Protein AF-0000000072265577 (afdb_homodimer)

Solvent-accessible surface area (backbone atoms only — not comparable to full-atom values): 19650 Å² total; per-residue (Å²): 116,52,58,69,35,30,29,36,39,40,28,31,61,20,32,12,35,14,78,92,27,63,54,49,19,69,61,38,62,72,20,37,68,55,47,53,67,48,52,80,38,39,73,33,32,38,32,37,32,54,31,17,47,89,73,21,62,46,21,10,73,68,67,74,48,61,61,69,39,76,45,82,47,100,63,38,81,38,64,18,32,58,72,52,20,30,58,78,40,74,40,30,32,64,32,87,83,50,75,60,62,77,43,40,29,40,41,46,37,30,58,49,46,85,44,52,40,50,24,64,45,26,29,55,66,70,69,51,52,66,14,45,61,26,22,39,52,51,51,53,40,50,30,41,38,38,32,26,36,28,38,47,43,28,37,40,44,26,48,48,52,41,30,75,73,65,35,49,35,36,38,32,53,62,25,32,27,43,69,47,68,91,59,34,39,66,57,42,52,53,52,32,48,75,61,62,38,41,80,39,105,118,51,57,69,35,31,30,37,37,41,28,32,60,21,31,11,35,13,79,93,27,64,56,48,18,70,61,38,60,72,21,37,66,54,48,54,68,47,52,82,40,38,72,33,33,36,31,39,32,54,31,18,48,88,73,22,61,47,22,11,74,69,67,76,48,59,60,71,37,76,45,82,48,100,64,39,82,37,65,17,33,59,72,52,20,31,58,78,39,74,40,29,32,64,32,86,85,51,74,60,62,77,42,38,29,42,44,48,37,30,59,49,47,86,44,52,41,48,25,65,45,26,31,55,67,69,70,50,50,64,15,46,60,25,22,38,53,52,52,54,40,50,31,40,36,38,32,27,37,28,38,50,42,29,38,40,45,24,47,48,51,42,30,74,73,64,36,48,35,34,37,32,54,62,25,32,27,42,67,48,66,90,59,34,38,67,56,43,51,54,50,33,47,74,61,62,36,42,78,39,106

Sequence (402 aa):
MRPQTEALIVIDVQNDFCPGGALAVAGGDAIIPRINALLPEFGARIFTQDWHPADHSSFASTHEAVPFSLIEMPYGPQVLWPTHCVQGTRGAEFHPALETAPADLVLRKGFRRDIDSYSAFFENDRTTPTGLEGYLRSRGIEAVTLAGLATDFCVAYSALDAARLGFRVTVLEGASAAIDLNGSLAAIKAQMAEAGVALEPMRPQTEALIVIDVQNDFCPGGALAVAGGDAIIPRINALLPEFGARIFTQDWHPADHSSFASTHEAVPFSLIEMPYGPQVLWPTHCVQGTRGAEFHPALETAPADLVLRKGFRRDIDSYSAFFENDRTTPTGLEGYLRSRGIEAVTLAGLATDFCVAYSALDAARLGFRVTVLEGASAAIDLNGSLAAIKAQMAEAGVALEP

Nearest PDB structures (foldseek):
  2wt9-assembly1_A  TM=9.947E-01  e=6.830E-28  Acinetobacter baumannii AYE
  3v8e-assembly5_E  TM=9.281E-01  e=8.063E-18  Saccharomyces cerevisiae S288C
  2h0r-assembly1_A  TM=9.323E-01  e=4.800E-17  Saccharomyces cerevisiae
  6kua-assembly1_A  TM=7.417E-01  e=1.420E-08  Staphylococcus aureus
  6kua-assembly2_F  TM=7.666E-01  e=1.138E-07  Staphylococcus aureus

Structure (mmCIF, N/CA/C/O backbone):
data_AF-0000000072265577-model_v1
#
loop_
_entity.id
_entity.type
_entity.pdbx_description
1 polymer Nicotinamidase
#
loop_
_atom_site.group_PDB
_atom_site.id
_atom_site.type_symbol
_atom_site.label_atom_id
_atom_site.label_alt_id
_atom_site.label_comp_id
_atom_site.label_asym_id
_atom_site.label_entity_id
_atom_site.label_seq_id
_atom_site.pdbx_PDB_ins_code
_atom_site.Cartn_x
_atom_site.Cartn_y
_atom_site.Cartn_z
_atom_site.occupancy
_atom_site.B_iso_or_equiv
_atom_site.auth_seq_id
_atom_site.auth_comp_id
_atom_site.auth_asym_id
_atom_site.auth_atom_id
_atom_site.pdbx_PDB_model_num
ATOM 1 N N . MET A 1 1 ? -23.594 0.323 0.144 1 80.88 1 MET A N 1
ATOM 2 C CA . MET A 1 1 ? -22.219 0.375 -0.363 1 80.88 1 MET A CA 1
ATOM 3 C C . MET A 1 1 ? -22.062 1.503 -1.376 1 80.88 1 MET A C 1
ATOM 5 O O . MET A 1 1 ? -22.938 1.712 -2.225 1 80.88 1 MET A O 1
ATOM 9 N N . ARG A 1 2 ? -21.016 2.287 -1.105 1 90.19 2 ARG A N 1
ATOM 10 C CA . ARG A 1 2 ? -20.719 3.398 -2.002 1 90.19 2 ARG A CA 1
ATOM 11 C C . ARG A 1 2 ? -20.234 2.893 -3.357 1 90.19 2 ARG A C 1
ATOM 13 O O . ARG A 1 2 ? -19.844 1.728 -3.49 1 90.19 2 ARG A O 1
ATOM 20 N N . PRO A 1 3 ? -20.359 3.766 -4.289 1 93.25 3 PRO A N 1
ATOM 21 C CA . PRO A 1 3 ? -19.859 3.35 -5.602 1 93.25 3 PRO A CA 1
ATOM 22 C C . PRO A 1 3 ? -18.391 2.916 -5.566 1 93.25 3 PRO A C 1
ATOM 24 O O . PRO A 1 3 ? -17.609 3.441 -4.773 1 93.25 3 PRO A O 1
ATOM 27 N N . GLN A 1 4 ? -18.031 1.997 -6.477 1 92.81 4 GLN A N 1
ATOM 28 C CA . GLN A 1 4 ? -16.672 1.465 -6.543 1 92.81 4 GLN A CA 1
ATOM 29 C C . GLN A 1 4 ? -15.688 2.537 -6.988 1 92.81 4 GLN A C 1
ATOM 31 O O . GLN A 1 4 ? -14.469 2.354 -6.883 1 92.81 4 GLN A O 1
ATOM 36 N N . THR A 1 5 ? -16.234 3.668 -7.469 1 97.44 5 THR A N 1
ATOM 37 C CA . THR A 1 5 ? -15.406 4.77 -7.934 1 97.44 5 THR A CA 1
ATOM 38 C C . THR A 1 5 ? -15.062 5.715 -6.781 1 97.44 5 THR A C 1
ATOM 40 O O . THR A 1 5 ? -14.438 6.754 -6.992 1 97.44 5 THR A O 1
ATOM 43 N N . GLU A 1 6 ? -15.461 5.363 -5.574 1 98.38 6 GLU A N 1
ATOM 44 C CA . GLU A 1 6 ? -15.148 6.145 -4.383 1 98.38 6 GLU A CA 1
ATOM 45 C C . GLU A 1 6 ? -14.219 5.375 -3.449 1 98.38 6 GLU A C 1
ATOM 47 O O . GLU A 1 6 ? -14.375 4.168 -3.258 1 98.38 6 GLU A O 1
ATOM 52 N N . ALA A 1 7 ? -13.281 6.078 -2.912 1 98.81 7 ALA A N 1
ATOM 53 C CA . ALA A 1 7 ? -12.336 5.469 -1.98 1 98.81 7 ALA A CA 1
ATOM 54 C C . ALA A 1 7 ? -12.344 6.191 -0.637 1 98.81 7 ALA A C 1
ATOM 56 O O . ALA A 1 7 ? -12.633 7.387 -0.57 1 98.81 7 ALA A O 1
ATOM 57 N N . LEU A 1 8 ? -12.125 5.453 0.393 1 98.94 8 LEU A N 1
ATOM 58 C CA . LEU A 1 8 ? -11.82 6.004 1.709 1 98.94 8 LEU A CA 1
ATOM 59 C C . LEU A 1 8 ? -10.312 6.039 1.943 1 98.94 8 LEU A C 1
ATOM 61 O O . LEU A 1 8 ? -9.617 5.047 1.713 1 98.94 8 LEU A O 1
ATOM 65 N N . ILE A 1 9 ? -9.797 7.203 2.271 1 98.94 9 ILE A N 1
ATOM 66 C CA . ILE A 1 9 ? -8.398 7.336 2.67 1 98.94 9 ILE A CA 1
ATOM 67 C C . ILE A 1 9 ? -8.312 7.637 4.164 1 98.94 9 ILE A C 1
ATOM 69 O O . ILE A 1 9 ? -8.781 8.688 4.617 1 98.94 9 ILE A O 1
ATOM 73 N N . VAL A 1 10 ? -7.777 6.711 4.938 1 98.94 10 VAL A N 1
ATOM 74 C CA . VAL A 1 10 ? -7.559 6.859 6.375 1 98.94 10 VAL A CA 1
ATOM 75 C C . VAL A 1 10 ? -6.129 7.336 6.633 1 98.94 10 VAL A C 1
ATOM 77 O O . VAL A 1 10 ? -5.172 6.582 6.438 1 98.94 10 VAL A O 1
ATOM 80 N N . ILE A 1 11 ? -6.027 8.531 7.148 1 98.94 11 ILE A N 1
ATOM 81 C CA . ILE A 1 11 ? -4.742 9.219 7.188 1 98.94 11 ILE A CA 1
ATOM 82 C C . ILE A 1 11 ? -4.105 9.047 8.57 1 98.94 11 ILE A C 1
ATOM 84 O O . ILE A 1 11 ? -4.598 9.594 9.555 1 98.94 11 ILE A O 1
ATOM 88 N N . ASP A 1 12 ? -3.047 8.336 8.703 1 98.81 12 ASP A N 1
ATOM 89 C CA . ASP A 1 12 ? -2.025 8.352 9.75 1 98.81 12 ASP A CA 1
ATOM 90 C C . ASP A 1 12 ? -2.643 8.117 11.125 1 98.81 12 ASP A C 1
ATOM 92 O O . ASP A 1 12 ? -2.332 8.828 12.078 1 98.81 12 ASP A O 1
ATOM 96 N N . VAL A 1 13 ? -3.564 7.137 11.211 1 98.88 13 VAL A N 1
ATOM 97 C CA . VAL A 1 13 ? -4.086 6.773 12.523 1 98.88 13 VAL A CA 1
ATOM 98 C C . VAL A 1 13 ? -3.105 5.84 13.227 1 98.88 13 VAL A C 1
ATOM 100 O O . VAL A 1 13 ? -3.287 4.621 13.227 1 98.88 13 VAL A O 1
ATOM 103 N N . GLN A 1 14 ? -2.09 6.453 13.773 1 98.88 14 GLN A N 1
ATOM 104 C CA . GLN A 1 14 ? -0.938 5.758 14.344 1 98.88 14 GLN A CA 1
ATOM 105 C C . GLN A 1 14 ? -0.781 6.07 15.828 1 98.88 14 GLN A C 1
ATOM 107 O O . GLN A 1 14 ? -1.328 7.062 16.312 1 98.88 14 GLN A O 1
ATOM 112 N N . ASN A 1 15 ? -0.011 5.242 16.531 1 98.88 15 ASN A N 1
ATOM 113 C CA . ASN A 1 15 ? 0.166 5.367 17.969 1 98.88 15 ASN A CA 1
ATOM 114 C C . ASN A 1 15 ? 0.736 6.73 18.359 1 98.88 15 ASN A C 1
ATOM 116 O O . ASN A 1 15 ? 0.257 7.367 19.297 1 98.88 15 ASN A O 1
ATOM 120 N N . ASP A 1 16 ? 1.699 7.238 17.625 1 98.81 16 ASP A N 1
ATOM 121 C CA . ASP A 1 16 ? 2.391 8.469 18 1 98.81 16 ASP A CA 1
ATOM 122 C C . ASP A 1 16 ? 1.471 9.68 17.844 1 98.81 16 ASP A C 1
ATOM 124 O O . ASP A 1 16 ? 1.729 10.734 18.438 1 98.81 16 ASP A O 1
ATOM 128 N N . PHE A 1 17 ? 0.384 9.555 17.047 1 98.62 17 PHE A N 1
ATOM 129 C CA . PHE A 1 17 ? -0.529 10.672 16.828 1 98.62 17 PHE A CA 1
ATOM 130 C C . PHE A 1 17 ? -1.726 10.578 17.766 1 98.62 17 PHE A C 1
ATOM 132 O O . PHE A 1 17 ? -2.627 11.414 17.719 1 98.62 17 PHE A O 1
ATOM 139 N N . CYS A 1 18 ? -1.796 9.57 18.609 1 98.5 18 CYS A N 1
ATOM 140 C CA . CYS A 1 18 ? -2.883 9.367 19.562 1 98.5 18 CYS A CA 1
ATOM 141 C C . CYS A 1 18 ? -2.404 9.594 20.984 1 98.5 18 CYS A C 1
ATOM 143 O O . CYS A 1 18 ? -1.201 9.711 21.234 1 98.5 18 CYS A O 1
ATOM 145 N N . PRO A 1 19 ? -3.346 9.781 21.969 1 97.25 19 PRO A N 1
ATOM 146 C CA . PRO A 1 19 ? -2.953 10.023 23.359 1 97.25 19 PRO A CA 1
ATOM 147 C C . PRO A 1 19 ? -1.904 9.039 23.859 1 97.25 19 PRO A C 1
ATOM 149 O O . PRO A 1 19 ? -2.049 7.828 23.672 1 97.25 19 PRO A O 1
ATOM 152 N N . GLY A 1 20 ? -0.823 9.594 24.438 1 96.94 20 GLY A N 1
ATOM 153 C CA . GLY A 1 20 ? 0.285 8.781 24.922 1 96.94 20 GLY A CA 1
ATOM 154 C C . GLY A 1 20 ? 1.434 8.703 23.922 1 96.94 20 GLY A C 1
ATOM 155 O O . GLY A 1 20 ? 2.523 8.242 24.266 1 96.94 20 GLY A O 1
ATOM 156 N N . GLY A 1 21 ? 1.189 9.211 22.688 1 97.88 21 GLY A N 1
ATOM 157 C CA . GLY A 1 21 ? 2.209 9.172 21.656 1 97.88 21 GLY A CA 1
ATOM 158 C C . GLY A 1 21 ? 3.105 10.398 21.656 1 97.88 21 GLY A C 1
ATOM 159 O O . GLY A 1 21 ? 2.848 11.359 22.391 1 97.88 21 GLY A O 1
ATOM 160 N N . ALA A 1 22 ? 4.098 10.398 20.844 1 97.44 22 ALA A N 1
ATOM 161 C CA . ALA A 1 22 ? 5.156 11.406 20.828 1 97.44 22 ALA A CA 1
ATOM 162 C C . ALA A 1 22 ? 4.648 12.727 20.25 1 97.44 22 ALA A C 1
ATOM 164 O O . ALA A 1 22 ? 5.188 13.789 20.562 1 97.44 22 ALA A O 1
ATOM 165 N N . LEU A 1 23 ? 3.682 12.68 19.375 1 97.25 23 LEU A N 1
ATOM 166 C CA . LEU A 1 23 ? 3.035 13.844 18.781 1 97.25 23 LEU A CA 1
ATOM 167 C C . LEU A 1 23 ? 1.518 13.719 18.844 1 97.25 23 LEU A C 1
ATOM 169 O O . LEU A 1 23 ? 0.845 13.766 17.812 1 97.25 23 LEU A O 1
ATOM 173 N N . ALA A 1 24 ? 0.998 13.688 20.031 1 96.81 24 ALA A N 1
ATOM 174 C CA . ALA A 1 24 ? -0.397 13.328 20.281 1 96.81 24 ALA A CA 1
ATOM 175 C C . ALA A 1 24 ? -1.335 14.445 19.828 1 96.81 24 ALA A C 1
ATOM 177 O O . ALA A 1 24 ? -1.097 15.617 20.125 1 96.81 24 ALA A O 1
ATOM 178 N N . VAL A 1 25 ? -2.299 14.047 19.062 1 95.19 25 VAL A N 1
ATOM 179 C CA . VAL A 1 25 ? -3.453 14.883 18.75 1 95.19 25 VAL A CA 1
ATOM 180 C C . VAL A 1 25 ? -4.555 14.656 19.781 1 95.19 25 VAL A C 1
ATOM 182 O O . VAL A 1 25 ? -4.957 13.516 20.031 1 95.19 25 VAL A O 1
ATOM 185 N N . ALA A 1 26 ? -5.008 15.742 20.391 1 92.25 26 ALA A N 1
ATOM 186 C CA . ALA A 1 26 ? -6.102 15.602 21.344 1 92.25 26 ALA A CA 1
ATOM 187 C C . ALA A 1 26 ? -7.316 14.938 20.703 1 92.25 26 ALA A C 1
ATOM 189 O O . ALA A 1 26 ? -7.77 15.367 19.641 1 92.25 26 ALA A O 1
ATOM 190 N N . GLY A 1 27 ? -7.762 13.82 21.297 1 93 27 GLY A N 1
ATOM 191 C CA . GLY A 1 27 ? -8.914 13.109 20.766 1 93 27 GLY A CA 1
ATOM 192 C C . GLY A 1 27 ? -8.586 12.258 19.562 1 93 27 GLY A C 1
ATOM 193 O O . GLY A 1 27 ? -9.484 11.82 18.844 1 93 27 GLY A O 1
ATOM 194 N N . GLY A 1 28 ? -7.328 12.078 19.312 1 95.38 28 GLY A N 1
ATOM 195 C CA . GLY A 1 28 ? -6.918 11.336 18.141 1 95.38 28 GLY A CA 1
ATOM 196 C C . GLY A 1 28 ? -7.469 9.922 18.094 1 95.38 28 GLY A C 1
ATOM 197 O O . GLY A 1 28 ? -7.789 9.398 17.031 1 95.38 28 GLY A O 1
ATOM 198 N N . ASP A 1 29 ? -7.605 9.281 19.25 1 97.19 29 ASP A N 1
ATOM 199 C CA . ASP A 1 29 ? -8.102 7.914 19.297 1 97.19 29 ASP A CA 1
ATOM 200 C C . ASP A 1 29 ? -9.633 7.887 19.328 1 97.19 29 ASP A C 1
ATOM 202 O O . ASP A 1 29 ? -10.242 6.855 19.031 1 97.19 29 ASP A O 1
ATOM 206 N N . ALA A 1 30 ? -10.289 9 19.656 1 98 30 ALA A N 1
ATOM 207 C CA . ALA A 1 30 ? -11.742 9.07 19.781 1 98 30 ALA A CA 1
ATOM 208 C C . ALA A 1 30 ? -12.414 8.977 18.406 1 98 30 ALA A C 1
ATOM 210 O O . ALA A 1 30 ? -13.609 8.703 18.312 1 98 30 ALA A O 1
ATOM 211 N N . ILE A 1 31 ? -11.688 9.156 17.328 1 98.44 31 ILE A N 1
ATOM 212 C CA . ILE A 1 31 ? -12.242 9.172 15.977 1 98.44 31 ILE A CA 1
ATOM 213 C C . ILE A 1 31 ? -12.336 7.742 15.438 1 98.44 31 ILE A C 1
ATOM 215 O O . ILE A 1 31 ? -13 7.492 14.438 1 98.44 31 ILE A O 1
ATOM 219 N N . ILE A 1 32 ? -11.656 6.801 16.062 1 98.81 32 ILE A N 1
ATOM 220 C CA . ILE A 1 32 ? -11.375 5.484 15.5 1 98.81 32 ILE A CA 1
ATOM 221 C C . ILE A 1 32 ? -12.672 4.699 15.344 1 98.81 32 ILE A C 1
ATOM 223 O O . ILE A 1 32 ? -12.914 4.082 14.305 1 98.81 32 ILE A O 1
ATOM 227 N N . PRO A 1 33 ? -13.609 4.742 16.359 1 98.75 33 PRO A N 1
ATOM 228 C CA . PRO A 1 33 ? -14.859 4.008 16.172 1 98.75 33 PRO A CA 1
ATOM 229 C C . PRO A 1 33 ? -15.633 4.465 14.93 1 98.75 33 PRO A C 1
ATOM 231 O O . PRO A 1 33 ? -16.203 3.639 14.211 1 98.75 33 PRO A O 1
ATOM 234 N N . ARG A 1 34 ? -15.648 5.727 14.688 1 98.56 34 ARG A N 1
ATOM 235 C CA . ARG A 1 34 ? -16.344 6.238 13.508 1 98.56 34 ARG A CA 1
ATOM 236 C C . ARG A 1 34 ? -15.656 5.777 12.227 1 98.56 34 ARG A C 1
ATOM 238 O O . ARG A 1 34 ? -16.328 5.391 11.266 1 98.56 34 ARG A O 1
ATOM 245 N N . ILE A 1 35 ? -14.344 5.812 12.156 1 98.81 35 ILE A N 1
ATOM 246 C CA . ILE A 1 35 ? -13.602 5.336 11 1 98.81 35 ILE A CA 1
ATOM 247 C C . ILE A 1 35 ? -13.914 3.863 10.75 1 98.81 35 ILE A C 1
ATOM 249 O O . ILE A 1 35 ? -14.258 3.473 9.633 1 98.81 35 ILE A O 1
ATOM 253 N N . ASN A 1 36 ? -13.852 3.051 11.828 1 98.81 36 ASN A N 1
ATOM 254 C CA . ASN A 1 36 ? -14.133 1.624 11.695 1 98.81 36 ASN A CA 1
ATOM 255 C C . ASN A 1 36 ? -15.523 1.373 11.125 1 98.81 36 ASN A C 1
ATOM 257 O O . ASN A 1 36 ? -15.703 0.486 10.289 1 98.81 36 ASN A O 1
ATOM 261 N N . ALA A 1 37 ? -16.453 2.203 11.516 1 98.5 37 ALA A N 1
ATOM 262 C CA . ALA A 1 37 ? -17.844 2.053 11.062 1 98.5 37 ALA A CA 1
ATOM 263 C C . ALA A 1 37 ? -17.969 2.391 9.578 1 98.5 37 ALA A C 1
ATOM 265 O O . ALA A 1 37 ? -18.891 1.919 8.914 1 98.5 37 ALA A O 1
ATOM 266 N N . LEU A 1 38 ? -17.031 3.191 9.016 1 98.19 38 LEU A N 1
ATOM 267 C CA . LEU A 1 38 ? -17.078 3.645 7.633 1 98.19 38 LEU A CA 1
ATOM 268 C C . LEU A 1 38 ? -16.516 2.586 6.691 1 98.19 38 LEU A C 1
ATOM 270 O O . LEU A 1 38 ? -16.859 2.551 5.508 1 98.19 38 LEU A O 1
ATOM 274 N N . LEU A 1 39 ? -15.68 1.755 7.184 1 98.31 39 LEU A N 1
ATOM 275 C CA . LEU A 1 39 ? -14.844 0.886 6.359 1 98.31 39 LEU A CA 1
ATOM 276 C C . LEU A 1 39 ? -15.703 -0 5.461 1 98.31 39 LEU A C 1
ATOM 278 O O . LEU A 1 39 ? -15.453 -0.089 4.258 1 98.31 39 LEU A O 1
ATOM 282 N N . PRO A 1 40 ? -16.812 -0.596 5.949 1 97.19 40 PRO A N 1
ATOM 283 C CA . PRO A 1 40 ? -17.594 -1.507 5.102 1 97.19 40 PRO A CA 1
ATOM 284 C C . PRO A 1 40 ? -18.328 -0.782 3.982 1 97.19 40 PRO A C 1
ATOM 286 O O . PRO A 1 40 ? -18.844 -1.423 3.061 1 97.19 40 PRO A O 1
ATOM 289 N N . GLU A 1 41 ? -18.344 0.555 4.059 1 97.69 41 GLU A N 1
ATOM 290 C CA . GLU A 1 41 ? -19.109 1.322 3.082 1 97.69 41 GLU A CA 1
ATOM 291 C C . GLU A 1 41 ? -18.312 1.524 1.794 1 97.69 41 GLU A C 1
ATOM 293 O O . GLU A 1 41 ? -18.875 1.913 0.768 1 97.69 41 GLU A O 1
ATOM 298 N N . PHE A 1 42 ? -17.078 1.286 1.821 1 97.88 42 PHE A N 1
ATOM 299 C CA . PHE A 1 42 ? -16.219 1.642 0.69 1 97.88 42 PHE A CA 1
ATOM 300 C C . PHE A 1 42 ? -15.609 0.397 0.061 1 97.88 42 PHE A C 1
ATOM 302 O O . PHE A 1 42 ? -15.219 -0.535 0.769 1 97.88 42 PHE A O 1
ATOM 309 N N . GLY A 1 43 ? -15.5 0.418 -1.234 1 94.5 43 GLY A N 1
ATOM 310 C CA . GLY A 1 43 ? -14.875 -0.676 -1.963 1 94.5 43 GLY A CA 1
ATOM 311 C C . GLY A 1 43 ? -13.375 -0.516 -2.115 1 94.5 43 GLY A C 1
ATOM 312 O O . GLY A 1 43 ? -12.68 -1.458 -2.502 1 94.5 43 GLY A O 1
ATOM 313 N N . ALA A 1 44 ? -12.875 0.623 -1.906 1 97.88 44 ALA A N 1
ATOM 314 C CA . ALA A 1 44 ? -11.453 0.943 -1.92 1 97.88 44 ALA A CA 1
ATOM 315 C C . ALA A 1 44 ? -11.047 1.684 -0.649 1 97.88 44 ALA A C 1
ATOM 317 O O . ALA A 1 44 ? -11.57 2.76 -0.355 1 97.88 44 ALA A O 1
ATOM 318 N N . ARG A 1 45 ? -10.227 1.071 0.15 1 98.75 45 ARG A N 1
ATOM 319 C CA . ARG A 1 45 ? -9.781 1.627 1.426 1 98.75 45 ARG A CA 1
ATOM 320 C C . ARG A 1 45 ? -8.266 1.743 1.479 1 98.75 45 ARG A C 1
ATOM 322 O O . ARG A 1 45 ? -7.559 0.732 1.455 1 98.75 45 ARG A O 1
ATOM 329 N N . ILE A 1 46 ? -7.758 2.986 1.53 1 98.94 46 ILE A N 1
ATOM 330 C CA . ILE A 1 46 ? -6.328 3.287 1.585 1 98.94 46 ILE A CA 1
ATOM 331 C C . ILE A 1 46 ? -5.965 3.799 2.977 1 98.94 46 ILE A C 1
ATOM 333 O O . ILE A 1 46 ? -6.617 4.699 3.506 1 98.94 46 ILE A O 1
ATOM 337 N N . PHE A 1 47 ? -4.992 3.158 3.57 1 98.94 47 PHE A N 1
ATOM 338 C CA . PHE A 1 47 ? -4.434 3.631 4.832 1 98.94 47 PHE A CA 1
ATOM 339 C C . PHE A 1 47 ? -3.029 4.184 4.633 1 98.94 47 PHE A C 1
ATOM 341 O O . PHE A 1 47 ? -2.229 3.604 3.893 1 98.94 47 PHE A O 1
ATOM 348 N N . THR A 1 48 ? -2.783 5.316 5.215 1 98.94 48 THR A N 1
ATOM 349 C CA . THR A 1 48 ? -1.419 5.828 5.152 1 98.94 48 THR A CA 1
ATOM 350 C C . THR A 1 48 ? -0.739 5.727 6.516 1 98.94 48 THR A C 1
ATOM 352 O O . THR A 1 48 ? -1.41 5.688 7.547 1 98.94 48 THR A O 1
ATOM 355 N N . GLN A 1 49 ? 0.545 5.617 6.52 1 98.94 49 GLN A N 1
ATOM 356 C CA . GLN A 1 49 ? 1.411 5.734 7.691 1 98.94 49 GLN A CA 1
ATOM 357 C C . GLN A 1 49 ? 2.49 6.793 7.469 1 98.94 49 GLN A C 1
ATOM 359 O O . GLN A 1 49 ? 3.158 6.797 6.434 1 98.94 49 GLN A O 1
ATOM 364 N N . ASP A 1 50 ? 2.553 7.715 8.344 1 98.81 50 ASP A N 1
ATOM 365 C CA . ASP A 1 50 ? 3.76 8.531 8.453 1 98.81 50 ASP A CA 1
ATOM 366 C C . ASP A 1 50 ? 4.957 7.684 8.883 1 98.81 50 ASP A C 1
ATOM 368 O O . ASP A 1 50 ? 4.875 6.93 9.852 1 98.81 50 ASP A O 1
ATOM 372 N N . TRP A 1 51 ? 6.07 7.754 8.188 1 98.81 51 TRP A N 1
ATOM 373 C CA . TRP A 1 51 ? 7.059 6.684 8.242 1 98.81 51 TRP A CA 1
ATOM 374 C C . TRP A 1 51 ? 8.469 7.242 8.102 1 98.81 51 TRP A C 1
ATOM 376 O O . TRP A 1 51 ? 9.102 7.09 7.051 1 98.81 51 TRP A O 1
ATOM 386 N N . HIS A 1 52 ? 9.023 7.73 9.172 1 98.81 52 HIS A N 1
ATOM 387 C CA . HIS A 1 52 ? 10.227 8.539 9.109 1 98.81 52 HIS A CA 1
ATOM 388 C C . HIS A 1 52 ? 11.461 7.727 9.484 1 98.81 52 HIS A C 1
ATOM 390 O O . HIS A 1 52 ? 11.414 6.914 10.406 1 98.81 52 HIS A O 1
ATOM 396 N N . PRO A 1 53 ? 12.602 7.93 8.742 1 98.19 53 PRO A N 1
ATOM 397 C CA . PRO A 1 53 ? 13.859 7.473 9.336 1 98.19 53 PRO A CA 1
ATOM 398 C C . PRO A 1 53 ? 14.18 8.172 10.656 1 98.19 53 PRO A C 1
ATOM 400 O O . PRO A 1 53 ? 13.648 9.25 10.938 1 98.19 53 PRO A O 1
ATOM 403 N N . ALA A 1 54 ? 15 7.609 11.453 1 97.75 54 ALA A N 1
ATOM 404 C CA . ALA A 1 54 ? 15.266 8.07 12.82 1 97.75 54 ALA A CA 1
ATOM 405 C C . ALA A 1 54 ? 15.891 9.461 12.812 1 97.75 54 ALA A C 1
ATOM 407 O O . ALA A 1 54 ? 15.734 10.219 13.773 1 97.75 54 ALA A O 1
ATOM 408 N N . ASP A 1 55 ? 16.562 9.812 11.75 1 97.81 55 ASP A N 1
ATOM 409 C CA . ASP A 1 55 ? 17.234 11.109 11.648 1 97.81 55 ASP A CA 1
ATOM 410 C C . ASP A 1 55 ? 16.531 12.016 10.641 1 97.81 55 ASP A C 1
ATOM 412 O O . ASP A 1 55 ? 17.188 12.789 9.938 1 97.81 55 ASP A O 1
ATOM 416 N N . HIS A 1 56 ? 15.305 11.938 10.547 1 98.5 56 HIS A N 1
ATOM 417 C CA . HIS A 1 56 ? 14.531 12.695 9.578 1 98.5 56 HIS A CA 1
ATOM 418 C C . HIS A 1 56 ? 14.695 14.195 9.789 1 98.5 56 HIS A C 1
ATOM 420 O O . HIS A 1 56 ? 14.742 14.664 10.922 1 98.5 56 HIS A O 1
ATOM 426 N N . SER A 1 57 ? 14.641 14.961 8.719 1 98.31 57 SER A N 1
ATOM 427 C CA . SER A 1 57 ? 14.969 16.391 8.734 1 98.31 57 SER A CA 1
ATOM 428 C C . SER A 1 57 ? 13.844 17.203 9.359 1 98.31 57 SER A C 1
ATOM 430 O O . SER A 1 57 ? 14.055 18.359 9.75 1 98.31 57 SER A O 1
ATOM 432 N N . SER A 1 58 ? 12.688 16.656 9.445 1 98.25 58 SER A N 1
ATOM 433 C CA . SER A 1 58 ? 11.57 17.406 10.016 1 98.25 58 SER A CA 1
ATOM 434 C C . SER A 1 58 ? 11.578 17.328 11.539 1 98.25 58 SER A C 1
ATOM 436 O O . SER A 1 58 ? 10.734 17.938 12.203 1 98.25 58 SER A O 1
ATOM 438 N N . PHE A 1 59 ? 12.516 16.562 12.164 1 98.69 59 PHE A N 1
ATOM 439 C CA . PHE A 1 59 ? 12.578 16.438 13.609 1 98.69 59 PHE A CA 1
ATOM 440 C C . PHE A 1 59 ? 13.375 17.578 14.227 1 98.69 59 PHE A C 1
ATOM 442 O O . PHE A 1 59 ? 14.453 17.922 13.742 1 98.69 59 PHE A O 1
ATOM 449 N N . ALA A 1 60 ? 12.789 18.141 15.312 1 98.5 60 ALA A N 1
ATOM 450 C CA . ALA A 1 60 ? 13.492 19.188 16.062 1 98.5 60 ALA A CA 1
ATOM 451 C C . ALA A 1 60 ? 14.852 18.688 16.547 1 98.5 60 ALA A C 1
ATOM 453 O O . ALA A 1 60 ? 15.844 19.422 16.5 1 98.5 60 ALA A O 1
ATOM 454 N N . SER A 1 61 ? 14.961 17.469 16.953 1 97.94 61 SER A N 1
ATOM 455 C CA . SER A 1 61 ? 16.172 16.875 17.5 1 97.94 61 SER A CA 1
ATOM 456 C C . SER A 1 61 ? 17.297 16.844 16.469 1 97.94 61 SER A C 1
ATOM 458 O O . SER A 1 61 ? 18.469 16.922 16.828 1 97.94 61 SER A O 1
ATOM 460 N N . THR A 1 62 ? 16.906 16.703 15.211 1 97.75 62 THR A N 1
ATOM 461 C CA . THR A 1 62 ? 17.891 16.641 14.133 1 97.75 62 THR A CA 1
ATOM 462 C C . THR A 1 62 ? 18.578 18 13.969 1 97.75 62 THR A C 1
ATOM 464 O O . THR A 1 62 ? 19.688 18.078 13.43 1 97.75 62 THR A O 1
ATOM 467 N N . HIS A 1 63 ? 17.938 19.078 14.453 1 97.19 63 HIS A N 1
ATOM 468 C CA . HIS A 1 63 ? 18.438 20.438 14.297 1 97.19 63 HIS A CA 1
ATOM 469 C C . HIS A 1 63 ? 18.828 21.047 15.633 1 97.19 63 HIS A C 1
ATOM 471 O O . HIS A 1 63 ? 19.172 22.234 15.711 1 97.19 63 HIS A O 1
ATOM 477 N N . GLU A 1 64 ? 18.703 20.266 16.703 1 96.5 64 GLU A N 1
ATOM 478 C CA . GLU A 1 64 ? 18.891 20.781 18.047 1 96.5 64 GLU A CA 1
ATOM 479 C C . GLU A 1 64 ? 18.016 22 18.297 1 96.5 64 GLU A C 1
ATOM 481 O O . GLU A 1 64 ? 18.5 23.031 18.812 1 96.5 64 GLU A O 1
ATOM 486 N N . ALA A 1 65 ? 16.859 21.969 17.812 1 97.5 65 ALA A N 1
ATOM 487 C CA . ALA A 1 65 ? 15.875 23.047 17.938 1 97.5 65 ALA A CA 1
ATOM 488 C C . ALA A 1 65 ? 14.719 22.641 18.844 1 97.5 65 ALA A C 1
ATOM 490 O O . ALA A 1 65 ? 14.672 21.516 19.328 1 97.5 65 ALA A O 1
ATOM 491 N N . VAL A 1 66 ? 13.906 23.594 19.156 1 96.94 66 VAL A N 1
ATOM 492 C CA . VAL A 1 66 ? 12.734 23.359 19.984 1 96.94 66 VAL A CA 1
ATOM 493 C C . VAL A 1 66 ? 11.578 22.859 19.109 1 96.94 66 VAL A C 1
ATOM 495 O O . VAL A 1 66 ? 11.336 23.406 18.031 1 96.94 66 VAL A O 1
ATOM 498 N N . PRO A 1 67 ? 10.906 21.828 19.562 1 96.94 67 PRO A N 1
ATOM 499 C CA . PRO A 1 67 ? 9.75 21.375 18.781 1 96.94 67 PRO A CA 1
ATOM 500 C C . PRO A 1 67 ? 8.758 22.484 18.484 1 96.94 67 PRO A C 1
ATOM 502 O O . PRO A 1 67 ? 8.602 23.406 19.297 1 96.94 67 PRO A O 1
ATOM 505 N N . PHE A 1 68 ? 8.141 22.344 17.312 1 95.5 68 PHE A N 1
ATOM 506 C CA . PHE A 1 68 ? 7.078 23.234 16.859 1 95.5 68 PHE A CA 1
ATOM 507 C C . PHE A 1 68 ? 7.652 24.562 16.375 1 95.5 68 PHE A C 1
ATOM 509 O O . PHE A 1 68 ? 6.906 25.453 15.969 1 95.5 68 PHE A O 1
ATOM 516 N N . SER A 1 69 ? 8.953 24.719 16.422 1 96.56 69 SER A N 1
ATOM 517 C CA . SER A 1 69 ? 9.562 25.891 15.789 1 96.56 69 SER A CA 1
ATOM 518 C C . SER A 1 69 ? 9.586 25.75 14.273 1 96.56 69 SER A C 1
ATOM 520 O O . SER A 1 69 ? 9.305 24.688 13.734 1 96.56 69 SER A O 1
ATOM 522 N N . LEU A 1 70 ? 9.773 26.844 13.594 1 96.06 70 LEU A N 1
ATOM 523 C CA . LEU A 1 70 ? 9.797 26.891 12.141 1 96.06 70 LEU A CA 1
ATOM 524 C C . LEU A 1 70 ? 11.227 27.047 11.625 1 96.06 70 LEU A C 1
ATOM 526 O O . LEU A 1 70 ? 12.023 27.797 12.195 1 96.06 70 LEU A O 1
ATOM 530 N N . ILE A 1 71 ? 11.531 26.375 10.594 1 97 71 ILE A N 1
ATOM 531 C CA . ILE A 1 71 ? 12.797 26.547 9.898 1 97 71 ILE A CA 1
ATOM 532 C C . ILE A 1 71 ? 12.555 26.625 8.391 1 97 71 ILE A C 1
ATOM 534 O O . ILE A 1 71 ? 11.492 26.219 7.906 1 97 71 ILE A O 1
ATOM 538 N N . GLU A 1 72 ? 13.492 27.203 7.68 1 97.25 72 GLU A N 1
ATOM 539 C CA . GLU A 1 72 ? 13.43 27.219 6.219 1 97.25 72 GLU A CA 1
ATOM 540 C C . GLU A 1 72 ? 14.172 26.016 5.625 1 97.25 72 GLU A C 1
ATOM 542 O O . GLU A 1 72 ? 15.352 25.812 5.91 1 97.25 72 GLU A O 1
ATOM 547 N N . MET A 1 73 ? 13.438 25.25 4.863 1 96.81 73 MET A N 1
ATOM 548 C CA . MET A 1 73 ? 14.023 24.141 4.109 1 96.81 73 MET A CA 1
ATOM 549 C C . MET A 1 73 ? 14.023 24.438 2.615 1 96.81 73 MET A C 1
ATOM 551 O O . MET A 1 73 ? 13.422 25.422 2.174 1 96.81 73 MET A O 1
ATOM 555 N N . PRO A 1 74 ? 14.758 23.641 1.842 1 95.94 74 PRO A N 1
ATOM 556 C CA . PRO A 1 74 ? 14.812 23.891 0.401 1 95.94 74 PRO A CA 1
ATOM 557 C C . PRO A 1 74 ? 13.422 23.953 -0.237 1 95.94 74 PRO A C 1
ATOM 559 O O . PRO A 1 74 ? 13.234 24.656 -1.234 1 95.94 74 PRO A O 1
ATOM 562 N N . TYR A 1 75 ? 12.422 23.344 0.401 1 96.56 75 TYR A N 1
ATOM 563 C CA . TYR A 1 75 ? 11.086 23.297 -0.188 1 96.56 75 TYR A CA 1
ATOM 564 C C . TYR A 1 75 ? 10.156 24.281 0.5 1 96.56 75 TYR A C 1
ATOM 566 O O . TYR A 1 75 ? 8.945 24.297 0.25 1 96.56 75 TYR A O 1
ATOM 574 N N . GLY A 1 76 ? 10.656 25.109 1.336 1 96.19 76 GLY A N 1
ATOM 575 C CA . GLY A 1 76 ? 9.852 26.125 2.008 1 96.19 76 GLY A CA 1
ATOM 576 C C . GLY A 1 76 ? 9.82 25.953 3.514 1 96.19 76 GLY A C 1
ATOM 577 O O . GLY A 1 76 ? 10.578 25.156 4.07 1 96.19 76 GLY A O 1
ATOM 578 N N . PRO A 1 77 ? 8.984 26.766 4.156 1 95.88 77 PRO A N 1
ATOM 579 C CA . PRO A 1 77 ? 8.914 26.703 5.617 1 95.88 77 PRO A CA 1
ATOM 580 C C . PRO A 1 77 ? 8.477 25.328 6.121 1 95.88 77 PRO A C 1
ATOM 582 O O . PRO A 1 77 ? 7.602 24.688 5.52 1 95.88 77 PRO A O 1
ATOM 585 N N . GLN A 1 78 ? 9.094 24.844 7.168 1 96.88 78 GLN A N 1
ATOM 586 C CA . GLN A 1 78 ? 8.836 23.547 7.781 1 96.88 78 GLN A CA 1
ATOM 587 C C . GLN A 1 78 ? 8.727 23.672 9.297 1 96.88 78 GLN A C 1
ATOM 589 O O . GLN A 1 78 ? 9.625 24.203 9.953 1 96.88 78 GLN A O 1
ATOM 594 N N . VAL A 1 79 ? 7.617 23.281 9.797 1 96.25 79 VAL A N 1
ATOM 595 C CA . VAL A 1 79 ? 7.512 23.094 11.234 1 96.25 79 VAL A CA 1
ATOM 596 C C . VAL A 1 79 ? 8.406 21.938 11.68 1 96.25 79 VAL A C 1
ATOM 598 O O . VAL A 1 79 ? 8.438 20.891 11.031 1 96.25 79 VAL A O 1
ATOM 601 N N . LEU A 1 80 ? 9.141 22.156 12.719 1 98 80 LEU A N 1
ATOM 602 C CA . LEU A 1 80 ? 9.922 21.078 13.312 1 98 80 LEU A CA 1
ATOM 603 C C . LEU A 1 80 ? 9.094 20.328 14.352 1 98 80 LEU A C 1
ATOM 605 O O . LEU A 1 80 ? 8.531 20.938 15.258 1 98 80 LEU A O 1
ATOM 609 N N . TRP A 1 81 ? 9.086 19.047 14.188 1 98.12 81 TRP A N 1
ATOM 610 C CA . TRP A 1 81 ? 8.234 18.203 15.031 1 98.12 81 TRP A CA 1
ATOM 611 C C . TRP A 1 81 ? 9.07 17.422 16.047 1 98.12 81 TRP A C 1
ATOM 613 O O . TRP A 1 81 ? 10.273 17.234 15.844 1 98.12 81 TRP A O 1
ATOM 623 N N . PRO A 1 82 ? 8.43 17.047 17.234 1 98.06 82 PRO A N 1
ATOM 624 C CA . PRO A 1 82 ? 9.094 16 18.016 1 98.06 82 PRO A CA 1
ATOM 625 C C . PRO A 1 82 ? 9.367 14.742 17.188 1 98.06 82 PRO A C 1
ATOM 627 O O . PRO A 1 82 ? 8.672 14.484 16.203 1 98.06 82 PRO A O 1
ATOM 630 N N . THR A 1 83 ? 10.398 13.984 17.594 1 98.56 83 THR A N 1
ATOM 631 C CA . THR A 1 83 ? 10.625 12.695 16.938 1 98.56 83 THR A CA 1
ATOM 632 C C . THR A 1 83 ? 9.391 11.812 17.047 1 98.56 83 THR A C 1
ATOM 634 O O . THR A 1 83 ? 8.867 11.594 18.141 1 98.56 83 THR A O 1
ATOM 637 N N . HIS A 1 84 ? 8.875 11.383 15.922 1 98.81 84 HIS A N 1
ATOM 638 C CA . HIS A 1 84 ? 7.645 10.594 15.883 1 98.81 84 HIS A CA 1
ATOM 639 C C . HIS A 1 84 ? 7.613 9.672 14.672 1 98.81 84 HIS A C 1
ATOM 641 O O . HIS A 1 84 ? 8.344 9.883 13.703 1 98.81 84 HIS A O 1
ATOM 647 N N . CYS A 1 85 ? 6.773 8.625 14.742 1 98.81 85 CYS A N 1
ATOM 648 C CA . CYS A 1 85 ? 6.488 7.695 13.656 1 98.81 85 CYS A CA 1
ATOM 649 C C . CYS A 1 85 ? 7.773 7.23 12.984 1 98.81 85 CYS A C 1
ATOM 651 O O . CYS A 1 85 ? 7.879 7.25 11.758 1 98.81 85 CYS A O 1
ATOM 653 N N . VAL A 1 86 ? 8.781 6.902 13.859 1 98.88 86 VAL A N 1
ATOM 654 C CA . VAL A 1 86 ? 10.039 6.367 13.359 1 98.88 86 VAL A CA 1
ATOM 655 C C . VAL A 1 86 ? 9.82 4.953 12.82 1 98.88 86 VAL A C 1
ATOM 657 O O . VAL A 1 86 ? 9.188 4.125 13.469 1 98.88 86 VAL A O 1
ATOM 660 N N . GLN A 1 87 ? 10.352 4.672 11.648 1 98.69 87 GLN A N 1
ATOM 661 C CA . GLN A 1 87 ? 10.164 3.406 10.953 1 98.69 87 GLN A CA 1
ATOM 662 C C . GLN A 1 87 ? 10.469 2.225 11.867 1 98.69 87 GLN A C 1
ATOM 664 O O . GLN A 1 87 ? 11.523 2.188 12.508 1 98.69 87 GLN A O 1
ATOM 669 N N . GLY A 1 88 ? 9.492 1.265 11.938 1 97.75 88 GLY A N 1
ATOM 670 C CA . GLY A 1 88 ? 9.719 -0.004 12.617 1 97.75 88 GLY A CA 1
ATOM 671 C C . GLY A 1 88 ? 9.484 0.066 14.109 1 97.75 88 GLY A C 1
ATOM 672 O O . GLY A 1 88 ? 9.617 -0.938 14.812 1 97.75 88 GLY A O 1
ATOM 673 N N . THR A 1 89 ? 9.18 1.229 14.648 1 98.56 89 THR A N 1
ATOM 674 C CA . THR A 1 89 ? 8.922 1.366 16.078 1 98.56 89 THR A CA 1
ATOM 675 C C . THR A 1 89 ? 7.434 1.243 16.375 1 98.56 89 THR A C 1
ATOM 677 O O . THR A 1 89 ? 6.602 1.345 15.469 1 98.56 89 THR A O 1
ATOM 680 N N . ARG A 1 90 ? 7.109 1.033 17.609 1 98.31 90 ARG A N 1
ATOM 681 C CA . ARG A 1 90 ? 5.727 0.975 18.062 1 98.31 90 ARG A CA 1
ATOM 682 C C . ARG A 1 90 ? 4.992 2.277 17.766 1 98.31 90 ARG A C 1
ATOM 684 O O . ARG A 1 90 ? 3.809 2.264 17.422 1 98.31 90 ARG A O 1
ATOM 691 N N . GLY A 1 91 ? 5.664 3.398 17.844 1 98.81 91 GLY A N 1
ATOM 692 C CA . GLY A 1 91 ? 5.066 4.695 17.578 1 98.81 91 GLY A CA 1
ATOM 693 C C . GLY A 1 91 ? 4.508 4.824 16.172 1 98.81 91 GLY A C 1
ATOM 694 O O . GLY A 1 91 ? 3.508 5.512 15.953 1 98.81 91 GLY A O 1
ATOM 695 N N . ALA A 1 92 ? 5.164 4.137 15.25 1 98.81 92 ALA A N 1
ATOM 696 C CA . ALA A 1 92 ? 4.805 4.258 13.836 1 98.81 92 ALA A CA 1
ATOM 697 C C . ALA A 1 92 ? 3.715 3.258 13.461 1 98.81 92 ALA A C 1
ATOM 699 O O . ALA A 1 92 ? 3.15 3.328 12.367 1 98.81 92 ALA A O 1
ATOM 700 N N . GLU A 1 93 ? 3.35 2.311 14.336 1 98.75 93 GLU A N 1
ATOM 701 C CA . GLU A 1 93 ? 2.311 1.323 14.07 1 98.75 93 GLU A CA 1
ATOM 702 C C . GLU A 1 93 ? 0.924 1.96 14.086 1 98.75 93 GLU A C 1
ATOM 704 O O . GLU A 1 93 ? 0.717 2.984 14.742 1 98.75 93 GLU A O 1
ATOM 709 N N . PHE A 1 94 ? 0.043 1.372 13.328 1 98.88 94 PHE A N 1
ATOM 710 C CA . PHE A 1 94 ? -1.354 1.767 13.461 1 98.88 94 PHE A CA 1
ATOM 711 C C . PHE A 1 94 ? -1.831 1.591 14.898 1 98.88 94 PHE A C 1
ATOM 713 O O . PHE A 1 94 ? -1.384 0.68 15.602 1 98.88 94 PHE A O 1
ATOM 720 N N . HIS A 1 95 ? -2.711 2.488 15.344 1 98.88 95 HIS A N 1
ATOM 721 C CA . HIS A 1 95 ? -3.328 2.307 16.656 1 98.88 95 HIS A CA 1
ATOM 722 C C . HIS A 1 95 ? -4.027 0.955 16.75 1 98.88 95 HIS A C 1
ATOM 724 O O . HIS A 1 95 ? -4.699 0.532 15.805 1 98.88 95 HIS A O 1
ATOM 730 N N . PRO A 1 96 ? -3.91 0.295 17.844 1 98.25 96 PRO A N 1
ATOM 731 C CA . PRO A 1 96 ? -4.41 -1.078 17.938 1 98.25 96 PRO A CA 1
ATOM 732 C C . PRO A 1 96 ? -5.93 -1.161 17.828 1 98.25 96 PRO A C 1
ATOM 734 O O . PRO A 1 96 ? -6.469 -2.213 17.469 1 98.25 96 PRO A O 1
ATOM 737 N N . ALA A 1 97 ? -6.684 -0.078 18.109 1 98.69 97 ALA A N 1
ATOM 738 C CA . ALA A 1 97 ? -8.141 -0.083 18.016 1 98.69 97 ALA A CA 1
ATOM 739 C C . ALA A 1 97 ? -8.609 0.11 16.578 1 98.69 97 ALA A C 1
ATOM 741 O O . ALA A 1 97 ? -9.789 -0.072 16.281 1 98.69 97 ALA A O 1
ATOM 742 N N . LEU A 1 98 ? -7.742 0.533 15.68 1 98.88 98 LEU A N 1
ATOM 743 C CA . LEU A 1 98 ? -8.094 0.695 14.273 1 98.88 98 LEU A CA 1
ATOM 744 C C . LEU A 1 98 ? -8.172 -0.657 13.578 1 9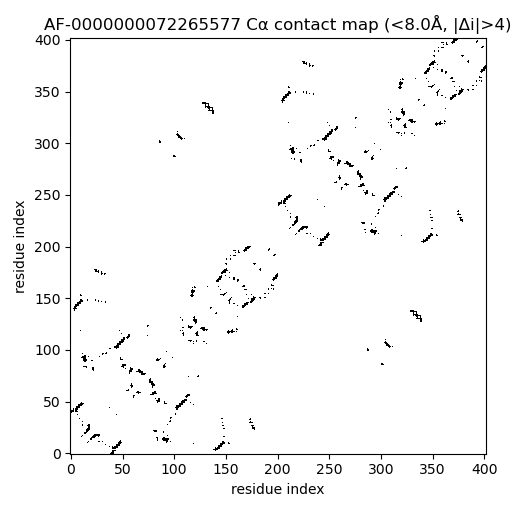8.88 98 LEU A C 1
ATOM 746 O O . LEU A 1 98 ? -7.227 -1.449 13.641 1 98.88 98 LEU A O 1
ATOM 750 N N . GLU A 1 99 ? -9.297 -0.918 12.977 1 98.69 99 GLU A N 1
ATOM 751 C CA . GLU A 1 99 ? -9.406 -2.115 12.148 1 98.69 99 GLU A CA 1
ATOM 752 C C . GLU A 1 99 ? -8.625 -1.954 10.844 1 98.69 99 GLU A C 1
ATOM 754 O O . GLU A 1 99 ? -9 -1.15 9.984 1 98.69 99 GLU A O 1
ATOM 759 N N . THR A 1 100 ? -7.547 -2.738 10.672 1 98.69 100 THR A N 1
ATOM 760 C CA . THR A 1 100 ? -6.68 -2.518 9.523 1 98.69 100 THR A CA 1
ATOM 761 C C . THR A 1 100 ? -6.871 -3.617 8.477 1 98.69 100 THR A C 1
ATOM 763 O O . THR A 1 100 ? -6.445 -3.475 7.332 1 98.69 100 THR A O 1
ATOM 766 N N . ALA A 1 101 ? -7.527 -4.719 8.82 1 98 101 ALA A N 1
ATOM 767 C CA . ALA A 1 101 ? -7.719 -5.84 7.906 1 98 101 ALA A CA 1
ATOM 768 C C . ALA A 1 101 ? -8.445 -5.402 6.637 1 98 101 ALA A C 1
ATOM 770 O O . ALA A 1 101 ? -8.117 -5.859 5.539 1 98 101 ALA A O 1
ATOM 771 N N . PRO A 1 102 ? -9.344 -4.426 6.742 1 98.06 102 PRO A N 1
ATOM 772 C CA . PRO A 1 102 ? -10.078 -4.035 5.539 1 98.06 102 PRO A CA 1
ATOM 773 C C . PRO A 1 102 ? -9.242 -3.197 4.578 1 98.06 102 PRO A C 1
ATOM 775 O O . PRO A 1 102 ? -9.664 -2.938 3.447 1 98.06 102 PRO A O 1
ATOM 778 N N . ALA A 1 103 ? -8.047 -2.742 4.957 1 98.69 103 ALA A N 1
ATOM 779 C CA . ALA A 1 103 ? -7.223 -1.902 4.09 1 98.69 103 ALA A CA 1
ATOM 780 C C . ALA A 1 103 ? -6.797 -2.662 2.836 1 98.69 103 ALA A C 1
ATOM 782 O O . ALA A 1 103 ? -6.27 -3.773 2.926 1 98.69 103 ALA A O 1
ATOM 783 N N . ASP A 1 104 ? -7.047 -2.029 1.683 1 98.25 104 ASP A N 1
ATOM 784 C CA . ASP A 1 104 ? -6.578 -2.586 0.417 1 98.25 104 ASP A CA 1
ATOM 785 C C . ASP A 1 104 ? -5.121 -2.203 0.154 1 98.25 104 ASP A C 1
ATOM 787 O O . ASP A 1 104 ? -4.402 -2.922 -0.542 1 98.25 104 ASP A O 1
ATOM 791 N N . LEU A 1 105 ? -4.766 -1.104 0.663 1 98.81 105 LEU A N 1
ATOM 792 C CA . LEU A 1 105 ? -3.449 -0.504 0.462 1 98.81 105 LEU A CA 1
ATOM 793 C C . LEU A 1 105 ? -2.957 0.167 1.74 1 98.81 105 LEU A C 1
ATOM 795 O O . LEU A 1 105 ? -3.723 0.855 2.418 1 98.81 105 LEU A O 1
ATOM 799 N N . VAL A 1 106 ? -1.769 -0.111 2.078 1 98.94 106 VAL A N 1
ATOM 800 C CA . VAL A 1 106 ? -1.064 0.673 3.088 1 98.94 106 VAL A CA 1
ATOM 801 C C . VAL A 1 106 ? 0.08 1.446 2.438 1 98.94 106 VAL A C 1
ATOM 803 O O . VAL A 1 106 ? 1.027 0.848 1.921 1 98.94 106 VAL A O 1
ATOM 806 N N . LEU A 1 107 ? -0.069 2.74 2.389 1 98.94 107 LEU A N 1
ATOM 807 C CA . LEU A 1 107 ? 0.914 3.639 1.794 1 98.94 107 LEU A CA 1
ATOM 808 C C . LEU A 1 107 ? 1.764 4.305 2.871 1 98.94 107 LEU A C 1
ATOM 810 O O . LEU A 1 107 ? 1.233 4.984 3.754 1 98.94 107 LEU A O 1
ATOM 814 N N . ARG A 1 108 ? 3.062 4.074 2.799 1 98.88 108 ARG A N 1
ATOM 815 C CA . ARG A 1 108 ? 3.973 4.719 3.742 1 98.88 108 ARG A CA 1
ATOM 816 C C . ARG A 1 108 ? 4.633 5.945 3.117 1 98.88 108 ARG A C 1
ATOM 818 O O . ARG A 1 108 ? 5.184 5.867 2.018 1 98.88 108 ARG A O 1
ATOM 825 N N . LYS A 1 109 ? 4.516 7.027 3.768 1 98.69 109 LYS A N 1
ATOM 826 C CA . LYS A 1 109 ? 5.043 8.305 3.289 1 98.69 109 LYS A CA 1
ATOM 827 C C . LYS A 1 109 ? 6.008 8.914 4.305 1 98.69 109 LYS A C 1
ATOM 829 O O . LYS A 1 109 ? 6.02 8.523 5.473 1 98.69 109 LYS A O 1
ATOM 834 N N . GLY A 1 110 ? 6.832 9.875 3.848 1 98.12 110 GLY A N 1
ATOM 835 C CA . GLY A 1 110 ? 7.754 10.562 4.738 1 98.12 110 GLY A CA 1
ATOM 836 C C . GLY A 1 110 ? 9.031 9.789 4.992 1 98.12 110 GLY A C 1
ATOM 837 O O . GLY A 1 110 ? 9.773 10.086 5.93 1 98.12 110 GLY A O 1
ATOM 838 N N . PHE A 1 111 ? 9.32 8.828 4.125 1 97.75 111 PHE A N 1
ATOM 839 C CA . PHE A 1 111 ? 10.484 7.977 4.344 1 97.75 111 PHE A CA 1
ATOM 840 C C . PHE A 1 111 ? 11.742 8.617 3.762 1 97.75 111 PHE A C 1
ATOM 842 O O . PHE A 1 111 ? 12.852 8.125 3.979 1 97.75 111 PHE A O 1
ATOM 849 N N . ARG A 1 112 ? 11.562 9.727 2.988 1 96.38 112 ARG A N 1
ATOM 850 C CA . ARG A 1 112 ? 12.727 10.453 2.484 1 96.38 112 ARG A CA 1
ATOM 851 C C . ARG A 1 112 ? 13.297 11.383 3.553 1 96.38 112 ARG A C 1
ATOM 853 O O . ARG A 1 112 ? 12.609 12.289 4.023 1 96.38 112 ARG A O 1
ATOM 860 N N . ARG A 1 113 ? 14.445 11.227 3.893 1 97.25 113 ARG A N 1
ATOM 861 C CA . ARG A 1 113 ? 15.062 11.891 5.035 1 97.25 113 ARG A CA 1
ATOM 862 C C . ARG A 1 113 ? 14.953 13.414 4.906 1 97.25 113 ARG A C 1
ATOM 864 O O . ARG A 1 113 ? 14.75 14.109 5.898 1 97.25 113 ARG A O 1
ATOM 871 N N . ASP A 1 114 ? 15.055 13.93 3.674 1 97.62 114 ASP A N 1
ATOM 872 C CA . ASP A 1 114 ? 15.32 15.359 3.527 1 97.62 114 ASP A CA 1
ATOM 873 C C . ASP A 1 114 ? 14.062 16.109 3.1 1 97.62 114 ASP A C 1
ATOM 875 O O . ASP A 1 114 ? 14.086 17.328 2.914 1 97.62 114 ASP A O 1
ATOM 879 N N . ILE A 1 115 ? 12.977 15.461 2.924 1 97.75 115 ILE A N 1
ATOM 880 C CA . ILE A 1 115 ? 11.727 16.094 2.525 1 97.75 115 ILE A CA 1
ATOM 881 C C . ILE A 1 115 ? 10.57 15.516 3.338 1 97.75 115 ILE A C 1
ATOM 883 O O . ILE A 1 115 ? 10.32 14.305 3.301 1 97.75 115 ILE A O 1
ATOM 887 N N . ASP A 1 116 ? 9.898 16.328 4.07 1 98 116 ASP A N 1
ATOM 888 C CA . ASP A 1 116 ? 8.75 15.852 4.84 1 98 116 ASP A CA 1
ATOM 889 C C . ASP A 1 116 ? 7.559 15.562 3.93 1 98 116 ASP A C 1
ATOM 891 O O . ASP A 1 116 ? 7.609 15.82 2.727 1 98 116 ASP A O 1
ATOM 895 N N . SER A 1 117 ? 6.559 14.945 4.5 1 98.19 117 SER A N 1
ATOM 896 C CA . SER A 1 117 ? 5.43 14.477 3.701 1 98.19 117 SER A CA 1
ATOM 897 C C . SER A 1 117 ? 4.125 14.562 4.484 1 98.19 117 SER A C 1
ATOM 899 O O . SER A 1 117 ? 3.746 13.609 5.172 1 98.19 117 SER A O 1
ATOM 901 N N . TYR A 1 118 ? 3.4 15.68 4.293 1 98.06 118 TYR A N 1
ATOM 902 C CA . TYR A 1 118 ? 2.07 15.781 4.883 1 98.06 118 TYR A CA 1
ATOM 903 C C . TYR A 1 118 ? 1.03 15.094 4.008 1 98.06 118 TYR A C 1
ATOM 905 O O . TYR A 1 118 ? 0.313 14.203 4.473 1 98.06 118 TYR A O 1
ATOM 913 N N . SER A 1 119 ? 1.016 15.453 2.768 1 98.75 119 SER A N 1
ATOM 914 C CA . SER A 1 119 ? 0.037 14.945 1.812 1 98.75 119 SER A CA 1
ATOM 915 C C . SER A 1 119 ? 0.3 13.477 1.48 1 98.75 119 SER A C 1
ATOM 917 O O . SER A 1 119 ? 1.453 13.07 1.331 1 98.75 119 SER A O 1
ATOM 919 N N . ALA A 1 120 ? -0.761 12.727 1.315 1 98.81 120 ALA A N 1
ATOM 920 C CA . ALA A 1 120 ? -0.656 11.352 0.834 1 98.81 120 ALA A CA 1
ATOM 921 C C . ALA A 1 120 ? -0.332 11.32 -0.657 1 98.81 120 ALA A C 1
ATOM 923 O O . ALA A 1 120 ? 0.023 10.266 -1.195 1 98.81 120 ALA A O 1
ATOM 924 N N . PHE A 1 121 ? -0.337 12.469 -1.376 1 98.88 121 PHE A N 1
ATOM 925 C CA . PHE A 1 121 ? -0.22 12.469 -2.83 1 98.88 121 PHE A CA 1
ATOM 926 C C . PHE A 1 121 ? 1.152 12.969 -3.26 1 98.88 121 PHE A C 1
ATOM 928 O O . PHE A 1 121 ? 1.692 12.523 -4.273 1 98.88 121 PHE A O 1
ATOM 935 N N . PHE A 1 122 ? 1.683 13.938 -2.482 1 98.69 122 PHE A N 1
ATOM 936 C CA . PHE A 1 122 ? 2.973 14.539 -2.795 1 98.69 122 PHE A CA 1
ATOM 937 C C . PHE A 1 122 ? 3.777 14.781 -1.522 1 98.69 122 PHE A C 1
ATOM 939 O O . PHE A 1 122 ? 3.205 15.055 -0.464 1 98.69 122 PHE A O 1
ATOM 946 N N . GLU A 1 123 ? 5.117 14.727 -1.688 1 98.19 123 GLU A N 1
ATOM 947 C CA . GLU A 1 123 ? 5.98 15.211 -0.618 1 98.19 123 GLU A CA 1
ATOM 948 C C . GLU A 1 123 ? 5.832 16.719 -0.437 1 98.19 123 GLU A C 1
ATOM 950 O O . GLU A 1 123 ? 5.164 17.391 -1.23 1 98.19 123 GLU A O 1
ATOM 955 N N . ASN A 1 124 ? 6.438 17.234 0.588 1 98.31 124 ASN A N 1
ATOM 956 C CA . ASN A 1 124 ? 6.246 18.641 0.936 1 98.31 124 ASN A CA 1
ATOM 957 C C . ASN A 1 124 ? 6.859 19.562 -0.109 1 98.31 124 ASN A C 1
ATOM 959 O O . ASN A 1 124 ? 6.59 20.766 -0.116 1 98.31 124 ASN A O 1
ATOM 963 N N . ASP A 1 125 ? 7.684 19.047 -1.012 1 97.06 125 ASP A N 1
ATOM 964 C CA . ASP A 1 125 ? 8.156 19.875 -2.117 1 97.06 125 ASP A CA 1
ATOM 965 C C . ASP A 1 125 ? 7.047 20.109 -3.139 1 97.06 125 ASP A C 1
ATOM 967 O O . ASP A 1 125 ? 7.215 20.906 -4.07 1 97.06 125 ASP A O 1
ATOM 971 N N . ARG A 1 126 ? 5.934 19.359 -3.047 1 95.06 126 ARG A N 1
ATOM 972 C CA . ARG A 1 126 ? 4.699 19.484 -3.816 1 95.06 126 ARG A CA 1
ATOM 973 C C . ARG A 1 126 ? 4.902 19.031 -5.258 1 95.06 126 ARG A C 1
ATOM 975 O O . ARG A 1 126 ? 4.082 19.344 -6.129 1 95.06 126 ARG A O 1
ATOM 982 N N . THR A 1 127 ? 5.988 18.391 -5.496 1 96.5 127 THR A N 1
ATOM 983 C CA . THR A 1 127 ? 6.27 17.922 -6.852 1 96.5 127 THR A CA 1
ATOM 984 C C . THR A 1 127 ? 6.594 16.438 -6.859 1 96.5 127 THR A C 1
ATOM 986 O O . THR A 1 127 ? 6.289 15.727 -7.824 1 96.5 127 THR A O 1
ATOM 989 N N . THR A 1 128 ? 7.184 15.938 -5.812 1 97.5 128 THR A N 1
ATOM 990 C CA . THR A 1 128 ? 7.543 14.523 -5.723 1 97.5 128 THR A CA 1
ATOM 991 C C . THR A 1 128 ? 6.324 13.68 -5.348 1 97.5 128 THR A C 1
ATOM 993 O O . THR A 1 128 ? 5.809 13.789 -4.23 1 97.5 128 THR A O 1
ATOM 996 N N . PRO A 1 129 ? 5.922 12.789 -6.266 1 98.31 129 PRO A N 1
ATOM 997 C CA . PRO A 1 129 ? 4.703 12.031 -5.98 1 98.31 129 PRO A CA 1
ATOM 998 C C . PRO A 1 129 ? 4.949 10.867 -5.023 1 98.31 129 PRO A C 1
ATOM 1000 O O . PRO A 1 129 ? 6.039 10.289 -5.012 1 98.31 129 PRO A O 1
ATOM 1003 N N . THR A 1 130 ? 3.895 10.508 -4.234 1 98.56 130 THR A N 1
ATOM 1004 C CA . THR A 1 130 ? 3.916 9.32 -3.385 1 98.56 130 THR A CA 1
ATOM 1005 C C . THR A 1 130 ? 3.477 8.086 -4.168 1 98.56 130 THR A C 1
ATOM 1007 O O . THR A 1 130 ? 3.705 6.957 -3.732 1 98.56 130 THR A O 1
ATOM 1010 N N . GLY A 1 131 ? 2.836 8.297 -5.301 1 98.69 131 GLY A N 1
ATOM 1011 C CA . GLY A 1 131 ? 2.309 7.207 -6.102 1 98.69 131 GLY A CA 1
ATOM 1012 C C . GLY A 1 131 ? 0.811 7.023 -5.953 1 98.69 131 GLY A C 1
ATOM 1013 O O . GLY A 1 131 ? 0.183 6.328 -6.754 1 98.69 131 GLY A O 1
ATOM 1014 N N . LEU A 1 132 ? 0.157 7.699 -4.98 1 98.94 132 LEU A N 1
ATOM 1015 C CA . LEU A 1 132 ? -1.239 7.449 -4.641 1 98.94 132 LEU A CA 1
ATOM 1016 C C . LEU A 1 132 ? -2.156 7.84 -5.797 1 98.94 132 LEU A C 1
ATOM 1018 O O . LEU A 1 132 ? -3.123 7.133 -6.09 1 98.94 132 LEU A O 1
ATOM 1022 N N . GLU A 1 133 ? -1.84 9.008 -6.441 1 98.88 133 GLU A N 1
ATOM 1023 C CA . GLU A 1 133 ? -2.678 9.43 -7.562 1 98.88 133 GLU A CA 1
ATOM 1024 C C . GLU A 1 133 ? -2.785 8.328 -8.617 1 98.88 133 GLU A C 1
ATOM 1026 O O . GLU A 1 133 ? -3.887 7.988 -9.055 1 98.88 133 GLU A O 1
ATOM 1031 N N . GLY A 1 134 ? -1.675 7.824 -9.086 1 98.88 134 GLY A N 1
ATOM 1032 C CA . GLY A 1 134 ? -1.666 6.773 -10.086 1 98.88 134 GLY A CA 1
ATOM 1033 C C . GLY A 1 134 ? -2.453 5.543 -9.672 1 98.88 134 GLY A C 1
ATOM 1034 O O . GLY A 1 134 ? -3.234 5.004 -10.461 1 98.88 134 GLY A O 1
ATOM 1035 N N . TYR A 1 135 ? -2.244 5.113 -8.383 1 98.88 135 TYR A N 1
ATOM 1036 C CA . TYR A 1 135 ? -2.98 3.975 -7.852 1 98.88 135 TYR A CA 1
ATOM 1037 C C . TYR A 1 135 ? -4.484 4.184 -7.988 1 98.88 135 TYR A C 1
ATOM 1039 O O . TYR A 1 135 ? -5.195 3.314 -8.5 1 98.88 135 TYR A O 1
ATOM 1047 N N . LEU A 1 136 ? -4.93 5.367 -7.535 1 98.88 136 LEU A N 1
ATOM 1048 C CA . LEU A 1 136 ? -6.355 5.668 -7.531 1 98.88 136 LEU A CA 1
ATOM 1049 C C . LEU A 1 136 ? -6.902 5.73 -8.953 1 98.88 136 LEU A C 1
ATOM 1051 O O . LEU A 1 136 ? -7.953 5.152 -9.242 1 98.88 136 LEU A O 1
ATOM 1055 N N . ARG A 1 137 ? -6.172 6.379 -9.867 1 98.62 137 ARG A N 1
ATOM 1056 C CA . ARG A 1 137 ? -6.625 6.516 -11.25 1 98.62 137 ARG A CA 1
ATOM 1057 C C . ARG A 1 137 ? -6.691 5.156 -11.938 1 98.62 137 ARG A C 1
ATOM 1059 O O . ARG A 1 137 ? -7.652 4.863 -12.648 1 98.62 137 ARG A O 1
ATOM 1066 N N . SER A 1 138 ? -5.703 4.375 -11.711 1 98.12 138 SER A N 1
ATOM 1067 C CA . SER A 1 138 ? -5.66 3.045 -12.305 1 98.12 138 SER A CA 1
ATOM 1068 C C . SER A 1 138 ? -6.84 2.195 -11.844 1 98.12 138 SER A C 1
ATOM 1070 O O . SER A 1 138 ? -7.293 1.306 -12.57 1 98.12 138 SER A O 1
ATOM 1072 N N . ARG A 1 139 ? -7.383 2.426 -10.68 1 98.06 139 ARG A N 1
ATOM 1073 C CA . ARG A 1 139 ? -8.508 1.682 -10.133 1 98.06 139 ARG A CA 1
ATOM 1074 C C . ARG A 1 139 ? -9.836 2.338 -10.508 1 98.06 139 ARG A C 1
ATOM 1076 O O . ARG A 1 139 ? -10.906 1.865 -10.117 1 98.06 139 ARG A O 1
ATOM 1083 N N . GLY A 1 140 ? -9.773 3.459 -11.195 1 98.25 140 GLY A N 1
ATOM 1084 C CA . GLY A 1 140 ? -10.977 4.133 -11.664 1 98.25 140 GLY A CA 1
ATOM 1085 C C . GLY A 1 140 ? -11.648 4.973 -10.586 1 98.25 140 GLY A C 1
ATOM 1086 O O . GLY A 1 140 ? -12.844 5.25 -10.664 1 98.25 140 GLY A O 1
ATOM 1087 N N . ILE A 1 141 ? -10.898 5.332 -9.578 1 98.69 141 ILE A N 1
ATOM 1088 C CA . ILE A 1 141 ? -11.445 6.129 -8.484 1 98.69 141 ILE A CA 1
ATOM 1089 C C . ILE A 1 141 ? -11.602 7.582 -8.93 1 98.69 141 ILE A C 1
ATOM 1091 O O . ILE A 1 141 ? -10.695 8.148 -9.547 1 98.69 141 ILE A O 1
ATOM 1095 N N . GLU A 1 142 ? -12.703 8.172 -8.586 1 98.69 142 GLU A N 1
ATOM 1096 C CA . GLU A 1 142 ? -12.992 9.547 -8.992 1 98.69 142 GLU A CA 1
ATOM 1097 C C . GLU A 1 142 ? -13.227 10.445 -7.781 1 98.69 142 GLU A C 1
ATOM 1099 O O . GLU A 1 142 ? -13.172 11.672 -7.895 1 98.69 142 GLU A O 1
ATOM 1104 N N . ALA A 1 143 ? -13.586 9.859 -6.68 1 98.81 143 ALA A N 1
ATOM 1105 C CA . ALA A 1 143 ? -13.891 10.594 -5.453 1 98.81 143 ALA A CA 1
ATOM 1106 C C . ALA A 1 143 ? -13.203 9.953 -4.25 1 98.81 143 ALA A C 1
ATOM 1108 O O . ALA A 1 143 ? -13.109 8.727 -4.16 1 98.81 143 ALA A O 1
ATOM 1109 N N . VAL A 1 144 ? -12.781 10.844 -3.359 1 98.94 144 VAL A N 1
ATOM 1110 C CA . VAL A 1 144 ? -12.125 10.328 -2.16 1 98.94 144 VAL A CA 1
ATOM 1111 C C . VAL A 1 144 ? -12.734 10.977 -0.92 1 98.94 144 VAL A C 1
ATOM 1113 O O . VAL A 1 144 ? -13.078 12.164 -0.936 1 98.94 144 VAL A O 1
ATOM 1116 N N . THR A 1 145 ? -12.969 10.188 0.063 1 98.94 145 THR A N 1
ATOM 1117 C CA . THR A 1 145 ? -13.32 10.617 1.412 1 98.94 145 THR A CA 1
ATOM 1118 C C . THR A 1 145 ? -12.148 10.414 2.369 1 98.94 145 THR A C 1
ATOM 1120 O O . THR A 1 145 ? -11.562 9.336 2.422 1 98.94 145 THR A O 1
ATOM 1123 N N . LEU A 1 146 ? -11.82 11.5 3.047 1 98.94 146 LEU A N 1
ATOM 1124 C CA . LEU A 1 146 ? -10.656 11.453 3.93 1 98.94 146 LEU A CA 1
ATOM 1125 C C . LEU A 1 146 ? -11.086 11.547 5.391 1 98.94 146 LEU A C 1
ATOM 1127 O O . LEU A 1 146 ? -12.031 12.266 5.723 1 98.94 146 LEU A O 1
ATOM 1131 N N . ALA A 1 147 ? -10.375 10.82 6.219 1 98.88 147 ALA A N 1
ATOM 1132 C CA . ALA A 1 147 ? -10.477 10.836 7.676 1 98.88 147 ALA A CA 1
ATOM 1133 C C . ALA A 1 147 ? -9.125 10.562 8.328 1 98.88 147 ALA A C 1
ATOM 1135 O O . ALA A 1 147 ? -8.25 9.945 7.715 1 98.88 147 ALA A O 1
ATOM 1136 N N . GLY A 1 148 ? -9 11.023 9.555 1 98.75 148 GLY A N 1
ATOM 1137 C CA . GLY A 1 148 ? -7.789 10.648 10.266 1 98.75 148 GLY A CA 1
ATOM 1138 C C . GLY A 1 148 ? -7.113 11.828 10.945 1 98.75 148 GLY A C 1
ATOM 1139 O O . GLY A 1 148 ? -7.777 12.672 11.547 1 98.75 148 GLY A O 1
ATOM 1140 N N . LEU A 1 149 ? -5.758 11.742 10.984 1 98.5 149 LEU A N 1
ATOM 1141 C CA . LEU A 1 149 ? -4.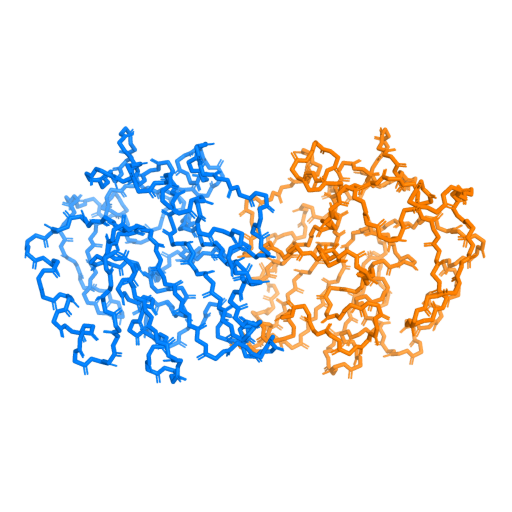961 12.656 11.789 1 98.5 149 LEU A CA 1
ATOM 1142 C C . LEU A 1 149 ? -3.834 13.266 10.961 1 98.5 149 LEU A C 1
ATOM 1144 O O . LEU A 1 149 ? -3.172 12.57 10.195 1 98.5 149 LEU A O 1
ATOM 1148 N N . ALA A 1 150 ? -3.572 14.469 11.156 1 95.56 150 ALA A N 1
ATOM 1149 C CA . ALA A 1 150 ? -4.355 15.516 11.812 1 95.56 150 ALA A CA 1
ATOM 1150 C C . ALA A 1 150 ? -5.113 16.359 10.789 1 95.56 150 ALA A C 1
ATOM 1152 O O . ALA A 1 150 ? -4.621 16.594 9.688 1 95.56 150 ALA A O 1
ATOM 1153 N N . THR A 1 151 ? -6.234 16.828 11.109 1 97.56 151 THR A N 1
ATOM 1154 C CA . THR A 1 151 ? -7.109 17.562 10.195 1 97.56 151 THR A CA 1
ATOM 1155 C C . THR A 1 151 ? -6.363 18.719 9.547 1 97.56 151 THR A C 1
ATOM 1157 O O . THR A 1 151 ? -6.418 18.891 8.32 1 97.56 151 THR A O 1
ATOM 1160 N N . ASP A 1 152 ? -5.613 19.484 10.328 1 96.69 152 ASP A N 1
ATOM 1161 C CA . ASP A 1 152 ? -5.043 20.75 9.875 1 96.69 152 ASP A CA 1
ATOM 1162 C C . ASP A 1 152 ? -3.682 20.531 9.219 1 96.69 152 ASP A C 1
ATOM 1164 O O . ASP A 1 152 ? -3.045 21.484 8.766 1 96.69 152 ASP A O 1
ATOM 1168 N N . PHE A 1 153 ? -3.16 19.266 9.055 1 96.25 153 PHE A N 1
ATOM 1169 C CA . PHE A 1 153 ? -1.914 18.953 8.359 1 96.25 153 PHE A CA 1
ATOM 1170 C C . PHE A 1 153 ? -2.123 17.828 7.348 1 96.25 153 PHE A C 1
ATOM 1172 O O . PHE A 1 153 ? -2.734 18.047 6.301 1 96.25 153 PHE A O 1
ATOM 1179 N N . CYS A 1 154 ? -1.837 16.578 7.773 1 98.31 154 CYS A N 1
ATOM 1180 C CA . CYS A 1 154 ? -1.783 15.5 6.805 1 98.31 154 CYS A CA 1
ATOM 1181 C C . CYS A 1 154 ? -3.131 15.312 6.117 1 98.31 154 CYS A C 1
ATOM 1183 O O . CYS A 1 154 ? -3.191 15.055 4.914 1 98.31 154 CYS A O 1
ATOM 1185 N N . VAL A 1 155 ? -4.266 15.422 6.852 1 98.75 155 VAL A N 1
ATOM 1186 C CA . VAL A 1 155 ? -5.582 15.266 6.246 1 98.75 155 VAL A CA 1
ATOM 1187 C C . VAL A 1 155 ? -5.84 16.406 5.27 1 98.75 155 VAL A C 1
ATOM 1189 O O . VAL A 1 155 ? -6.191 16.172 4.109 1 98.75 155 VAL A O 1
ATOM 1192 N N . ALA A 1 156 ? -5.613 17.641 5.723 1 98.56 156 ALA A N 1
ATOM 1193 C CA . ALA A 1 156 ? -5.914 18.812 4.906 1 98.56 156 ALA A CA 1
ATOM 1194 C C . ALA A 1 156 ? -5.027 18.859 3.664 1 98.56 156 ALA A C 1
ATOM 1196 O O . ALA A 1 156 ? -5.508 19.109 2.559 1 98.56 156 ALA A O 1
ATOM 1197 N N . TYR A 1 157 ? -3.719 18.641 3.842 1 98.5 157 TYR A N 1
ATOM 1198 C CA . TYR A 1 157 ? -2.814 18.688 2.699 1 98.5 157 TYR A CA 1
ATOM 1199 C C . TYR A 1 157 ? -3.15 17.609 1.688 1 98.5 157 TYR A C 1
ATOM 1201 O O . TYR A 1 157 ? -3.047 17.812 0.477 1 98.5 157 TYR A O 1
ATOM 1209 N N . SER A 1 158 ? -3.539 16.406 2.164 1 98.88 158 SER A N 1
ATOM 1210 C CA . SER A 1 158 ? -3.986 15.352 1.268 1 98.88 158 SER A CA 1
ATOM 1211 C C . SER A 1 158 ? -5.25 15.758 0.519 1 98.88 158 SER A C 1
ATOM 1213 O O . SER A 1 158 ? -5.352 15.555 -0.693 1 98.88 158 SER A O 1
ATOM 1215 N N . ALA A 1 159 ? -6.203 16.344 1.243 1 98.88 159 ALA A N 1
ATOM 1216 C CA . ALA A 1 159 ? -7.465 16.766 0.647 1 98.88 159 ALA A CA 1
ATOM 1217 C C . ALA A 1 159 ? -7.23 17.828 -0.424 1 98.88 159 ALA A C 1
ATOM 1219 O O . ALA A 1 159 ? -7.797 17.75 -1.517 1 98.88 159 ALA A O 1
ATOM 1220 N N . LEU A 1 160 ? -6.402 18.781 -0.127 1 98.81 160 LEU A N 1
ATOM 1221 C CA . LEU A 1 160 ? -6.121 19.875 -1.051 1 98.81 160 LEU A CA 1
ATOM 1222 C C . LEU A 1 160 ? -5.426 19.359 -2.307 1 98.81 160 LEU A C 1
ATOM 1224 O O . LEU A 1 160 ? -5.77 19.766 -3.42 1 98.81 160 LEU A O 1
ATOM 1228 N N . ASP A 1 161 ? -4.441 18.484 -2.129 1 98.81 161 ASP A N 1
ATOM 1229 C CA . ASP A 1 161 ? -3.77 17.906 -3.291 1 98.81 161 ASP A CA 1
ATOM 1230 C C . ASP A 1 161 ? -4.738 17.062 -4.129 1 98.81 161 ASP A C 1
ATOM 1232 O O . ASP A 1 161 ? -4.707 17.125 -5.359 1 98.81 161 ASP A O 1
ATOM 1236 N N . ALA A 1 162 ? -5.582 16.281 -3.459 1 98.88 162 ALA A N 1
ATOM 1237 C CA . ALA A 1 162 ? -6.582 15.5 -4.188 1 98.88 162 ALA A CA 1
ATOM 1238 C C . ALA A 1 162 ? -7.484 16.406 -5.016 1 98.88 162 ALA A C 1
ATOM 1240 O O . ALA A 1 162 ? -7.77 16.109 -6.18 1 98.88 162 ALA A O 1
ATOM 1241 N N . ALA A 1 163 ? -7.906 17.484 -4.406 1 98.88 163 ALA A N 1
ATOM 1242 C CA . ALA A 1 163 ? -8.758 18.453 -5.109 1 98.88 163 ALA A CA 1
ATOM 1243 C C . ALA A 1 163 ? -8.039 19.047 -6.316 1 98.88 163 ALA A C 1
ATOM 1245 O O . ALA A 1 163 ? -8.609 19.141 -7.406 1 98.88 163 ALA A O 1
ATOM 1246 N N . ARG A 1 164 ? -6.836 19.453 -6.105 1 98.44 164 ARG A N 1
ATOM 1247 C CA . ARG A 1 164 ? -6.035 20.016 -7.188 1 98.44 164 ARG A CA 1
ATOM 1248 C C . ARG A 1 164 ? -5.902 19.016 -8.336 1 98.44 164 ARG A C 1
ATOM 1250 O O . ARG A 1 164 ? -5.891 19.422 -9.508 1 98.44 164 ARG A O 1
ATOM 1257 N N . LEU A 1 165 ? -5.836 17.766 -8.023 1 98.56 165 LEU A N 1
ATOM 1258 C CA . LEU A 1 165 ? -5.684 16.703 -9.016 1 98.56 165 LEU A CA 1
ATOM 1259 C C . LEU A 1 165 ? -7.012 16.406 -9.703 1 98.56 165 LEU A C 1
ATOM 1261 O O . LEU A 1 165 ? -7.07 15.578 -10.617 1 98.56 165 LEU A O 1
ATOM 1265 N N . GLY A 1 166 ? -8.102 16.984 -9.18 1 98.75 166 GLY A N 1
ATOM 1266 C CA . GLY A 1 166 ? -9.375 16.875 -9.875 1 98.75 166 GLY A CA 1
ATOM 1267 C C . GLY A 1 166 ? -10.289 15.82 -9.273 1 98.75 166 GLY A C 1
ATOM 1268 O O . GLY A 1 166 ? -11.32 15.477 -9.867 1 98.75 166 GLY A O 1
ATOM 1269 N N . PHE A 1 167 ? -9.992 15.234 -8.141 1 98.88 167 PHE A N 1
ATOM 1270 C CA . PHE A 1 167 ? -10.906 14.336 -7.461 1 98.88 167 PHE A CA 1
ATOM 1271 C C . PHE A 1 167 ? -12.039 15.109 -6.793 1 98.88 167 PHE A C 1
ATOM 1273 O O . PHE A 1 167 ? -11.852 16.266 -6.391 1 98.88 167 PHE A O 1
ATOM 1280 N N . ARG A 1 168 ? -13.219 14.5 -6.699 1 98.88 168 ARG A N 1
ATOM 1281 C CA . ARG A 1 168 ? -14.203 14.977 -5.738 1 98.88 168 ARG A CA 1
ATOM 1282 C C . ARG A 1 168 ? -13.82 14.586 -4.316 1 98.88 168 ARG A C 1
ATOM 1284 O O . ARG A 1 168 ? -13.562 13.414 -4.039 1 98.88 168 ARG A O 1
ATOM 1291 N N . VAL A 1 169 ? -13.742 15.594 -3.42 1 98.94 169 VAL A N 1
ATOM 1292 C CA . VAL A 1 169 ? -13.102 15.328 -2.133 1 98.94 169 VAL A CA 1
ATOM 1293 C C . VAL A 1 169 ? -14.07 15.672 -0.999 1 98.94 169 VAL A C 1
ATOM 1295 O O . VAL A 1 169 ? -14.695 16.734 -1.011 1 98.94 169 VAL A O 1
ATOM 1298 N N . THR A 1 170 ? -14.18 14.773 -0.062 1 98.88 170 THR A N 1
ATOM 1299 C CA . THR A 1 170 ? -14.891 15 1.189 1 98.88 170 THR A CA 1
ATOM 1300 C C . THR A 1 170 ? -13.984 14.719 2.387 1 98.88 170 THR A C 1
ATOM 1302 O O . THR A 1 170 ? -13.266 13.719 2.408 1 98.88 170 THR A O 1
ATOM 1305 N N . VAL A 1 171 ? -13.953 15.633 3.312 1 98.88 171 VAL A N 1
ATOM 1306 C CA . VAL A 1 171 ? -13.312 15.391 4.602 1 98.88 171 VAL A CA 1
ATOM 1307 C C . VAL A 1 171 ? -14.383 15.211 5.68 1 98.88 171 VAL A C 1
ATOM 1309 O O . VAL A 1 171 ? -15.281 16.047 5.812 1 98.88 171 VAL A O 1
ATOM 1312 N N . LEU A 1 172 ? -14.289 14.125 6.383 1 98.69 172 LEU A N 1
ATOM 1313 C CA . LEU A 1 172 ? -15.211 13.883 7.484 1 98.69 172 LEU A CA 1
ATOM 1314 C C . LEU A 1 172 ? -14.672 14.461 8.789 1 98.69 172 LEU A C 1
ATOM 1316 O O . LEU A 1 172 ? -13.812 13.859 9.43 1 98.69 172 LEU A O 1
ATOM 1320 N N . GLU A 1 173 ? -15.242 15.539 9.188 1 97.31 173 GLU A N 1
ATOM 1321 C CA . GLU A 1 173 ? -14.773 16.25 10.375 1 97.31 173 GLU A CA 1
ATOM 1322 C C . GLU A 1 173 ? -14.977 15.414 11.633 1 97.31 173 GLU A C 1
ATOM 1324 O O . GLU A 1 173 ? -14.148 15.438 12.547 1 97.31 173 GLU A O 1
ATOM 1329 N N . GLY A 1 174 ? -16.078 14.617 11.664 1 96.94 174 GLY A N 1
ATOM 1330 C CA . GLY A 1 174 ? -16.391 13.781 12.812 1 96.94 174 GLY A CA 1
ATOM 1331 C C . GLY A 1 174 ? -15.492 12.562 12.914 1 96.94 174 GLY A C 1
ATOM 1332 O O . GLY A 1 174 ? -15.5 11.867 13.93 1 96.94 174 GLY A O 1
ATOM 1333 N N . ALA A 1 175 ? -14.68 12.328 11.891 1 98.44 175 ALA A N 1
ATOM 1334 C CA . ALA A 1 175 ? -13.734 11.211 11.875 1 98.44 175 ALA A CA 1
ATOM 1335 C C . ALA A 1 175 ? -12.297 11.703 11.742 1 98.44 175 ALA A C 1
ATOM 1337 O O . ALA A 1 175 ? -11.422 10.969 11.273 1 98.44 175 ALA A O 1
ATOM 1338 N N . SER A 1 176 ? -12.117 12.953 12.055 1 98.19 176 SER A N 1
ATOM 1339 C CA . SER A 1 176 ? -10.805 13.578 12.023 1 98.19 176 SER A CA 1
ATOM 1340 C C . SER A 1 176 ? -10.555 14.422 13.266 1 98.19 176 SER A C 1
ATOM 1342 O O . SER A 1 176 ? -11.508 14.844 13.93 1 98.19 176 SER A O 1
ATOM 1344 N N . ALA A 1 177 ? -9.328 14.602 13.625 1 97.38 177 ALA A N 1
ATOM 1345 C CA . ALA A 1 177 ? -8.945 15.445 14.75 1 97.38 177 ALA A CA 1
ATOM 1346 C C . ALA A 1 177 ? -7.742 16.328 14.406 1 97.38 177 ALA A C 1
ATOM 1348 O O . ALA A 1 177 ? -6.918 15.945 13.57 1 97.38 177 ALA A O 1
ATOM 1349 N N . ALA A 1 178 ? -7.672 17.469 15.031 1 95.75 178 ALA A N 1
ATOM 1350 C CA . ALA A 1 178 ? -6.664 18.469 14.664 1 95.75 178 ALA A CA 1
ATOM 1351 C C . ALA A 1 178 ? -5.672 18.688 15.797 1 95.75 178 ALA A C 1
ATOM 1353 O O . ALA A 1 178 ? -6.016 18.531 16.969 1 95.75 178 ALA A O 1
ATOM 1354 N N . ILE A 1 179 ? -4.492 19 15.367 1 90.81 179 ILE A N 1
ATOM 1355 C CA . ILE A 1 179 ? -3.498 19.484 16.328 1 90.81 179 ILE A CA 1
ATOM 1356 C C . ILE A 1 179 ? -3.836 20.906 16.75 1 90.81 179 ILE A C 1
ATOM 1358 O O . ILE A 1 179 ? -3.703 21.25 17.922 1 90.81 179 ILE A O 1
ATOM 1362 N N . ASP A 1 180 ? -4.344 21.672 15.812 1 90.56 180 ASP A N 1
ATOM 1363 C CA . ASP A 1 180 ? -4.73 23.062 15.945 1 90.56 180 ASP A CA 1
ATOM 1364 C C . ASP A 1 180 ? -3.568 23.906 16.469 1 90.56 180 ASP A C 1
ATOM 1366 O O . ASP A 1 180 ? -3.707 24.609 17.484 1 90.56 180 ASP A O 1
ATOM 1370 N N . LEU A 1 181 ? -2.412 23.75 15.836 1 83.75 181 LEU A N 1
ATOM 1371 C CA . LEU A 1 181 ? -1.229 24.547 16.141 1 83.75 181 LEU A CA 1
ATOM 1372 C C . LEU A 1 181 ? -1.424 26 15.719 1 83.75 181 LEU A C 1
ATOM 1374 O O . LEU A 1 181 ? -1.531 26.297 14.523 1 83.75 181 LEU A O 1
ATOM 1378 N N . ASN A 1 182 ? -1.576 26.969 16.672 1 87.31 182 ASN A N 1
ATOM 1379 C CA . ASN A 1 182 ? -1.683 28.406 16.422 1 87.31 182 ASN A CA 1
ATOM 1380 C C . ASN A 1 182 ? -2.842 28.734 15.492 1 87.31 182 ASN A C 1
ATOM 1382 O O . ASN A 1 182 ? -2.672 29.469 14.516 1 87.31 182 ASN A O 1
ATOM 1386 N N . GLY A 1 183 ? -4.008 28.109 15.672 1 86.75 183 GLY A N 1
ATOM 1387 C CA . GLY A 1 183 ? -5.188 28.422 14.883 1 86.75 183 GLY A CA 1
ATOM 1388 C C . GLY A 1 183 ? -5.156 27.812 13.492 1 86.75 183 GLY A C 1
ATOM 1389 O O . GLY A 1 183 ? -5.844 28.297 12.586 1 86.75 183 GLY A O 1
ATOM 1390 N N . SER A 1 184 ? -4.344 26.812 13.359 1 88.81 184 SER A N 1
ATOM 1391 C CA . SER A 1 184 ? -4.152 26.203 12.047 1 88.81 184 SER A CA 1
ATOM 1392 C C . SER A 1 184 ? -5.449 25.594 11.523 1 88.81 184 SER A C 1
ATOM 1394 O O . SER A 1 184 ? -5.672 25.547 10.312 1 88.81 184 SER A O 1
ATOM 1396 N N . LEU A 1 185 ? -6.305 25.203 12.406 1 93.12 185 LEU A N 1
ATOM 1397 C CA . LEU A 1 185 ? -7.5 24.469 12.008 1 93.12 185 LEU A CA 1
ATOM 1398 C C . LEU A 1 185 ? -8.461 25.375 11.234 1 93.12 185 LEU A C 1
ATOM 1400 O O . LEU A 1 185 ? -8.914 25.016 10.148 1 93.12 185 LEU A O 1
ATOM 1404 N N . ALA A 1 186 ? -8.758 26.531 11.797 1 92.81 186 ALA A N 1
ATOM 1405 C CA . ALA A 1 186 ? -9.672 27.453 11.125 1 92.81 186 ALA A CA 1
ATOM 1406 C C . ALA A 1 186 ? -9.141 27.859 9.75 1 92.81 186 ALA A C 1
ATOM 1408 O O . ALA A 1 186 ? -9.898 27.906 8.781 1 92.81 186 ALA A O 1
ATOM 1409 N N . ALA A 1 187 ? -7.875 28.156 9.664 1 93.44 187 ALA A N 1
ATOM 1410 C CA . ALA A 1 187 ? -7.246 28.594 8.422 1 93.44 187 ALA A CA 1
ATOM 1411 C C . ALA A 1 187 ? -7.309 27.484 7.363 1 93.44 187 ALA A C 1
ATOM 1413 O O . ALA A 1 187 ? -7.641 27.75 6.203 1 93.44 187 ALA A O 1
ATOM 1414 N N . ILE A 1 188 ? -7.066 26.312 7.758 1 95 188 ILE A N 1
ATOM 1415 C CA . ILE A 1 188 ? -6.973 25.234 6.781 1 95 188 ILE A CA 1
ATOM 1416 C C . ILE A 1 188 ? -8.375 24.828 6.32 1 95 188 ILE A C 1
ATOM 1418 O O . ILE A 1 188 ? -8.562 24.422 5.172 1 95 188 ILE A O 1
ATOM 1422 N N . LYS A 1 189 ? -9.367 24.891 7.188 1 96.44 189 LYS A N 1
ATOM 1423 C CA . LYS A 1 189 ? -10.742 24.625 6.793 1 96.44 189 LYS A CA 1
ATOM 1424 C C . LYS A 1 189 ? -11.211 25.594 5.711 1 96.44 189 LYS A C 1
ATOM 1426 O O . LYS A 1 189 ? -11.883 25.203 4.758 1 96.44 189 LYS A O 1
ATOM 1431 N N . ALA A 1 190 ? -10.875 26.828 5.906 1 96.75 190 ALA A N 1
ATOM 1432 C CA . ALA A 1 190 ? -11.219 27.844 4.906 1 96.75 190 ALA A CA 1
ATOM 1433 C C . ALA A 1 190 ? -10.547 27.531 3.57 1 96.75 190 ALA A C 1
ATOM 1435 O O . ALA A 1 190 ? -11.164 27.672 2.512 1 96.75 190 ALA A O 1
ATOM 1436 N N . GLN A 1 191 ? -9.297 27.141 3.625 1 97.69 191 GLN A N 1
ATOM 1437 C CA . GLN A 1 191 ? -8.562 26.781 2.416 1 97.69 191 GLN A CA 1
ATOM 1438 C C . GLN A 1 191 ? -9.195 25.594 1.712 1 97.69 191 GLN A C 1
ATOM 1440 O O . GLN A 1 191 ? -9.312 25.578 0.484 1 97.69 191 GLN A O 1
ATOM 1445 N N . MET A 1 192 ? -9.602 24.594 2.488 1 98.38 192 MET A N 1
ATOM 1446 C CA . MET A 1 192 ? -10.25 23.406 1.924 1 98.38 192 MET A CA 1
ATOM 1447 C C . MET A 1 192 ? -11.57 23.781 1.262 1 98.38 192 MET A C 1
ATOM 1449 O O . MET A 1 192 ? -11.859 23.344 0.145 1 98.38 192 MET A O 1
ATOM 1453 N N . ALA A 1 193 ? -12.32 24.609 1.922 1 97.44 193 ALA A N 1
ATOM 1454 C CA . ALA A 1 193 ? -13.594 25.047 1.361 1 97.44 193 ALA A CA 1
ATOM 1455 C C . ALA A 1 193 ? -13.391 25.797 0.046 1 97.44 193 ALA A C 1
ATOM 1457 O O . ALA A 1 193 ? -14.117 25.578 -0.923 1 97.44 193 ALA A O 1
ATOM 1458 N N . GLU A 1 194 ? -12.438 26.641 0.009 1 98.12 194 GLU A N 1
ATOM 1459 C CA . GLU A 1 194 ? -12.133 27.406 -1.19 1 98.12 194 GLU A CA 1
ATOM 1460 C C . GLU A 1 194 ? -11.703 26.5 -2.34 1 98.12 194 GLU A C 1
ATOM 1462 O O . GLU A 1 194 ? -11.977 26.797 -3.506 1 98.12 194 GLU A O 1
ATOM 1467 N N . ALA A 1 195 ? -11.07 25.406 -1.982 1 98.38 195 ALA A N 1
ATOM 1468 C CA . ALA A 1 195 ? -10.578 24.453 -2.98 1 98.38 195 ALA A CA 1
ATOM 1469 C C . ALA A 1 195 ? -11.68 23.516 -3.438 1 98.38 195 ALA A C 1
ATOM 1471 O O . ALA A 1 195 ? -11.445 22.641 -4.277 1 98.38 195 ALA A O 1
ATOM 1472 N N . GLY A 1 196 ? -12.844 23.656 -2.814 1 98.5 196 GLY A N 1
ATOM 1473 C CA . GLY A 1 196 ? -13.969 22.844 -3.227 1 98.5 196 GLY A CA 1
ATOM 1474 C C . GLY A 1 196 ? -14.078 21.547 -2.449 1 98.5 196 GLY A C 1
ATOM 1475 O O . GLY A 1 196 ? -14.828 20.641 -2.838 1 98.5 196 GLY A O 1
ATOM 1476 N N . VAL A 1 197 ? -13.336 21.391 -1.382 1 98.81 197 VAL A N 1
ATOM 1477 C CA . VAL A 1 197 ? -13.414 20.219 -0.526 1 98.81 197 VAL A CA 1
ATOM 1478 C C . VAL A 1 197 ? -14.68 20.281 0.333 1 98.81 197 VAL A C 1
ATOM 1480 O O . VAL A 1 197 ? -14.938 21.297 0.986 1 98.81 197 VAL A O 1
ATOM 1483 N N . ALA A 1 198 ? -15.469 19.281 0.27 1 98.75 198 ALA A N 1
ATOM 1484 C CA . ALA A 1 198 ? -16.625 19.188 1.15 1 98.75 198 ALA A CA 1
ATOM 1485 C C . ALA A 1 198 ? -16.219 18.812 2.568 1 98.75 198 ALA A C 1
ATOM 1487 O O . ALA A 1 198 ? -15.492 17.828 2.764 1 98.75 198 ALA A O 1
ATOM 1488 N N . LEU A 1 199 ? -16.656 19.578 3.496 1 98.19 199 LEU A N 1
ATOM 1489 C CA . LEU A 1 199 ? -16.469 19.25 4.906 1 98.19 199 LEU A CA 1
ATOM 1490 C C . LEU A 1 199 ? -17.766 18.75 5.523 1 98.19 199 LEU A C 1
ATOM 1492 O O . LEU A 1 199 ? -18.75 19.484 5.598 1 98.19 199 LEU A O 1
ATOM 1496 N N . GLU A 1 200 ? -17.766 17.5 5.938 1 97.62 200 GLU A N 1
ATOM 1497 C CA . GLU A 1 200 ? -18.969 16.875 6.465 1 97.62 200 GLU A CA 1
ATOM 1498 C C . GLU A 1 200 ? -18.766 16.375 7.891 1 97.62 200 GLU A C 1
ATOM 1500 O O . GLU A 1 200 ? -17.641 16 8.266 1 97.62 200 GLU A O 1
ATOM 1505 N N . PRO A 1 201 ? -19.859 16.344 8.664 1 94.69 201 PRO A N 1
ATOM 1506 C CA . PRO A 1 201 ? -19.719 15.891 10.047 1 94.69 201 PRO A CA 1
ATOM 1507 C C . PRO A 1 201 ? -19.469 14.391 10.164 1 94.69 201 PRO A C 1
ATOM 1509 O O . PRO A 1 201 ? -19.875 13.625 9.281 1 94.69 201 PRO A O 1
ATOM 1512 N N . MET B 1 1 ? 23.5 1.697 -4.836 1 80.25 1 MET B N 1
ATOM 1513 C CA . MET B 1 1 ? 22.062 1.942 -4.918 1 80.25 1 MET B CA 1
ATOM 1514 C C . MET B 1 1 ? 21.594 1.973 -6.367 1 80.25 1 MET B C 1
ATOM 1516 O O . MET B 1 1 ? 22.266 2.557 -7.227 1 80.25 1 MET B O 1
ATOM 1520 N N . ARG B 1 2 ? 20.547 1.17 -6.586 1 90.12 2 ARG B N 1
ATOM 1521 C CA . ARG B 1 2 ? 19.969 1.11 -7.926 1 90.12 2 ARG B CA 1
ATOM 1522 C C . ARG B 1 2 ? 19.297 2.424 -8.281 1 90.12 2 ARG B C 1
ATOM 1524 O O . ARG B 1 2 ? 19.016 3.244 -7.406 1 90.12 2 ARG B O 1
ATOM 1531 N N . PRO B 1 3 ? 19.141 2.586 -9.547 1 93.06 3 PRO B N 1
ATOM 1532 C CA . PRO B 1 3 ? 18.453 3.811 -9.945 1 93.06 3 PRO B CA 1
ATOM 1533 C C . PRO B 1 3 ? 17.062 3.938 -9.305 1 93.06 3 PRO B C 1
ATOM 1535 O O . PRO B 1 3 ? 16.391 2.93 -9.062 1 93.06 3 PRO B O 1
ATOM 1538 N N . GLN B 1 4 ? 16.625 5.188 -9.094 1 92.75 4 GLN B N 1
ATOM 1539 C CA . GLN B 1 4 ? 15.344 5.465 -8.469 1 92.75 4 GLN B CA 1
ATOM 1540 C C . GLN B 1 4 ? 14.188 5.031 -9.367 1 92.75 4 GLN B C 1
ATOM 1542 O O . GLN B 1 4 ? 13.039 4.961 -8.93 1 92.75 4 GLN B O 1
ATOM 1547 N N . THR B 1 5 ? 14.531 4.719 -10.625 1 97.38 5 THR B N 1
ATOM 1548 C CA . THR B 1 5 ? 13.523 4.297 -11.594 1 97.38 5 THR B CA 1
ATOM 1549 C C . THR B 1 5 ? 13.32 2.783 -11.539 1 97.38 5 THR B C 1
ATOM 1551 O O . THR B 1 5 ? 12.562 2.223 -12.328 1 97.38 5 THR B O 1
ATOM 1554 N N . GLU B 1 6 ? 13.977 2.129 -10.602 1 98.38 6 GLU B N 1
ATOM 1555 C CA . GLU B 1 6 ? 13.82 0.691 -10.398 1 98.38 6 GLU B CA 1
ATOM 1556 C C . GLU B 1 6 ? 13.164 0.389 -9.055 1 98.38 6 GLU B C 1
ATOM 1558 O O . GLU B 1 6 ? 13.484 1.022 -8.047 1 98.38 6 GLU B O 1
ATOM 1563 N N . ALA B 1 7 ? 12.273 -0.542 -9.078 1 98.81 7 ALA B N 1
ATOM 1564 C CA . ALA B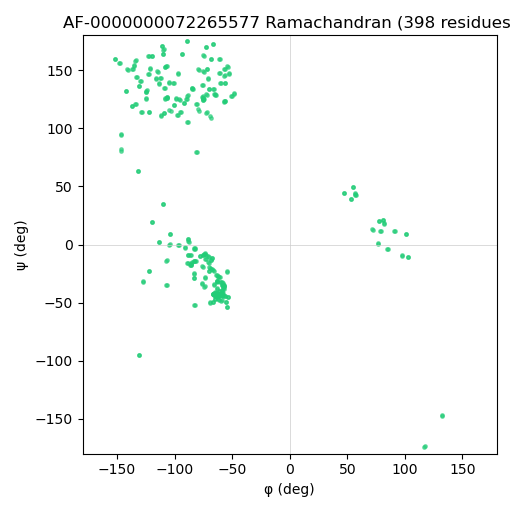 1 7 ? 11.586 -0.943 -7.855 1 98.81 7 ALA B CA 1
ATOM 1565 C C . ALA B 1 7 ? 11.789 -2.43 -7.574 1 98.81 7 ALA B C 1
ATOM 1567 O O . ALA B 1 7 ? 11.969 -3.223 -8.5 1 98.81 7 ALA B O 1
ATOM 1568 N N . LEU B 1 8 ? 11.852 -2.756 -6.324 1 98.94 8 LEU B N 1
ATOM 1569 C CA . LEU B 1 8 ? 11.758 -4.137 -5.867 1 98.94 8 LEU B CA 1
ATOM 1570 C C . LEU B 1 8 ? 10.328 -4.477 -5.461 1 98.94 8 LEU B C 1
ATOM 1572 O O . LEU B 1 8 ? 9.695 -3.727 -4.715 1 98.94 8 LEU B O 1
ATOM 1576 N N . ILE B 1 9 ? 9.773 -5.52 -6.051 1 98.94 9 ILE B N 1
ATOM 1577 C CA . ILE B 1 9 ? 8.477 -6.035 -5.637 1 98.94 9 ILE B CA 1
ATOM 1578 C C . ILE B 1 9 ? 8.648 -7.375 -4.93 1 98.94 9 ILE B C 1
ATOM 1580 O O . ILE B 1 9 ? 9.102 -8.352 -5.535 1 98.94 9 ILE B O 1
ATOM 1584 N N . VAL B 1 10 ? 8.359 -7.418 -3.633 1 98.94 10 VAL B N 1
ATOM 1585 C CA . VAL B 1 10 ? 8.406 -8.625 -2.816 1 98.94 10 VAL B CA 1
ATOM 1586 C C . VAL B 1 10 ? 7.02 -9.258 -2.742 1 98.94 10 VAL B C 1
ATOM 1588 O O . VAL B 1 10 ? 6.113 -8.711 -2.104 1 98.94 10 VAL B O 1
ATOM 1591 N N . ILE B 1 11 ? 6.91 -10.422 -3.316 1 98.94 11 ILE B N 1
ATOM 1592 C CA . ILE B 1 11 ? 5.598 -11.016 -3.566 1 98.94 11 ILE B CA 1
ATOM 1593 C C . ILE B 1 11 ? 5.258 -12.008 -2.459 1 98.94 11 ILE B C 1
ATOM 1595 O O . ILE B 1 11 ? 5.883 -13.07 -2.355 1 98.94 11 ILE B O 1
ATOM 1599 N N . ASP B 1 12 ? 4.316 -11.758 -1.631 1 98.81 12 ASP B N 1
ATOM 1600 C CA . ASP B 1 12 ? 3.518 -12.656 -0.8 1 98.81 12 ASP B CA 1
ATOM 1601 C C . ASP B 1 12 ? 4.402 -13.5 0.111 1 98.81 12 ASP B C 1
ATOM 1603 O O . ASP B 1 12 ? 4.215 -14.711 0.219 1 98.81 12 ASP B O 1
ATOM 1607 N N . VAL B 1 13 ? 5.414 -12.859 0.725 1 98.88 13 VAL B N 1
ATOM 1608 C CA . VAL B 1 13 ? 6.211 -13.578 1.711 1 98.88 13 VAL B CA 1
ATOM 1609 C C . VAL B 1 13 ? 5.473 -13.609 3.047 1 98.88 13 VAL B C 1
ATOM 1611 O O . VAL B 1 13 ? 5.762 -12.82 3.945 1 98.88 13 VAL B O 1
ATOM 1614 N N . GLN B 1 14 ? 4.531 -14.516 3.107 1 98.88 14 GLN B N 1
ATOM 1615 C CA . GLN B 1 14 ? 3.58 -14.609 4.211 1 98.88 14 GLN B CA 1
ATOM 1616 C C . GLN B 1 14 ? 3.68 -15.961 4.914 1 98.88 14 GLN B C 1
ATOM 1618 O O . GLN B 1 14 ? 4.211 -16.922 4.352 1 98.88 14 GLN B O 1
ATOM 1623 N N . ASN B 1 15 ? 3.141 -16.031 6.141 1 98.88 15 ASN B N 1
ATOM 1624 C CA . ASN B 1 15 ? 3.232 -17.219 6.973 1 98.88 15 ASN B CA 1
ATOM 1625 C C . ASN B 1 15 ? 2.619 -18.438 6.277 1 98.88 15 ASN B C 1
ATOM 1627 O O . ASN B 1 15 ? 3.207 -19.516 6.281 1 98.88 15 ASN B O 1
ATOM 1631 N N . ASP B 1 16 ? 1.492 -18.297 5.625 1 98.81 16 ASP B N 1
ATOM 1632 C CA . ASP B 1 16 ? 0.772 -19.422 5.043 1 98.81 16 ASP B CA 1
ATOM 1633 C C . ASP B 1 16 ? 1.531 -20 3.854 1 98.81 16 ASP B C 1
ATOM 1635 O O . ASP B 1 16 ? 1.291 -21.141 3.457 1 98.81 16 ASP B O 1
ATOM 1639 N N . PHE B 1 17 ? 2.455 -19.219 3.25 1 98.62 17 PHE B N 1
ATOM 1640 C CA . PHE B 1 17 ? 3.203 -19.688 2.092 1 98.62 17 PHE B CA 1
ATOM 1641 C C . PHE B 1 17 ? 4.562 -20.234 2.514 1 98.62 17 PHE B C 1
ATOM 1643 O O . PHE B 1 17 ? 5.355 -20.656 1.67 1 98.62 1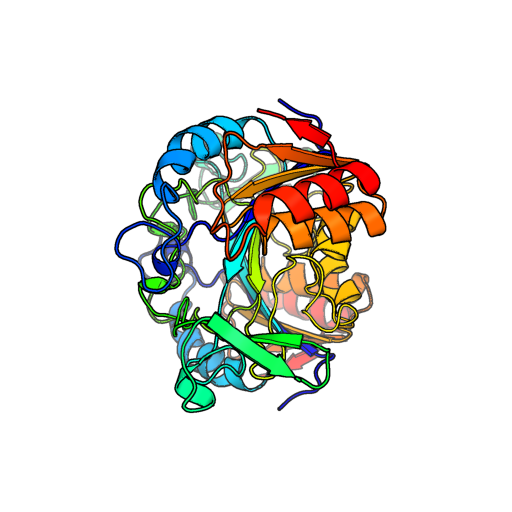7 PHE B O 1
ATOM 1650 N N . CYS B 1 18 ? 4.887 -20.219 3.791 1 98.56 18 CYS B N 1
ATOM 1651 C CA . CYS B 1 18 ? 6.148 -20.719 4.324 1 98.56 18 CYS B CA 1
ATOM 1652 C C . CYS B 1 18 ? 5.938 -22 5.133 1 98.56 18 CYS B C 1
ATOM 1654 O O . CYS B 1 18 ? 4.797 -22.359 5.43 1 98.56 18 CYS B O 1
ATOM 1656 N N . PRO B 1 19 ? 7.027 -22.766 5.414 1 97.25 19 PRO B N 1
ATOM 1657 C CA . PRO B 1 19 ? 6.887 -24.031 6.164 1 97.25 19 PRO B CA 1
ATOM 1658 C C . PRO B 1 19 ? 6.043 -23.859 7.43 1 97.25 19 PRO B C 1
ATOM 1660 O O . PRO B 1 19 ? 6.254 -22.922 8.203 1 97.25 19 PRO B O 1
ATOM 1663 N N . GLY B 1 20 ? 5.055 -24.766 7.57 1 97 20 GLY B N 1
ATOM 1664 C CA . GLY B 1 20 ? 4.133 -24.703 8.695 1 97 20 GLY B CA 1
ATOM 1665 C C . GLY B 1 20 ? 2.828 -24.016 8.359 1 97 20 GLY B C 1
ATOM 1666 O O . GLY B 1 20 ? 1.87 -24.078 9.133 1 97 20 GLY B O 1
ATOM 1667 N N . GLY B 1 21 ? 2.781 -23.375 7.16 1 97.88 21 GLY B N 1
ATOM 1668 C CA . GLY B 1 21 ? 1.589 -22.656 6.742 1 97.88 21 GLY B CA 1
ATOM 1669 C C . GLY B 1 21 ? 0.605 -23.516 5.98 1 97.88 21 GLY B C 1
ATOM 1670 O O . GLY B 1 21 ? 0.911 -24.672 5.648 1 97.88 21 GLY B O 1
ATOM 1671 N N . ALA B 1 22 ? -0.519 -22.984 5.664 1 97.38 22 ALA B N 1
ATOM 1672 C CA . ALA B 1 22 ? -1.647 -23.719 5.086 1 97.38 22 ALA B CA 1
ATOM 1673 C C . ALA B 1 22 ? -1.378 -24.078 3.629 1 97.38 22 ALA B C 1
ATOM 1675 O O . ALA B 1 22 ? -1.941 -25.047 3.109 1 97.38 22 ALA B O 1
ATOM 1676 N N . LEU B 1 23 ? -0.592 -23.297 2.945 1 97.19 23 LEU B N 1
ATOM 1677 C CA . LEU B 1 23 ? -0.18 -23.531 1.565 1 97.19 23 LEU B CA 1
ATOM 1678 C C . LEU B 1 23 ? 1.327 -23.359 1.41 1 97.19 23 LEU B C 1
ATOM 1680 O O . LEU B 1 23 ? 1.782 -22.547 0.603 1 97.19 23 LEU B O 1
ATOM 1684 N N . ALA B 1 24 ? 2.059 -24.188 2.072 1 96.81 24 ALA B N 1
ATOM 1685 C CA . ALA B 1 24 ? 3.502 -24.031 2.23 1 96.81 24 ALA B CA 1
ATOM 1686 C C . ALA B 1 24 ? 4.234 -24.328 0.925 1 96.81 24 ALA B C 1
ATOM 1688 O O . ALA B 1 24 ? 3.963 -25.328 0.265 1 96.81 24 ALA B O 1
ATOM 1689 N N . VAL B 1 25 ? 5.059 -23.391 0.561 1 95.19 25 VAL B N 1
ATOM 1690 C CA . VAL B 1 25 ? 6.051 -23.578 -0.495 1 95.19 25 VAL B CA 1
ATOM 1691 C C . VAL B 1 25 ? 7.348 -24.125 0.102 1 95.19 25 VAL B C 1
ATOM 1693 O O . VAL B 1 25 ? 7.891 -23.547 1.049 1 95.19 25 VAL B O 1
ATOM 1696 N N . ALA B 1 26 ? 7.812 -25.25 -0.432 1 92.31 26 ALA B N 1
ATOM 1697 C CA . ALA B 1 26 ? 9.078 -25.781 0.056 1 92.31 26 ALA B CA 1
ATOM 1698 C C . ALA B 1 26 ? 10.195 -24.75 -0.076 1 92.31 26 ALA B C 1
ATOM 1700 O O . ALA B 1 26 ? 10.398 -24.172 -1.149 1 92.31 26 ALA B O 1
ATOM 1701 N N . GLY B 1 27 ? 10.844 -24.438 1.05 1 93.12 27 GLY B N 1
ATOM 1702 C CA . GLY B 1 27 ? 11.93 -23.469 1.039 1 93.12 27 GLY B CA 1
ATOM 1703 C C . GLY B 1 27 ? 11.445 -22.031 1.009 1 93.12 27 GLY B C 1
ATOM 1704 O O . GLY B 1 27 ? 12.227 -21.125 0.719 1 93.12 27 GLY B O 1
ATOM 1705 N N . GLY B 1 28 ? 10.188 -21.859 1.238 1 95.5 28 GLY B N 1
ATOM 1706 C CA . GLY B 1 28 ? 9.625 -20.516 1.161 1 95.5 28 GLY B CA 1
ATOM 1707 C C . GLY B 1 28 ? 10.289 -19.531 2.111 1 95.5 28 GLY B C 1
ATOM 1708 O O . GLY B 1 28 ? 10.445 -18.359 1.784 1 95.5 28 GLY B O 1
ATOM 1709 N N . ASP B 1 29 ? 10.703 -20 3.283 1 97.25 29 ASP B N 1
ATOM 1710 C CA . ASP B 1 29 ? 11.32 -19.109 4.258 1 97.25 29 ASP B CA 1
ATOM 1711 C C . ASP B 1 29 ? 12.82 -18.984 4.008 1 97.25 29 ASP B C 1
ATOM 1713 O O . ASP B 1 29 ? 13.461 -18.031 4.488 1 97.25 29 ASP B O 1
ATOM 1717 N N . ALA B 1 30 ? 13.43 -19.891 3.246 1 98.06 30 ALA B N 1
ATOM 1718 C CA . ALA B 1 30 ? 14.867 -19.891 2.988 1 98.06 30 ALA B CA 1
ATOM 1719 C C . ALA B 1 30 ? 15.266 -18.719 2.084 1 98.06 30 ALA B C 1
ATOM 1721 O O . ALA B 1 30 ? 16.438 -18.359 2.002 1 98.06 30 ALA B O 1
ATOM 1722 N N . ILE B 1 31 ? 14.344 -18.078 1.41 1 98.44 31 ILE B N 1
ATOM 1723 C CA . ILE B 1 31 ? 14.625 -17 0.462 1 98.44 31 ILE B CA 1
ATOM 1724 C C . ILE B 1 31 ? 14.734 -15.672 1.203 1 98.44 31 ILE B C 1
ATOM 1726 O O . ILE B 1 31 ? 15.219 -14.68 0.648 1 98.44 31 ILE B O 1
ATOM 1730 N N . ILE B 1 32 ? 14.281 -15.602 2.43 1 98.81 32 ILE B N 1
ATOM 1731 C CA . ILE B 1 32 ? 14.016 -14.359 3.146 1 98.81 32 ILE B CA 1
ATOM 1732 C C . ILE B 1 32 ? 15.328 -13.617 3.398 1 98.81 32 ILE B C 1
ATOM 1734 O O . ILE B 1 32 ? 15.422 -12.406 3.182 1 98.81 32 ILE B O 1
ATOM 1738 N N . PRO B 1 33 ? 16.438 -14.344 3.811 1 98.75 33 PRO B N 1
ATOM 1739 C CA . PRO B 1 33 ? 17.688 -13.609 4.008 1 98.75 33 PRO B CA 1
ATOM 1740 C C . PRO B 1 33 ? 18.156 -12.891 2.746 1 98.75 33 PRO B C 1
ATOM 1742 O O . PRO B 1 33 ? 18.656 -11.766 2.82 1 98.75 33 PRO B O 1
ATOM 1745 N N . ARG B 1 34 ? 18 -13.508 1.626 1 98.56 34 ARG B N 1
ATOM 1746 C CA . ARG B 1 34 ? 18.406 -12.883 0.371 1 98.56 34 ARG B CA 1
ATOM 1747 C C . ARG B 1 34 ? 17.531 -11.672 0.063 1 98.56 34 ARG B C 1
ATOM 1749 O O . ARG B 1 34 ? 18.031 -10.633 -0.368 1 98.56 34 ARG B O 1
ATOM 1756 N N . ILE B 1 35 ? 16.234 -11.75 0.254 1 98.81 35 ILE B N 1
ATOM 1757 C CA . ILE B 1 35 ? 15.328 -10.633 0.044 1 98.81 35 ILE B CA 1
ATOM 1758 C C . ILE B 1 35 ? 15.727 -9.469 0.954 1 98.81 35 ILE B C 1
ATOM 1760 O O . ILE B 1 35 ? 15.875 -8.336 0.493 1 98.81 35 ILE B O 1
ATOM 1764 N N . ASN B 1 36 ? 15.945 -9.781 2.246 1 98.81 36 ASN B N 1
ATOM 1765 C CA . ASN B 1 36 ? 16.328 -8.742 3.199 1 98.81 36 ASN B CA 1
ATOM 1766 C C . ASN B 1 36 ? 17.594 -8.023 2.766 1 98.81 36 ASN B C 1
ATOM 1768 O O . ASN B 1 36 ? 17.703 -6.797 2.889 1 98.81 36 ASN B O 1
ATOM 1772 N N . ALA B 1 37 ? 18.516 -8.758 2.189 1 98.5 37 ALA B N 1
ATOM 1773 C CA . ALA B 1 37 ? 19.781 -8.195 1.756 1 98.5 37 ALA B CA 1
ATOM 1774 C C . ALA B 1 37 ? 19.594 -7.27 0.557 1 98.5 37 ALA B C 1
ATOM 1776 O O . ALA B 1 37 ? 20.406 -6.375 0.323 1 98.5 37 ALA B O 1
ATOM 1777 N N . LEU B 1 38 ? 18.484 -7.438 -0.222 1 98.19 38 LEU B N 1
ATOM 1778 C CA . LEU B 1 38 ? 18.234 -6.668 -1.433 1 98.19 38 LEU B CA 1
ATOM 1779 C C . LEU B 1 38 ? 17.594 -5.32 -1.095 1 98.19 38 LEU B C 1
ATOM 1781 O O . LEU B 1 38 ? 17.719 -4.367 -1.866 1 98.19 38 LEU B O 1
ATOM 1785 N N . LEU B 1 39 ? 16.953 -5.242 0.011 1 98.31 39 LEU B N 1
ATOM 1786 C CA . LEU B 1 39 ? 16.062 -4.133 0.327 1 98.31 39 LEU B CA 1
ATOM 1787 C C . LEU B 1 39 ? 16.812 -2.803 0.283 1 98.31 39 LEU B C 1
ATOM 1789 O O . LEU B 1 39 ? 16.344 -1.848 -0.344 1 98.31 39 LEU B O 1
ATOM 1793 N N . PRO B 1 40 ? 18.047 -2.688 0.814 1 97.19 40 PRO B N 1
ATOM 1794 C CA . PRO B 1 40 ? 18.719 -1.389 0.834 1 97.19 40 PRO B CA 1
ATOM 1795 C C . PRO B 1 40 ? 19.172 -0.937 -0.553 1 97.19 40 PRO B C 1
ATOM 1797 O O . PRO B 1 40 ? 19.562 0.22 -0.732 1 97.19 40 PRO B O 1
ATOM 1800 N N . GLU B 1 41 ? 19.078 -1.854 -1.524 1 97.69 41 GLU B N 1
ATOM 1801 C CA . GLU B 1 41 ? 19.578 -1.534 -2.859 1 97.69 41 GLU B CA 1
ATOM 1802 C C . GLU B 1 41 ? 18.547 -0.758 -3.662 1 97.69 41 GLU B C 1
ATOM 1804 O O . GLU B 1 41 ? 18.859 -0.179 -4.703 1 97.69 41 GLU B O 1
ATOM 1809 N N . PHE B 1 42 ? 17.344 -0.738 -3.219 1 97.88 42 PHE B N 1
ATOM 1810 C CA . PHE B 1 42 ? 16.266 -0.181 -4.023 1 97.88 42 PHE B CA 1
ATOM 1811 C C . PHE B 1 42 ? 15.664 1.043 -3.348 1 97.88 42 PHE B C 1
ATOM 1813 O O . PHE B 1 42 ? 15.5 1.068 -2.127 1 97.88 42 PHE B O 1
ATOM 1820 N N . GLY B 1 43 ? 15.289 2.01 -4.156 1 94.31 43 GLY B N 1
ATOM 1821 C CA . GLY B 1 43 ? 14.648 3.211 -3.654 1 94.31 43 GLY B CA 1
ATOM 1822 C C . GLY B 1 43 ? 13.133 3.09 -3.578 1 94.31 43 GLY B C 1
ATOM 1823 O O . GLY B 1 43 ? 12.469 3.924 -2.959 1 94.31 43 GLY B O 1
ATOM 1824 N N . ALA B 1 44 ? 12.594 2.15 -4.219 1 97.88 44 ALA B N 1
ATOM 1825 C CA . ALA B 1 44 ? 11.172 1.829 -4.195 1 97.88 44 ALA B CA 1
ATOM 1826 C C . ALA B 1 44 ? 10.945 0.351 -3.895 1 97.88 44 ALA B C 1
ATOM 1828 O O . ALA B 1 44 ? 11.414 -0.519 -4.637 1 97.88 44 ALA B O 1
ATOM 1829 N N . ARG B 1 45 ? 10.352 0.065 -2.77 1 98.75 45 ARG B N 1
ATOM 1830 C CA . ARG B 1 45 ? 10.117 -1.303 -2.32 1 98.75 45 ARG B CA 1
ATOM 1831 C C . ARG B 1 45 ? 8.633 -1.553 -2.084 1 98.75 45 ARG B C 1
ATOM 1833 O O . ARG B 1 45 ? 8.031 -0.942 -1.199 1 98.75 45 ARG B O 1
ATOM 1840 N N . ILE B 1 46 ? 8.031 -2.432 -2.906 1 98.94 46 ILE B N 1
ATOM 1841 C CA . ILE B 1 46 ? 6.621 -2.795 -2.83 1 98.94 46 ILE B CA 1
ATOM 1842 C C . ILE B 1 46 ? 6.48 -4.215 -2.287 1 98.94 46 ILE B C 1
ATOM 1844 O O . ILE B 1 46 ? 7.137 -5.141 -2.775 1 98.94 46 ILE B O 1
ATOM 1848 N N . PHE B 1 47 ? 5.711 -4.34 -1.237 1 98.94 47 PHE B N 1
ATOM 1849 C CA . PHE B 1 47 ? 5.363 -5.656 -0.71 1 98.94 47 PHE B CA 1
ATOM 1850 C C . PHE B 1 47 ? 3.9 -5.98 -0.989 1 98.94 47 PHE B C 1
ATOM 1852 O O . PHE B 1 47 ? 3.029 -5.121 -0.856 1 98.94 47 PHE B O 1
ATOM 1859 N N . THR B 1 48 ? 3.668 -7.184 -1.443 1 98.94 48 THR B N 1
ATOM 1860 C CA . THR B 1 48 ? 2.275 -7.59 -1.61 1 98.94 48 THR B CA 1
ATOM 1861 C C . THR B 1 48 ? 1.884 -8.625 -0.56 1 98.94 48 THR B C 1
ATOM 1863 O O . THR B 1 48 ? 2.742 -9.32 -0.018 1 98.94 48 THR B O 1
ATOM 1866 N N . GLN B 1 49 ? 0.64 -8.672 -0.231 1 98.94 49 GLN B N 1
ATOM 1867 C CA . GLN B 1 49 ? 0.009 -9.719 0.567 1 98.94 49 GLN B CA 1
ATOM 1868 C C . GLN B 1 49 ? -1.184 -10.328 -0.167 1 98.94 49 GLN B C 1
ATOM 1870 O O . GLN B 1 49 ? -2.033 -9.602 -0.687 1 98.94 49 GLN B O 1
ATOM 1875 N N . ASP B 1 50 ? -1.171 -11.586 -0.304 1 98.81 50 ASP B N 1
ATOM 1876 C CA . ASP B 1 50 ? -2.404 -12.297 -0.625 1 98.81 50 ASP B CA 1
ATOM 1877 C C . ASP B 1 50 ? -3.412 -12.195 0.517 1 98.81 50 ASP B C 1
ATOM 1879 O O . ASP B 1 50 ? -3.076 -12.445 1.676 1 98.81 50 ASP B O 1
ATOM 1883 N N . TRP B 1 51 ? -4.641 -11.812 0.247 1 98.81 51 TRP B N 1
ATOM 1884 C CA . TRP B 1 51 ? -5.496 -11.258 1.288 1 98.81 51 TRP B CA 1
ATOM 1885 C C . TRP B 1 51 ? -6.957 -11.633 1.05 1 98.81 51 TRP B C 1
ATOM 1887 O O . TRP B 1 51 ? -7.766 -10.789 0.653 1 98.81 51 TRP B O 1
ATOM 1897 N N . HIS B 1 52 ? -7.328 -12.812 1.427 1 98.81 52 HIS B N 1
ATOM 1898 C CA . HIS B 1 52 ? -8.594 -13.391 1.001 1 98.81 52 HIS B CA 1
ATOM 1899 C C . HIS B 1 52 ? -9.648 -13.273 2.094 1 98.81 52 HIS B C 1
ATOM 1901 O O . HIS B 1 52 ? -9.352 -13.453 3.277 1 98.81 52 HIS B O 1
ATOM 1907 N N . PRO B 1 53 ? -10.914 -12.938 1.703 1 98.25 53 PRO B N 1
ATOM 1908 C CA . PRO B 1 53 ? -11.992 -13.211 2.664 1 98.25 53 PRO B CA 1
ATOM 1909 C C . PRO B 1 53 ? -12.117 -14.695 3.008 1 98.25 53 PRO B C 1
ATOM 1911 O O . PRO B 1 53 ? -11.641 -15.547 2.254 1 98.25 53 PRO B O 1
ATOM 1914 N N . ALA B 1 54 ? -12.711 -15.023 4.086 1 97.75 54 ALA B N 1
ATOM 1915 C CA . ALA B 1 54 ? -12.75 -16.375 4.633 1 97.75 54 ALA B CA 1
ATOM 1916 C C . ALA B 1 54 ? -13.484 -17.328 3.689 1 97.75 54 ALA B C 1
ATOM 1918 O O . ALA B 1 54 ? -13.219 -18.531 3.68 1 97.75 54 ALA B O 1
ATOM 1919 N N . ASP B 1 55 ? -14.383 -16.797 2.885 1 97.81 55 ASP B N 1
ATOM 1920 C CA . ASP B 1 55 ? -15.18 -17.609 1.971 1 97.81 55 ASP B CA 1
ATOM 1921 C C . ASP B 1 55 ? -14.773 -17.359 0.52 1 97.81 55 ASP B C 1
ATOM 1923 O O . ASP B 1 55 ? -15.617 -17.375 -0.378 1 97.81 55 ASP B O 1
ATOM 1927 N N . HIS B 1 56 ? -13.586 -17.141 0.282 1 98.5 56 HIS B N 1
ATOM 1928 C CA . HIS B 1 56 ? -13.078 -16.812 -1.048 1 98.5 56 HIS B CA 1
ATOM 1929 C C . HIS B 1 56 ? -13.344 -17.953 -2.029 1 98.5 56 HIS B C 1
ATOM 1931 O O . HIS B 1 56 ? -13.211 -19.125 -1.675 1 98.5 56 HIS B O 1
ATOM 1937 N N . SER B 1 57 ? -13.57 -17.625 -3.281 1 98.31 57 SER B N 1
ATOM 1938 C CA . SER B 1 57 ? -14.016 -18.562 -4.293 1 98.31 57 SER B CA 1
ATOM 1939 C C . SER B 1 57 ? -12.875 -19.469 -4.746 1 98.31 57 SER B C 1
ATOM 1941 O O . SER B 1 57 ? -13.102 -20.516 -5.348 1 98.31 57 SER B O 1
ATOM 1943 N N . SER B 1 58 ? -11.68 -19.078 -4.512 1 98.25 58 SER B N 1
ATOM 1944 C CA . SER B 1 58 ? -10.539 -19.891 -4.934 1 98.25 58 SER B CA 1
ATOM 1945 C C . SER B 1 58 ? -10.242 -21 -3.93 1 98.25 58 SER B C 1
ATOM 1947 O O . SER B 1 58 ? -9.344 -21.812 -4.145 1 98.25 58 SER B O 1
ATOM 1949 N N . PHE B 1 59 ? -10.969 -21.078 -2.779 1 98.69 59 PHE B N 1
ATOM 1950 C CA . PHE B 1 59 ? -10.75 -22.109 -1.77 1 98.69 59 PHE B CA 1
ATOM 1951 C C . PHE B 1 59 ? -11.508 -23.375 -2.113 1 98.69 59 PHE B C 1
ATOM 1953 O O . PHE B 1 59 ? -12.688 -23.328 -2.475 1 98.69 59 PHE B O 1
ATOM 1960 N N . ALA B 1 60 ? -10.781 -24.516 -1.971 1 98.5 60 ALA B N 1
ATOM 1961 C CA . ALA B 1 60 ? -11.43 -25.812 -2.172 1 98.5 60 ALA B CA 1
ATOM 1962 C C . ALA B 1 60 ? -12.617 -25.984 -1.232 1 98.5 60 ALA B C 1
ATOM 1964 O O . ALA B 1 60 ? -13.656 -26.516 -1.63 1 98.5 60 ALA B O 1
ATOM 1965 N N . SER B 1 61 ? -12.531 -25.531 -0.033 1 97.94 61 SER B N 1
ATOM 1966 C CA . SER B 1 61 ? -13.555 -25.688 0.996 1 97.94 61 SER B CA 1
ATOM 1967 C C . SER B 1 61 ? -14.844 -24.984 0.596 1 97.94 61 SER B C 1
ATOM 1969 O O . SER B 1 61 ? -15.938 -25.406 0.981 1 97.94 61 SER B O 1
ATOM 1971 N N . THR B 1 62 ? -14.695 -23.875 -0.149 1 97.81 62 THR B N 1
ATOM 1972 C CA . THR B 1 62 ? -15.859 -23.125 -0.583 1 97.81 62 THR B CA 1
ATOM 1973 C C . THR B 1 62 ? -16.688 -23.922 -1.579 1 97.81 62 THR B C 1
ATOM 1975 O O . THR B 1 62 ? -17.891 -23.656 -1.753 1 97.81 62 THR B O 1
ATOM 1978 N N . HIS B 1 63 ? -16.078 -24.922 -2.229 1 97.19 63 HIS B N 1
ATOM 1979 C CA . HIS B 1 63 ? -16.719 -25.719 -3.271 1 97.19 63 HIS B CA 1
ATOM 1980 C C . HIS B 1 63 ? -16.891 -27.156 -2.828 1 97.19 63 HIS B C 1
ATOM 1982 O O . HIS B 1 63 ? -17.312 -28 -3.619 1 97.19 63 HIS B O 1
ATOM 1988 N N . GLU B 1 64 ? -16.5 -27.453 -1.588 1 96.62 64 GLU B N 1
ATOM 1989 C CA . GLU B 1 64 ? -16.484 -28.844 -1.115 1 96.62 64 GLU B CA 1
ATOM 1990 C C . GLU B 1 64 ? -15.688 -29.734 -2.062 1 96.62 64 GLU B C 1
ATOM 1992 O O . GLU B 1 64 ? -16.156 -30.812 -2.43 1 96.62 64 GLU B O 1
ATOM 1997 N N . ALA B 1 65 ? -14.641 -29.25 -2.559 1 97.5 65 ALA B N 1
ATOM 1998 C CA . ALA B 1 65 ? -13.758 -29.938 -3.502 1 97.5 65 ALA B CA 1
ATOM 1999 C C . ALA B 1 65 ? -12.422 -30.281 -2.857 1 97.5 65 ALA B C 1
ATOM 2001 O O . ALA B 1 65 ? -12.164 -29.906 -1.706 1 97.5 65 ALA B O 1
ATOM 2002 N N . VAL B 1 66 ? -11.656 -31.047 -3.553 1 96.94 66 VAL B N 1
ATOM 2003 C CA . VAL B 1 66 ? -10.328 -31.422 -3.082 1 96.94 66 VAL B CA 1
ATOM 2004 C C . VAL B 1 66 ? -9.32 -30.344 -3.461 1 96.94 66 VAL B C 1
ATOM 2006 O O . VAL B 1 66 ? -9.336 -29.844 -4.586 1 96.94 66 VAL B O 1
ATOM 2009 N N . PRO B 1 67 ? -8.484 -29.953 -2.527 1 96.94 67 PRO B N 1
ATOM 2010 C CA . PRO B 1 67 ? -7.461 -28.969 -2.879 1 96.94 67 PRO B CA 1
ATOM 2011 C C . PRO B 1 67 ? -6.648 -29.375 -4.105 1 96.94 67 PRO B C 1
ATOM 2013 O O . PRO B 1 67 ? -6.426 -30.562 -4.34 1 96.94 67 PRO B O 1
ATOM 2016 N N . PHE B 1 68 ? -6.27 -28.328 -4.84 1 95.5 68 PHE B N 1
ATOM 2017 C CA . PHE B 1 68 ? -5.398 -28.453 -6.004 1 95.5 68 PHE B CA 1
ATOM 2018 C C . PHE B 1 68 ? -6.176 -29 -7.203 1 95.5 68 PHE B C 1
ATOM 2020 O O . PHE B 1 68 ? -5.605 -29.188 -8.281 1 95.5 68 PHE B O 1
ATOM 2027 N N . SER B 1 69 ? -7.449 -29.25 -7.043 1 96.56 69 SER B N 1
ATOM 2028 C CA . SER B 1 69 ? -8.281 -29.578 -8.195 1 96.56 69 SER B CA 1
ATOM 2029 C C . SER B 1 69 ? -8.578 -28.328 -9.031 1 96.56 69 SER B C 1
ATOM 2031 O O . SER B 1 69 ? -8.289 -27.203 -8.609 1 96.56 69 SER B O 1
ATOM 2033 N N . LEU B 1 70 ? -8.992 -28.531 -10.242 1 96.06 70 LEU B N 1
ATOM 2034 C CA . LEU B 1 70 ? -9.297 -27.453 -11.18 1 96.06 70 LEU B CA 1
ATOM 2035 C C . LEU B 1 70 ? -10.797 -27.281 -11.352 1 96.06 70 LEU B C 1
ATOM 2037 O O . LEU B 1 70 ? -11.539 -28.281 -11.406 1 96.06 70 LEU B O 1
ATOM 2041 N N . ILE B 1 71 ? -11.227 -26.094 -11.406 1 97 71 ILE B N 1
ATOM 2042 C CA . ILE B 1 71 ? -12.617 -25.797 -11.734 1 97 71 ILE B CA 1
ATOM 2043 C C . ILE B 1 71 ? -12.672 -24.672 -12.766 1 97 71 ILE B C 1
ATOM 2045 O O . ILE B 1 71 ? -11.695 -23.953 -12.961 1 97 71 ILE B O 1
ATOM 2049 N N . GLU B 1 72 ? -13.781 -24.578 -13.469 1 97.25 72 GLU B N 1
ATOM 2050 C CA . GLU B 1 72 ? -14 -23.469 -14.398 1 97.25 72 GLU B CA 1
ATOM 2051 C C . GLU B 1 72 ? -14.727 -22.312 -13.711 1 97.25 72 GLU B C 1
ATOM 2053 O O . GLU B 1 72 ? -15.805 -22.5 -13.141 1 97.25 72 GLU B O 1
ATOM 2058 N N . MET B 1 73 ? -14.094 -21.172 -13.727 1 96.88 73 MET B N 1
ATOM 2059 C CA . MET B 1 73 ? -14.703 -19.953 -13.234 1 96.88 73 MET B CA 1
ATOM 2060 C C . MET B 1 73 ? -15.023 -19 -14.391 1 96.88 73 MET B C 1
ATOM 2062 O O . MET B 1 73 ? -14.609 -19.234 -15.523 1 96.88 73 MET B O 1
ATOM 2066 N N . PRO B 1 74 ? -15.805 -17.953 -14.102 1 96 74 PRO B N 1
ATOM 2067 C CA . PRO B 1 74 ? -16.156 -17.016 -15.172 1 96 74 PRO B CA 1
ATOM 2068 C C . PRO B 1 74 ? -14.93 -16.453 -15.883 1 96 74 PRO B C 1
ATOM 2070 O O . PRO B 1 74 ? -15 -16.125 -17.078 1 96 74 PRO B O 1
ATOM 2073 N N . TYR B 1 75 ? -13.766 -16.453 -15.219 1 96.5 75 TYR B N 1
ATOM 2074 C CA . TYR B 1 75 ? -12.57 -15.859 -15.805 1 96.5 75 TYR B CA 1
ATOM 2075 C C . TYR B 1 75 ? -11.617 -16.938 -16.312 1 96.5 75 TYR B C 1
ATOM 2077 O O . TYR B 1 75 ? -10.484 -16.641 -16.703 1 96.5 75 TYR B O 1
ATOM 2085 N N . GLY B 1 76 ? -12.031 -18.156 -16.344 1 96.19 76 GLY B N 1
ATOM 2086 C CA . GLY B 1 76 ? -11.211 -19.234 -16.844 1 96.19 76 GLY B CA 1
ATOM 2087 C C . GLY B 1 76 ? -10.867 -20.266 -15.789 1 96.19 76 GLY B C 1
ATOM 2088 O O . GLY B 1 76 ? -11.43 -20.25 -14.695 1 96.19 76 GLY B O 1
ATOM 2089 N N . PRO B 1 77 ? -10.008 -21.219 -16.172 1 95.81 77 PRO B N 1
ATOM 2090 C CA . PRO B 1 77 ? -9.648 -22.281 -15.234 1 95.81 77 PRO B CA 1
ATOM 2091 C C . PRO B 1 77 ? -9 -21.734 -13.961 1 95.81 77 PRO B C 1
ATOM 2093 O O . PRO B 1 77 ? -8.211 -20.797 -14.016 1 95.81 77 PRO B O 1
ATOM 2096 N N . GLN B 1 78 ? -9.367 -22.297 -12.828 1 96.81 78 GLN B N 1
ATOM 2097 C CA . GLN B 1 78 ? -8.875 -21.906 -11.508 1 96.81 78 GLN B CA 1
ATOM 2098 C C . GLN B 1 78 ? -8.492 -23.125 -10.688 1 96.81 78 GLN B C 1
ATOM 2100 O O . GLN B 1 78 ? -9.289 -24.047 -10.516 1 96.81 78 GLN B O 1
ATOM 2105 N N . VAL B 1 79 ? -7.273 -23.156 -10.297 1 96.19 79 VAL 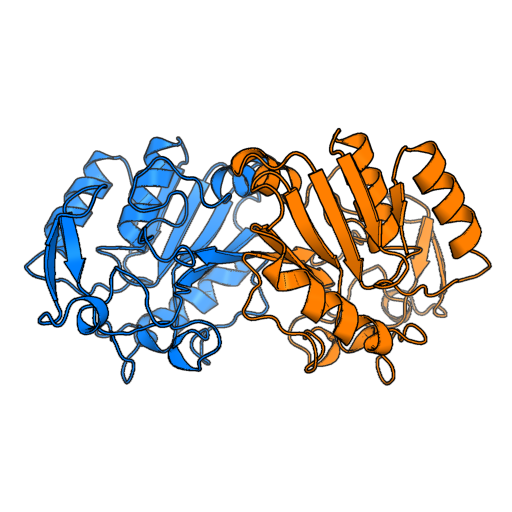B N 1
ATOM 2106 C CA . VAL B 1 79 ? -6.879 -24.125 -9.281 1 96.19 79 VAL B CA 1
ATOM 2107 C C . VAL B 1 79 ? -7.559 -23.797 -7.957 1 96.19 79 VAL B C 1
ATOM 2109 O O . VAL B 1 79 ? -7.613 -22.641 -7.551 1 96.19 79 VAL B O 1
ATOM 2112 N N . LEU B 1 80 ? -8.094 -24.781 -7.332 1 97.94 80 LEU B N 1
ATOM 2113 C CA . LEU B 1 80 ? -8.641 -24.609 -5.992 1 97.94 80 LEU B CA 1
ATOM 2114 C C . LEU B 1 80 ? -7.574 -24.859 -4.934 1 97.94 80 LEU B C 1
ATOM 2116 O O . LEU B 1 80 ? -6.91 -25.891 -4.945 1 97.94 80 LEU B O 1
ATOM 2120 N N . TRP B 1 81 ? -7.457 -23.906 -4.07 1 98.06 81 TRP B N 1
ATOM 2121 C CA . TRP B 1 81 ? -6.391 -23.938 -3.074 1 98.06 81 TRP B CA 1
ATOM 2122 C C . TRP B 1 81 ? -6.941 -24.281 -1.696 1 98.06 81 TRP B C 1
ATOM 2124 O O . TRP B 1 81 ? -8.133 -24.109 -1.436 1 98.06 81 TRP B O 1
ATOM 2134 N N . PRO B 1 82 ? -6.062 -24.891 -0.792 1 98.06 82 PRO B N 1
ATOM 2135 C CA . PRO B 1 82 ? -6.457 -24.875 0.617 1 98.06 82 PRO B CA 1
ATOM 2136 C C . PRO B 1 82 ? -6.77 -23.469 1.12 1 98.06 82 PRO B C 1
ATOM 2138 O O . PRO B 1 82 ? -6.266 -22.484 0.571 1 98.06 82 PRO B O 1
ATOM 2141 N N . THR B 1 83 ? -7.637 -23.375 2.137 1 98.56 83 THR B N 1
ATOM 2142 C CA . THR B 1 83 ? -7.867 -22.062 2.756 1 98.56 83 THR B CA 1
ATOM 2143 C C . THR B 1 83 ? -6.559 -21.469 3.262 1 98.56 83 THR B C 1
ATOM 2145 O O . THR B 1 83 ? -5.816 -22.125 4.004 1 98.56 83 THR B O 1
ATOM 2148 N N . HIS B 1 84 ? -6.227 -20.281 2.793 1 98.81 84 HIS B N 1
ATOM 2149 C CA . HIS B 1 84 ? -4.961 -19.656 3.133 1 98.81 84 HIS B CA 1
ATOM 2150 C C . HIS B 1 84 ? -5.082 -18.125 3.084 1 98.81 84 HIS B C 1
ATOM 2152 O O . HIS B 1 84 ? -6 -17.594 2.463 1 98.81 84 HIS B O 1
ATOM 2158 N N . CYS B 1 85 ? -4.152 -17.438 3.762 1 98.81 85 CYS B N 1
ATOM 2159 C CA . CYS B 1 85 ? -3.996 -15.992 3.744 1 98.81 85 CYS B CA 1
ATOM 2160 C C . CYS B 1 85 ? -5.34 -15.297 3.934 1 98.81 85 CYS B C 1
ATOM 2162 O O . CYS B 1 85 ? -5.684 -14.383 3.178 1 98.81 85 CYS B O 1
ATOM 2164 N N . VAL B 1 86 ? -6.121 -15.844 4.922 1 98.88 86 VAL B N 1
ATOM 2165 C CA . VAL B 1 86 ? -7.402 -15.227 5.258 1 98.88 86 VAL B CA 1
ATOM 2166 C C . VAL B 1 86 ? -7.164 -13.891 5.961 1 98.88 86 VAL B C 1
ATOM 2168 O O . VAL B 1 86 ? -6.336 -13.797 6.871 1 98.88 86 VAL B O 1
ATOM 2171 N N . GLN B 1 87 ? -7.871 -12.875 5.551 1 98.62 87 GLN B N 1
ATOM 2172 C CA . GLN B 1 87 ? -7.707 -11.516 6.047 1 98.62 87 GLN B CA 1
ATOM 2173 C C . GLN B 1 87 ? -7.723 -11.477 7.574 1 98.62 87 GLN B C 1
ATOM 2175 O O . GLN B 1 87 ? -8.617 -12.039 8.203 1 98.62 87 GLN B O 1
ATOM 2180 N N . GLY B 1 88 ? -6.664 -10.836 8.164 1 97.81 88 GLY B N 1
ATOM 2181 C CA . GLY B 1 88 ? -6.637 -10.555 9.594 1 97.81 88 GLY B CA 1
ATOM 2182 C C . GLY B 1 88 ? -6.121 -11.719 10.422 1 97.81 88 GLY B C 1
ATOM 2183 O O . GLY B 1 88 ? -6.02 -11.625 11.641 1 97.81 88 GLY B O 1
ATOM 2184 N N . THR B 1 89 ? -5.836 -12.844 9.797 1 98.56 89 THR B N 1
ATOM 2185 C CA . THR B 1 89 ? -5.324 -14 10.531 1 98.56 89 THR B CA 1
ATOM 2186 C C . THR B 1 89 ? -3.799 -14.016 10.523 1 98.56 89 THR B C 1
ATOM 2188 O O . THR B 1 89 ? -3.17 -13.312 9.727 1 98.56 89 THR B O 1
ATOM 2191 N N . ARG B 1 90 ? -3.227 -14.797 11.391 1 98.31 90 ARG B N 1
ATOM 2192 C CA . ARG B 1 90 ? -1.78 -14.977 11.453 1 98.31 90 ARG B CA 1
ATOM 2193 C C . ARG B 1 90 ? -1.241 -15.516 10.125 1 98.31 90 ARG B C 1
ATOM 2195 O O . ARG B 1 90 ? -0.149 -15.133 9.695 1 98.31 90 ARG B O 1
ATOM 2202 N N . GLY B 1 91 ? -1.976 -16.344 9.445 1 98.81 91 GLY B N 1
ATOM 2203 C CA . GLY B 1 91 ? -1.56 -16.922 8.18 1 98.81 91 GLY B CA 1
ATOM 2204 C C . GLY B 1 91 ? -1.297 -15.883 7.105 1 98.81 91 GLY B C 1
ATOM 2205 O O . GLY B 1 91 ? -0.424 -16.062 6.254 1 98.81 91 GLY B O 1
ATOM 2206 N N . ALA B 1 92 ? -2.061 -14.805 7.184 1 98.81 92 ALA B N 1
ATOM 2207 C CA . ALA B 1 92 ? -1.99 -13.773 6.152 1 98.81 92 ALA B CA 1
ATOM 2208 C C . ALA B 1 92 ? -0.909 -12.742 6.477 1 98.81 92 ALA B C 1
ATOM 2210 O O . ALA B 1 92 ? -0.569 -11.906 5.641 1 98.81 92 ALA B O 1
ATOM 2211 N N . GLU B 1 93 ? -0.306 -12.766 7.68 1 98.75 93 GLU B N 1
ATOM 2212 C CA . GLU B 1 93 ? 0.749 -11.836 8.062 1 98.75 93 GLU B CA 1
ATOM 2213 C C . GLU B 1 93 ? 2.049 -12.133 7.328 1 98.75 93 GLU B C 1
ATOM 2215 O O . GLU B 1 93 ? 2.285 -13.266 6.91 1 98.75 93 GLU B O 1
ATOM 2220 N N . PHE B 1 94 ? 2.816 -11.102 7.125 1 98.88 94 PHE B N 1
ATOM 2221 C CA . PHE B 1 94 ? 4.172 -11.336 6.637 1 98.88 94 PHE B CA 1
ATOM 2222 C C . PHE B 1 94 ? 4.93 -12.266 7.57 1 98.88 94 PHE B C 1
ATOM 2224 O O . PHE B 1 94 ? 4.707 -12.258 8.781 1 98.88 94 PHE B O 1
ATOM 2231 N N . HIS B 1 95 ? 5.805 -13.094 6.996 1 98.88 95 HIS B N 1
ATOM 2232 C CA . HIS B 1 95 ? 6.672 -13.914 7.824 1 98.88 95 HIS B CA 1
ATOM 2233 C C . HIS B 1 95 ? 7.496 -13.062 8.781 1 98.88 95 HIS B C 1
ATOM 2235 O O . HIS B 1 95 ? 8.016 -12.008 8.391 1 98.88 95 HIS B O 1
ATOM 2241 N N . PRO B 1 96 ? 7.652 -13.5 9.984 1 98.31 96 PRO B N 1
ATOM 2242 C CA . PRO B 1 96 ? 8.281 -12.648 11 1 98.31 96 PRO B CA 1
ATOM 2243 C C . PRO B 1 96 ? 9.75 -12.359 10.695 1 98.31 96 PRO B C 1
ATOM 2245 O O . PRO B 1 96 ? 10.305 -11.367 11.18 1 98.31 96 PRO B O 1
ATOM 2248 N N . ALA B 1 97 ? 10.438 -13.188 9.898 1 98.69 97 ALA B N 1
ATOM 2249 C CA . ALA B 1 97 ? 11.844 -12.992 9.578 1 98.69 97 ALA B CA 1
ATOM 2250 C C . ALA B 1 97 ? 12.016 -11.977 8.445 1 98.69 97 ALA B C 1
ATOM 2252 O O . ALA B 1 97 ? 13.125 -11.523 8.172 1 98.69 97 ALA B O 1
ATOM 2253 N N . LEU B 1 98 ? 10.953 -11.648 7.73 1 98.88 98 LEU B N 1
ATOM 2254 C CA . LEU B 1 98 ? 11.016 -10.656 6.664 1 98.88 98 LEU B CA 1
ATOM 2255 C C . LEU B 1 98 ? 11.078 -9.242 7.246 1 98.88 98 LEU B C 1
ATOM 2257 O O . LEU B 1 98 ? 10.234 -8.867 8.062 1 98.88 98 LEU B O 1
ATOM 2261 N N . GLU B 1 99 ? 12.086 -8.523 6.859 1 98.69 99 GLU B N 1
ATOM 2262 C CA . GLU B 1 99 ? 12.133 -7.109 7.234 1 98.69 99 GLU B CA 1
ATOM 2263 C C . GLU B 1 99 ? 11.102 -6.297 6.453 1 98.69 99 GLU B C 1
ATOM 2265 O O . GLU B 1 99 ? 11.219 -6.141 5.234 1 98.69 99 GLU B O 1
ATOM 2270 N N . THR B 1 100 ? 10.094 -5.754 7.152 1 98.69 100 THR B N 1
ATOM 2271 C CA . THR B 1 100 ? 9 -5.102 6.441 1 98.69 100 THR B CA 1
ATOM 2272 C C . THR B 1 100 ? 9.086 -3.586 6.598 1 98.69 100 THR B C 1
ATOM 2274 O O . THR B 1 100 ? 8.438 -2.844 5.859 1 98.69 100 THR B O 1
ATOM 2277 N N . ALA B 1 101 ? 9.891 -3.076 7.523 1 98 101 ALA B N 1
ATOM 2278 C CA . ALA B 1 101 ? 9.992 -1.641 7.777 1 98 101 ALA B CA 1
ATOM 2279 C C . ALA B 1 101 ? 10.422 -0.891 6.52 1 98 101 ALA B C 1
ATOM 2281 O O . ALA B 1 101 ? 9.93 0.208 6.246 1 98 101 ALA B O 1
ATOM 2282 N N . PRO B 1 102 ? 11.242 -1.509 5.664 1 98.06 102 PRO B N 1
ATOM 2283 C CA . PRO B 1 102 ? 11.703 -0.776 4.48 1 98.06 102 PRO B CA 1
ATOM 2284 C C . PRO B 1 102 ? 10.625 -0.662 3.404 1 98.06 102 PRO B C 1
ATOM 2286 O O . PRO B 1 102 ? 10.797 0.07 2.426 1 98.06 102 PRO B O 1
ATOM 2289 N N . ALA B 1 103 ? 9.477 -1.353 3.527 1 98.69 103 ALA B N 1
ATOM 2290 C CA . ALA B 1 103 ? 8.438 -1.305 2.506 1 98.69 103 ALA B CA 1
ATOM 2291 C C . ALA B 1 103 ? 7.844 0.097 2.395 1 98.69 103 ALA B C 1
ATOM 2293 O O . ALA B 1 103 ? 7.43 0.685 3.396 1 98.69 103 ALA B O 1
ATOM 2294 N N . ASP B 1 104 ? 7.812 0.603 1.146 1 98.25 104 ASP B N 1
ATOM 2295 C CA . ASP B 1 104 ? 7.16 1.881 0.881 1 98.25 104 ASP B CA 1
ATOM 2296 C C . ASP B 1 104 ? 5.652 1.702 0.713 1 98.25 104 ASP B C 1
ATOM 2298 O O . ASP B 1 104 ? 4.879 2.625 0.976 1 98.25 104 ASP B O 1
ATOM 2302 N N . LEU B 1 105 ? 5.305 0.576 0.262 1 98.81 105 LEU B N 1
ATOM 2303 C CA . LEU B 1 105 ? 3.928 0.224 -0.068 1 98.81 105 LEU B CA 1
ATOM 2304 C C . LEU B 1 105 ? 3.633 -1.225 0.305 1 98.81 105 LEU B C 1
ATOM 2306 O O . LEU B 1 105 ? 4.449 -2.113 0.054 1 98.81 105 LEU B O 1
ATOM 2310 N N . VAL B 1 106 ? 2.559 -1.407 0.952 1 98.94 106 VAL B N 1
ATOM 2311 C CA . VAL B 1 106 ? 1.994 -2.742 1.112 1 98.94 106 VAL B CA 1
ATOM 2312 C C . VAL B 1 106 ? 0.681 -2.846 0.34 1 98.94 106 VAL B C 1
ATOM 2314 O O . VAL B 1 106 ? -0.292 -2.16 0.663 1 98.94 106 VAL B O 1
ATOM 2317 N N . LEU B 1 107 ? 0.705 -3.625 -0.713 1 98.94 107 LEU B N 1
ATOM 2318 C CA . LEU B 1 107 ? -0.452 -3.836 -1.577 1 98.94 107 LEU B CA 1
ATOM 2319 C C . LEU B 1 107 ? -1.135 -5.16 -1.257 1 98.94 107 LEU B C 1
ATOM 2321 O O . LEU B 1 107 ? -0.511 -6.223 -1.337 1 98.94 107 LEU B O 1
ATOM 2325 N N . ARG B 1 108 ? -2.402 -5.078 -0.869 1 98.88 108 ARG B N 1
ATOM 2326 C CA . ARG B 1 108 ? -3.168 -6.293 -0.6 1 98.88 108 ARG B CA 1
ATOM 2327 C C . ARG B 1 108 ? -4.047 -6.66 -1.791 1 98.88 108 ARG B C 1
ATOM 2329 O O . ARG B 1 108 ? -4.793 -5.824 -2.303 1 98.88 108 ARG B O 1
ATOM 2336 N N . LYS B 1 1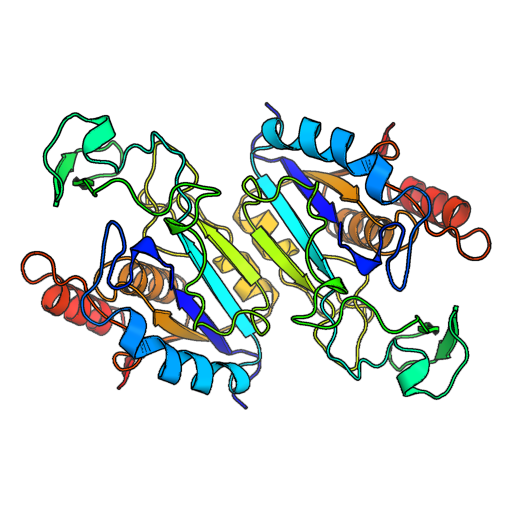09 ? -3.898 -7.844 -2.242 1 98.69 109 LYS B N 1
ATOM 2337 C CA . LYS B 1 109 ? -4.625 -8.344 -3.406 1 98.69 109 LYS B CA 1
ATOM 2338 C C . LYS B 1 109 ? -5.43 -9.594 -3.057 1 98.69 109 LYS B C 1
ATOM 2340 O O . LYS B 1 109 ? -5.176 -10.234 -2.033 1 98.69 109 LYS B O 1
ATOM 2345 N N . GLY B 1 110 ? -6.414 -9.93 -3.912 1 98.19 110 GLY B N 1
ATOM 2346 C CA . GLY B 1 110 ? -7.207 -11.133 -3.707 1 98.19 110 GLY B CA 1
ATOM 2347 C C . GLY B 1 110 ? -8.336 -10.938 -2.713 1 98.19 110 GLY B C 1
ATOM 2348 O O . GLY B 1 110 ? -8.922 -11.914 -2.23 1 98.19 110 GLY B O 1
ATOM 2349 N N . PHE B 1 111 ? -8.688 -9.688 -2.457 1 97.75 111 PHE B N 1
ATOM 2350 C CA . PHE B 1 111 ? -9.711 -9.414 -1.451 1 97.75 111 PHE B CA 1
ATOM 2351 C C . PHE B 1 111 ? -11.102 -9.492 -2.061 1 97.75 111 PHE B C 1
ATOM 2353 O O . PHE B 1 111 ? -12.102 -9.438 -1.341 1 97.75 111 PHE B O 1
ATOM 2360 N N . ARG B 1 112 ? -11.188 -9.609 -3.42 1 96.38 112 ARG B N 1
ATOM 2361 C CA . ARG B 1 112 ? -12.477 -9.797 -4.066 1 96.38 112 ARG B CA 1
ATOM 2362 C C . ARG B 1 112 ? -12.914 -11.258 -4 1 96.38 112 ARG B C 1
ATOM 2364 O O . ARG B 1 112 ? -12.242 -12.141 -4.543 1 96.38 112 ARG B O 1
ATOM 2371 N N . ARG B 1 113 ? -13.953 -11.531 -3.447 1 97.25 113 ARG B N 1
ATOM 2372 C CA . ARG B 1 113 ? -14.398 -12.883 -3.125 1 97.25 113 ARG B CA 1
ATOM 2373 C C . ARG B 1 113 ? -14.461 -13.75 -4.379 1 97.25 113 ARG B C 1
ATOM 2375 O O . ARG B 1 113 ? -14.133 -14.938 -4.336 1 97.25 113 ARG B O 1
ATOM 2382 N N . ASP B 1 114 ? -14.852 -13.156 -5.512 1 97.62 114 ASP B N 1
ATOM 2383 C CA . ASP B 1 114 ? -15.266 -13.984 -6.637 1 97.62 114 ASP B CA 1
ATOM 2384 C C . ASP B 1 114 ? -14.188 -14.031 -7.715 1 97.62 114 ASP B C 1
ATOM 2386 O O . ASP B 1 114 ? -14.359 -14.68 -8.75 1 97.62 114 ASP B O 1
ATOM 2390 N N . ILE B 1 115 ? -13.094 -13.383 -7.535 1 97.75 115 ILE B N 1
ATOM 2391 C CA . ILE B 1 115 ? -12.008 -13.367 -8.508 1 97.75 115 ILE B CA 1
ATOM 2392 C C . ILE B 1 115 ? -10.672 -13.516 -7.789 1 97.75 115 ILE B C 1
ATOM 2394 O O . ILE B 1 115 ? -10.32 -12.688 -6.941 1 97.75 115 ILE B O 1
ATOM 2398 N N . ASP B 1 116 ? -9.953 -14.531 -8.086 1 98 116 ASP B N 1
ATOM 2399 C CA . ASP B 1 116 ? -8.641 -14.711 -7.477 1 98 116 ASP B CA 1
ATOM 2400 C C . ASP B 1 116 ? -7.625 -13.719 -8.047 1 98 116 ASP B C 1
ATOM 2402 O O . ASP B 1 116 ? -7.93 -12.984 -8.984 1 98 116 ASP B O 1
ATOM 2406 N N . SER B 1 117 ? -6.484 -13.664 -7.414 1 98.12 117 SER B N 1
ATOM 2407 C CA . SER B 1 117 ? -5.496 -12.656 -7.777 1 98.12 117 SER B CA 1
ATOM 2408 C C . SER B 1 117 ? -4.074 -13.18 -7.605 1 98.12 117 SER B C 1
ATOM 2410 O O . SER B 1 117 ? -3.486 -13.062 -6.531 1 98.12 117 SER B O 1
ATOM 2412 N N . TYR B 1 118 ? -3.504 -13.695 -8.711 1 98 118 TYR B N 1
ATOM 2413 C CA . TYR B 1 118 ? -2.1 -14.086 -8.672 1 98 118 TYR B CA 1
ATOM 2414 C C . TYR B 1 118 ? -1.19 -12.883 -8.891 1 98 118 TYR B C 1
ATOM 2416 O O . TYR B 1 118 ? -0.32 -12.602 -8.062 1 98 118 TYR B O 1
ATOM 2424 N N . SER B 1 119 ? -1.454 -12.164 -9.938 1 98.81 119 SER B N 1
ATOM 2425 C CA . SER B 1 119 ? -0.636 -11.023 -10.328 1 98.81 119 SER B CA 1
ATOM 2426 C C . SER B 1 119 ? -0.822 -9.852 -9.367 1 98.81 119 SER B C 1
ATOM 2428 O O . SER B 1 119 ? -1.939 -9.578 -8.93 1 98.81 119 SER B O 1
ATOM 2430 N N . ALA B 1 120 ? 0.255 -9.148 -9.109 1 98.81 120 ALA B N 1
ATOM 2431 C CA . ALA B 1 120 ? 0.187 -7.91 -8.344 1 98.81 120 ALA B CA 1
ATOM 2432 C C . ALA B 1 120 ? -0.413 -6.781 -9.172 1 98.81 120 ALA B C 1
ATOM 2434 O O . ALA B 1 120 ? -0.769 -5.727 -8.641 1 98.81 120 ALA B O 1
ATOM 2435 N N . PHE B 1 121 ? -0.643 -6.969 -10.492 1 98.88 121 PHE B N 1
ATOM 2436 C CA . PHE B 1 121 ? -1.037 -5.875 -11.375 1 98.88 121 PHE B CA 1
ATOM 2437 C C . PHE B 1 121 ? -2.508 -5.992 -11.758 1 98.88 121 PHE B C 1
ATOM 2439 O O . PHE B 1 121 ? -3.188 -4.98 -11.945 1 98.88 121 PHE B O 1
ATOM 2446 N N . PHE B 1 122 ? -2.969 -7.25 -11.898 1 98.69 122 PHE B N 1
ATOM 2447 C CA . PHE B 1 122 ? -4.344 -7.516 -12.305 1 98.69 122 PHE B CA 1
ATOM 2448 C C . PHE B 1 122 ? -4.906 -8.711 -11.547 1 98.69 122 PHE B C 1
ATOM 2450 O O . PHE B 1 122 ? -4.168 -9.641 -11.211 1 98.69 122 PHE B O 1
ATOM 2457 N N . GLU B 1 123 ? -6.25 -8.672 -11.359 1 98.19 123 GLU B N 1
ATOM 2458 C CA . GLU B 1 123 ? -6.934 -9.883 -10.906 1 98.19 123 GLU B CA 1
ATOM 2459 C C . GLU B 1 123 ? -6.887 -10.969 -11.969 1 98.19 123 GLU B C 1
ATOM 2461 O O . GLU B 1 123 ? -6.445 -10.727 -13.094 1 98.19 123 GLU B O 1
ATOM 2466 N N . ASN B 1 124 ? -7.324 -12.141 -11.617 1 98.31 124 ASN B N 1
ATOM 2467 C CA . ASN B 1 124 ? -7.191 -13.289 -12.508 1 98.31 124 ASN B CA 1
ATOM 2468 C C . ASN B 1 124 ? -8.078 -13.148 -13.742 1 98.31 124 ASN B C 1
ATOM 2470 O O . ASN B 1 124 ? -7.922 -13.883 -14.711 1 98.31 124 ASN B O 1
ATOM 2474 N N . ASP B 1 125 ? -9.023 -12.195 -13.742 1 97.06 125 ASP B N 1
ATOM 2475 C CA . ASP B 1 125 ? -9.766 -11.93 -14.969 1 97.06 125 ASP B CA 1
ATOM 2476 C C . ASP B 1 125 ? -8.891 -11.203 -15.992 1 97.06 125 ASP B C 1
ATOM 2478 O O . ASP B 1 125 ? -9.305 -11.016 -17.141 1 97.06 125 ASP B O 1
ATOM 2482 N N . ARG B 1 126 ? -7.711 -10.688 -15.57 1 95.12 126 ARG B N 1
ATOM 2483 C CA . ARG B 1 126 ? -6.664 -10.078 -16.391 1 95.12 126 ARG B CA 1
ATOM 2484 C C . ARG B 1 126 ? -7.09 -8.703 -16.891 1 95.12 126 ARG B C 1
ATOM 2486 O O . ARG B 1 126 ? -6.473 -8.156 -17.812 1 95.12 126 ARG B O 1
ATOM 2493 N N . THR B 1 127 ? -8.141 -8.195 -16.344 1 96.5 127 THR B N 1
ATOM 2494 C CA . THR B 1 127 ? -8.625 -6.891 -16.766 1 96.5 127 THR B CA 1
ATOM 2495 C C . THR B 1 127 ? -8.812 -5.957 -15.57 1 96.5 127 THR B C 1
ATOM 2497 O O . THR B 1 127 ? -8.641 -4.742 -15.695 1 96.5 127 THR B O 1
ATOM 2500 N N . THR B 1 128 ? -9.156 -6.484 -14.43 1 97.5 128 THR B N 1
ATOM 2501 C CA . THR B 1 128 ? -9.359 -5.68 -13.227 1 97.5 128 THR B CA 1
ATOM 2502 C C . THR B 1 128 ? -8.023 -5.312 -12.586 1 97.5 128 THR B C 1
ATOM 2504 O O . THR B 1 128 ? -7.324 -6.184 -12.07 1 97.5 128 THR B O 1
ATOM 2507 N N . PRO B 1 129 ? -7.723 -4.012 -12.57 1 98.38 129 PRO B N 1
ATOM 2508 C CA . PRO B 1 129 ? -6.41 -3.629 -12.039 1 98.38 129 PRO B CA 1
ATOM 2509 C C . PRO B 1 129 ? -6.359 -3.635 -10.516 1 98.38 129 PRO B C 1
ATOM 2511 O O . PRO B 1 129 ? -7.371 -3.363 -9.859 1 98.38 129 PRO B O 1
ATOM 2514 N N . THR B 1 130 ? -5.148 -3.91 -9.961 1 98.56 130 THR B N 1
ATOM 2515 C CA . THR B 1 130 ? -4.898 -3.799 -8.523 1 98.56 130 THR B CA 1
ATOM 2516 C C . THR B 1 130 ? -4.508 -2.371 -8.156 1 98.56 130 THR B C 1
ATOM 2518 O O . THR B 1 130 ? -4.543 -1.996 -6.98 1 98.56 130 THR B O 1
ATOM 2521 N N . GLY B 1 131 ? -4.117 -1.582 -9.133 1 98.75 131 GLY B N 1
ATOM 2522 C CA . GLY B 1 131 ? -3.658 -0.222 -8.898 1 98.75 131 GLY B CA 1
ATOM 2523 C C . GLY B 1 131 ? -2.148 -0.084 -8.961 1 98.75 131 GLY B C 1
ATOM 2524 O O . GLY B 1 131 ? -1.624 1.028 -9.039 1 98.75 131 GLY B O 1
ATOM 2525 N N . LEU B 1 132 ? -1.381 -1.208 -8.992 1 98.94 132 LEU B N 1
ATOM 2526 C CA . LEU B 1 132 ? 0.072 -1.182 -8.867 1 98.94 132 LEU B CA 1
ATOM 2527 C C . LEU B 1 132 ? 0.711 -0.469 -10.055 1 98.94 132 LEU B C 1
ATOM 2529 O O . LEU B 1 132 ? 1.666 0.293 -9.883 1 98.94 132 LEU B O 1
ATOM 2533 N N . GLU B 1 133 ? 0.171 -0.744 -11.281 1 98.88 133 GLU B N 1
ATOM 2534 C CA . GLU B 1 133 ? 0.733 -0.084 -12.453 1 98.88 133 GLU B CA 1
ATOM 2535 C C . GLU B 1 133 ? 0.739 1.433 -12.281 1 98.88 133 GLU B C 1
ATOM 2537 O O . GLU B 1 133 ? 1.763 2.084 -12.508 1 98.88 133 GLU B O 1
ATOM 2542 N N . GLY B 1 134 ? -0.392 2.016 -11.969 1 98.88 134 GLY B N 1
ATOM 2543 C CA . GLY B 1 134 ? -0.497 3.455 -11.789 1 98.88 134 GLY B CA 1
ATOM 2544 C C . GLY B 1 134 ? 0.462 3.996 -10.75 1 98.88 134 GLY B C 1
ATOM 2545 O O . GLY B 1 134 ? 1.12 5.016 -10.969 1 98.88 134 GLY B O 1
ATOM 2546 N N . TYR B 1 135 ? 0.544 3.264 -9.594 1 98.88 135 TYR B N 1
ATOM 2547 C CA . TYR B 1 135 ? 1.47 3.65 -8.531 1 98.88 135 TYR B CA 1
ATOM 2548 C C . TYR B 1 135 ? 2.895 3.756 -9.062 1 98.88 135 TYR B C 1
ATOM 2550 O O . TYR B 1 135 ? 3.57 4.766 -8.859 1 98.88 135 TYR B O 1
ATOM 2558 N N . LEU B 1 136 ? 3.309 2.689 -9.781 1 98.88 136 LEU B N 1
ATOM 2559 C CA . LEU B 1 136 ? 4.676 2.623 -10.281 1 98.88 136 LEU B CA 1
ATOM 2560 C C . LEU B 1 136 ? 4.93 3.717 -11.312 1 98.88 136 LEU B C 1
ATOM 2562 O O . LEU B 1 136 ? 5.953 4.402 -11.258 1 98.88 136 LEU B O 1
ATOM 2566 N N . ARG B 1 137 ? 3.982 3.936 -12.227 1 98.62 137 ARG B N 1
ATOM 2567 C CA . ARG B 1 137 ? 4.148 4.945 -13.273 1 98.62 137 ARG B CA 1
ATOM 2568 C C . ARG B 1 137 ? 4.207 6.344 -12.672 1 98.62 137 ARG B C 1
ATOM 2570 O O . ARG B 1 137 ? 5.031 7.164 -13.078 1 98.62 137 ARG B O 1
ATOM 2577 N N . SER B 1 138 ? 3.354 6.582 -11.75 1 98.12 138 SER B N 1
ATOM 2578 C CA . SER B 1 138 ? 3.32 7.887 -11.094 1 98.12 138 SER B CA 1
ATOM 2579 C C . SER B 1 138 ? 4.641 8.188 -10.391 1 98.12 138 SER B C 1
ATOM 2581 O O . SER B 1 138 ? 5.023 9.352 -10.25 1 98.12 138 SER B O 1
ATOM 2583 N N . ARG B 1 139 ? 5.367 7.199 -9.953 1 98 139 ARG B N 1
ATOM 2584 C CA . ARG B 1 139 ? 6.645 7.359 -9.266 1 98 139 ARG B CA 1
ATOM 2585 C C . ARG B 1 139 ? 7.805 7.344 -10.258 1 98 139 ARG B C 1
ATOM 2587 O O . ARG B 1 139 ? 8.969 7.441 -9.859 1 98 139 ARG B O 1
ATOM 2594 N N . GLY B 1 140 ? 7.52 7.141 -11.516 1 98.25 140 GLY B N 1
ATOM 2595 C CA . GLY B 1 140 ? 8.539 7.172 -12.547 1 98.25 140 GLY B CA 1
ATOM 2596 C C . GLY B 1 140 ? 9.32 5.875 -12.656 1 98.25 140 GLY B C 1
ATOM 2597 O O . GLY B 1 140 ? 10.445 5.859 -13.156 1 98.25 140 GLY B O 1
ATOM 2598 N N . ILE B 1 141 ? 8.758 4.805 -12.164 1 98.69 141 ILE B N 1
ATOM 2599 C CA . ILE B 1 141 ? 9.422 3.512 -12.203 1 98.69 141 ILE B CA 1
ATOM 2600 C C . ILE B 1 141 ? 9.352 2.936 -13.617 1 98.69 141 ILE B C 1
ATOM 2602 O O . ILE B 1 141 ? 8.297 2.965 -14.258 1 98.69 141 ILE B O 1
ATOM 2606 N N . GLU B 1 142 ? 10.445 2.385 -14.07 1 98.69 142 GLU B N 1
ATOM 2607 C CA . GLU B 1 142 ? 10.523 1.84 -15.422 1 98.69 142 GLU B CA 1
ATOM 2608 C C . GLU B 1 142 ? 10.898 0.361 -15.398 1 98.69 142 GLU B C 1
ATOM 2610 O O . GLU B 1 142 ? 10.703 -0.348 -16.391 1 98.69 142 GLU B O 1
ATOM 2615 N N . ALA B 1 143 ? 11.516 -0.07 -14.352 1 98.81 143 ALA B N 1
ATOM 2616 C CA . ALA B 1 143 ? 11.977 -1.448 -14.211 1 98.81 143 ALA B CA 1
ATOM 2617 C C . ALA B 1 143 ? 11.594 -2.016 -12.844 1 98.81 143 ALA B C 1
ATOM 2619 O O . ALA B 1 143 ? 11.625 -1.304 -11.836 1 98.81 143 ALA B O 1
ATOM 2620 N N . VAL B 1 144 ? 11.266 -3.303 -12.883 1 98.94 144 VAL B N 1
ATOM 2621 C CA . VAL B 1 144 ? 10.906 -3.945 -11.625 1 98.94 144 VAL B CA 1
ATOM 2622 C C . VAL B 1 144 ? 11.68 -5.25 -11.469 1 98.94 144 VAL B C 1
ATOM 2624 O O . VAL B 1 144 ? 11.906 -5.969 -12.445 1 98.94 144 VAL B O 1
ATOM 2627 N N . THR B 1 145 ? 12.172 -5.465 -10.305 1 98.94 145 THR B N 1
ATOM 2628 C CA . THR B 1 145 ? 12.742 -6.734 -9.867 1 98.94 145 THR B CA 1
ATOM 2629 C C . THR B 1 145 ? 11.797 -7.441 -8.898 1 98.94 145 THR B C 1
ATOM 2631 O O . THR B 1 145 ? 11.336 -6.84 -7.922 1 98.94 145 THR B O 1
ATOM 2634 N N . LEU B 1 146 ? 11.516 -8.688 -9.234 1 98.94 146 LEU B N 1
ATOM 2635 C CA . LEU B 1 146 ? 10.555 -9.43 -8.43 1 98.94 146 LEU B CA 1
ATOM 2636 C C . LEU B 1 146 ? 11.242 -10.57 -7.68 1 98.94 146 LEU B C 1
ATOM 2638 O O . LEU B 1 146 ? 12.164 -11.195 -8.203 1 98.94 146 LEU B O 1
ATOM 2642 N N . ALA B 1 147 ? 10.766 -10.797 -6.477 1 98.88 147 ALA B N 1
ATOM 2643 C CA . ALA B 1 147 ? 11.148 -11.906 -5.609 1 98.88 147 ALA B CA 1
ATOM 2644 C C . ALA B 1 147 ? 9.977 -12.344 -4.734 1 98.88 147 ALA B C 1
ATOM 2646 O O . ALA B 1 147 ? 9.055 -11.562 -4.488 1 98.88 147 ALA B O 1
ATOM 2647 N N . GLY B 1 148 ? 10.055 -13.586 -4.297 1 98.75 148 GLY B N 1
ATOM 2648 C CA . GLY B 1 148 ? 9.031 -14 -3.344 1 98.75 148 GLY B CA 1
ATOM 2649 C C . GLY B 1 148 ? 8.398 -15.336 -3.695 1 98.75 148 GLY B C 1
ATOM 2650 O O . GLY B 1 148 ? 9.086 -16.266 -4.102 1 98.75 148 GLY B O 1
ATOM 2651 N N . LEU B 1 149 ? 7.09 -15.43 -3.338 1 98.44 149 LEU B N 1
ATOM 2652 C CA . LEU B 1 149 ? 6.383 -16.703 -3.385 1 98.44 149 LEU B CA 1
ATOM 2653 C C . LEU B 1 149 ? 5.066 -16.562 -4.145 1 98.44 149 LEU B C 1
ATOM 2655 O O . LEU B 1 149 ? 4.336 -15.594 -3.959 1 98.44 149 LEU B O 1
ATOM 2659 N N . ALA B 1 150 ? 4.758 -17.516 -4.887 1 95.38 150 ALA B N 1
ATOM 2660 C CA . ALA B 1 150 ? 5.555 -18.609 -5.426 1 95.38 150 ALA B CA 1
ATOM 2661 C C . ALA B 1 150 ? 6.016 -18.297 -6.848 1 95.38 150 ALA B C 1
ATOM 2663 O O . ALA B 1 150 ? 5.301 -17.641 -7.613 1 95.38 150 ALA B O 1
ATOM 2664 N N . THR B 1 151 ? 7.125 -18.75 -7.238 1 97.44 151 THR B N 1
ATOM 2665 C CA . THR B 1 151 ? 7.734 -18.453 -8.531 1 97.44 151 THR B CA 1
ATOM 2666 C C . THR B 1 151 ? 6.77 -18.766 -9.672 1 97.44 151 THR B C 1
ATOM 2668 O O . THR B 1 151 ? 6.57 -17.938 -10.562 1 97.44 151 THR B O 1
ATOM 2671 N N . ASP B 1 152 ? 6.117 -19.906 -9.625 1 96.62 152 ASP B N 1
ATOM 2672 C CA . ASP B 1 152 ? 5.352 -20.438 -10.75 1 96.62 152 ASP B CA 1
ATOM 2673 C C . ASP B 1 152 ? 3.916 -19.906 -10.727 1 96.62 152 ASP B C 1
ATOM 2675 O O . ASP B 1 152 ? 3.117 -20.234 -11.609 1 96.62 152 ASP B O 1
ATOM 2679 N N . PHE B 1 153 ? 3.494 -19.016 -9.766 1 96.12 153 PHE B N 1
ATOM 2680 C CA . PHE B 1 153 ? 2.174 -18.406 -9.711 1 96.12 153 PHE B CA 1
ATOM 2681 C C . PHE B 1 153 ? 2.287 -16.891 -9.523 1 96.12 153 PHE B C 1
ATOM 2683 O O . PHE B 1 153 ? 2.672 -16.172 -10.453 1 96.12 153 PHE B O 1
ATOM 2690 N N . CYS B 1 154 ? 2.197 -16.453 -8.258 1 98.31 154 CYS B N 1
ATOM 2691 C CA . CYS B 1 154 ? 2.057 -15.016 -8.016 1 98.31 154 CYS B CA 1
ATOM 2692 C C . CYS B 1 154 ? 3.26 -14.25 -8.562 1 98.31 154 CYS B C 1
ATOM 2694 O O . CYS B 1 154 ? 3.111 -13.164 -9.125 1 98.31 154 CYS B O 1
ATOM 2696 N N . VAL B 1 155 ? 4.496 -14.781 -8.414 1 98.75 155 VAL B N 1
ATOM 2697 C CA . VAL B 1 155 ? 5.684 -14.094 -8.922 1 98.75 155 VAL B CA 1
ATOM 2698 C C . VAL B 1 155 ? 5.641 -14.062 -10.445 1 98.75 155 VAL B C 1
ATOM 2700 O O . VAL B 1 155 ? 5.781 -12.992 -11.055 1 98.75 155 VAL B O 1
ATOM 2703 N N . ALA B 1 156 ? 5.391 -15.211 -11.055 1 98.56 156 ALA B N 1
ATOM 2704 C CA . ALA B 1 156 ? 5.422 -15.312 -12.516 1 98.56 156 ALA B CA 1
ATOM 2705 C C . ALA B 1 156 ? 4.316 -14.477 -13.148 1 98.56 156 ALA B C 1
ATOM 2707 O O . ALA B 1 156 ? 4.551 -13.758 -14.117 1 98.56 156 ALA B O 1
ATOM 2708 N N . TYR B 1 157 ? 3.092 -14.594 -12.625 1 98.5 157 TYR B N 1
ATOM 2709 C CA . TYR B 1 157 ? 1.984 -13.844 -13.195 1 98.5 157 TYR B CA 1
ATOM 2710 C C . TYR B 1 157 ? 2.217 -12.344 -13.055 1 98.5 157 TYR B C 1
ATOM 2712 O O . TYR B 1 157 ? 1.864 -11.562 -13.945 1 98.5 157 TYR B O 1
ATOM 2720 N N . SER B 1 158 ? 2.801 -11.906 -11.93 1 98.88 158 SER B N 1
ATOM 2721 C CA . SER B 1 158 ? 3.16 -10.508 -11.758 1 98.88 158 SER B CA 1
ATOM 2722 C C . SER B 1 158 ? 4.219 -10.078 -12.773 1 98.88 158 SER B C 1
ATOM 2724 O O . SER B 1 158 ? 4.102 -9.016 -13.391 1 98.88 158 SER B O 1
ATOM 2726 N N . ALA B 1 159 ? 5.227 -10.914 -12.953 1 98.88 159 ALA B N 1
ATOM 2727 C CA . ALA B 1 159 ? 6.309 -10.625 -13.891 1 98.88 159 ALA B CA 1
ATOM 2728 C C . ALA B 1 159 ? 5.777 -10.508 -15.32 1 98.88 159 ALA B C 1
ATOM 2730 O O . ALA B 1 159 ? 6.129 -9.578 -16.047 1 98.88 159 ALA B O 1
ATOM 2731 N N . LEU B 1 160 ? 4.938 -11.406 -15.695 1 98.81 160 LEU B N 1
ATOM 2732 C CA . LEU B 1 160 ? 4.387 -11.43 -17.047 1 98.81 160 LEU B CA 1
ATOM 2733 C C . LEU B 1 160 ? 3.512 -10.211 -17.297 1 98.81 160 LEU B C 1
ATOM 2735 O O . LEU B 1 160 ? 3.594 -9.586 -18.359 1 98.81 160 LEU B O 1
ATOM 2739 N N . ASP B 1 161 ? 2.67 -9.867 -16.328 1 98.81 161 ASP B N 1
ATOM 2740 C CA . ASP B 1 161 ? 1.843 -8.68 -16.484 1 98.81 161 ASP B CA 1
ATOM 2741 C C . ASP B 1 161 ? 2.703 -7.418 -16.547 1 98.81 161 ASP B C 1
ATOM 2743 O O . ASP B 1 161 ? 2.43 -6.516 -17.344 1 98.81 161 ASP B O 1
ATOM 2747 N N . ALA B 1 162 ? 3.729 -7.352 -15.695 1 98.88 162 ALA B N 1
ATOM 2748 C CA . ALA B 1 162 ? 4.637 -6.211 -15.75 1 98.88 162 ALA B CA 1
ATOM 2749 C C . ALA B 1 162 ? 5.277 -6.078 -17.125 1 98.88 162 ALA B C 1
ATOM 2751 O O . ALA B 1 162 ? 5.363 -4.977 -17.672 1 98.88 162 ALA B O 1
ATOM 2752 N N . ALA B 1 163 ? 5.699 -7.195 -17.656 1 98.88 163 ALA B N 1
ATOM 2753 C CA . ALA B 1 163 ? 6.312 -7.195 -18.984 1 98.88 163 ALA B CA 1
ATOM 2754 C C . ALA B 1 163 ? 5.32 -6.727 -20.047 1 98.88 163 ALA B C 1
ATOM 2756 O O . ALA B 1 163 ? 5.66 -5.906 -20.906 1 98.88 163 ALA B O 1
ATOM 2757 N N . ARG B 1 164 ? 4.148 -7.258 -20 1 98.44 164 ARG B N 1
ATOM 2758 C CA . ARG B 1 164 ? 3.105 -6.859 -20.938 1 98.44 164 ARG B CA 1
ATOM 2759 C C . ARG B 1 164 ? 2.848 -5.359 -20.859 1 98.44 164 ARG B C 1
ATOM 2761 O O . ARG B 1 164 ? 2.574 -4.723 -21.875 1 98.44 164 ARG B O 1
ATOM 2768 N N . LEU B 1 165 ? 2.955 -4.801 -19.703 1 98.56 165 LEU B N 1
ATOM 2769 C CA . LEU B 1 165 ? 2.713 -3.379 -19.469 1 98.56 165 LEU B CA 1
ATOM 2770 C C . LEU B 1 165 ? 3.906 -2.545 -19.922 1 98.56 165 LEU B C 1
ATOM 2772 O O . LEU B 1 165 ? 3.861 -1.312 -19.875 1 98.56 165 LEU B O 1
ATOM 2776 N N . GLY B 1 166 ? 5.023 -3.219 -20.25 1 98.75 166 GLY B N 1
ATOM 2777 C CA . GLY B 1 166 ? 6.141 -2.506 -20.844 1 98.75 166 GLY B CA 1
ATOM 2778 C C . GLY B 1 166 ? 7.25 -2.205 -19.844 1 98.75 166 GLY B C 1
ATOM 2779 O O . GLY B 1 166 ? 8.172 -1.443 -20.156 1 98.75 166 GLY B O 1
ATOM 2780 N N . PHE B 1 167 ? 7.23 -2.721 -18.656 1 98.88 167 PHE B N 1
ATOM 2781 C CA . PHE B 1 167 ? 8.344 -2.578 -17.719 1 98.88 167 PHE B CA 1
ATOM 2782 C C . PHE B 1 167 ? 9.5 -3.484 -18.109 1 98.88 167 PHE B C 1
ATOM 2784 O O . PHE B 1 167 ? 9.289 -4.547 -18.703 1 98.88 167 PHE B O 1
ATOM 2791 N N . ARG B 1 168 ? 10.727 -3.055 -17.812 1 98.88 168 ARG B N 1
ATOM 2792 C CA . ARG B 1 168 ? 11.828 -4.008 -17.781 1 98.88 168 ARG B CA 1
ATOM 2793 C C . ARG B 1 168 ? 11.758 -4.871 -16.516 1 98.88 168 ARG B C 1
ATOM 2795 O O . ARG B 1 168 ? 11.672 -4.355 -15.406 1 98.88 168 ARG B O 1
ATOM 2802 N N . VAL B 1 169 ? 11.773 -6.211 -16.719 1 98.94 169 VAL B N 1
ATOM 2803 C CA . VAL B 1 169 ? 11.414 -7.082 -15.602 1 98.94 169 VAL B CA 1
ATOM 2804 C C . VAL B 1 169 ? 12.539 -8.078 -15.344 1 98.94 169 VAL B C 1
ATOM 2806 O O . VAL B 1 169 ? 13.055 -8.695 -16.281 1 98.94 169 VAL B O 1
ATOM 2809 N N . THR B 1 170 ? 12.906 -8.203 -14.102 1 98.88 170 THR B N 1
ATOM 2810 C CA . THR B 1 170 ? 13.82 -9.234 -13.641 1 98.88 170 THR B CA 1
ATOM 2811 C C . THR B 1 170 ? 13.195 -10.055 -12.508 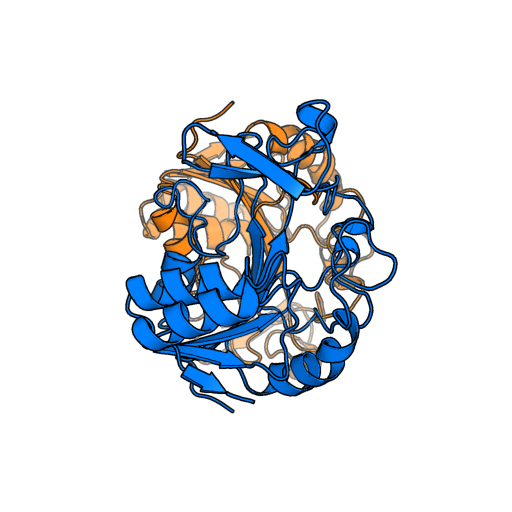1 98.88 170 THR B C 1
ATOM 2813 O O . THR B 1 170 ? 12.578 -9.492 -11.602 1 98.88 170 THR B O 1
ATOM 2816 N N . VAL B 1 171 ? 13.258 -11.352 -12.625 1 98.88 171 VAL B N 1
ATOM 2817 C CA . VAL B 1 171 ? 12.906 -12.234 -11.516 1 98.88 171 VAL B CA 1
ATOM 2818 C C . VAL B 1 171 ? 14.172 -12.844 -10.922 1 98.88 171 VAL B C 1
ATOM 2820 O O . VAL B 1 171 ? 15 -13.406 -11.641 1 98.88 171 VAL B O 1
ATOM 2823 N N . LEU B 1 172 ? 14.328 -12.68 -9.641 1 98.69 172 LEU B N 1
ATOM 2824 C CA . LEU B 1 172 ? 15.461 -13.281 -8.945 1 98.69 172 LEU B CA 1
ATOM 2825 C C . LEU B 1 172 ? 15.125 -14.695 -8.484 1 98.69 172 LEU B C 1
ATOM 2827 O O . LEU B 1 172 ? 14.461 -14.875 -7.461 1 98.69 172 LEU B O 1
ATOM 2831 N N . GLU B 1 173 ? 15.664 -15.648 -9.172 1 97.25 173 GLU B N 1
ATOM 2832 C CA . GLU B 1 173 ? 15.367 -17.047 -8.883 1 97.25 173 GLU B CA 1
ATOM 2833 C C . GLU B 1 173 ? 15.883 -17.453 -7.508 1 97.25 173 GLU B C 1
ATOM 2835 O O . GLU B 1 173 ? 15.25 -18.234 -6.805 1 97.25 173 GLU B O 1
ATOM 2840 N N . GLY B 1 174 ? 17.047 -16.875 -7.098 1 96.94 174 GLY B N 1
ATOM 2841 C CA . GLY B 1 174 ? 17.641 -17.172 -5.809 1 96.94 174 GLY B CA 1
ATOM 2842 C C . GLY B 1 174 ? 16.891 -16.562 -4.645 1 96.94 174 GLY B C 1
ATOM 2843 O O . GLY B 1 174 ? 17.156 -16.875 -3.484 1 96.94 174 GLY B O 1
ATOM 2844 N N . ALA B 1 175 ? 15.922 -15.703 -4.945 1 98.44 175 ALA B N 1
ATOM 2845 C CA . ALA B 1 175 ? 15.102 -15.055 -3.928 1 98.44 175 ALA B CA 1
ATOM 2846 C C . ALA B 1 175 ? 13.625 -15.398 -4.109 1 98.44 175 ALA B C 1
ATOM 2848 O O . ALA B 1 175 ? 12.742 -14.648 -3.67 1 98.44 175 ALA B O 1
ATOM 2849 N N . SER B 1 176 ? 13.391 -16.453 -4.82 1 98.19 176 SER B N 1
ATOM 2850 C CA . SER B 1 176 ? 12.039 -16.953 -5.062 1 98.19 176 SER B CA 1
ATOM 2851 C C . SER B 1 176 ? 11.969 -18.469 -4.891 1 98.19 176 SER B C 1
ATOM 2853 O O . SER B 1 176 ? 12.984 -19.156 -4.992 1 98.19 176 SER B O 1
ATOM 2855 N N . ALA B 1 177 ? 10.812 -18.969 -4.578 1 97.38 177 ALA B N 1
ATOM 2856 C CA . ALA B 1 177 ? 10.586 -20.406 -4.449 1 97.38 177 ALA B CA 1
ATOM 2857 C C . ALA B 1 177 ? 9.266 -20.797 -5.098 1 97.38 177 ALA B C 1
ATOM 2859 O O . ALA B 1 177 ? 8.328 -20 -5.168 1 97.38 177 ALA B O 1
ATOM 2860 N N . ALA B 1 178 ? 9.211 -22.031 -5.57 1 95.69 178 ALA B N 1
ATOM 2861 C CA . ALA B 1 178 ? 8.062 -22.469 -6.363 1 95.69 178 ALA B CA 1
ATOM 2862 C C . ALA B 1 178 ? 7.289 -23.578 -5.645 1 95.69 178 ALA B C 1
ATOM 2864 O O . ALA B 1 178 ? 7.863 -24.344 -4.867 1 95.69 178 ALA B O 1
ATOM 2865 N N . ILE B 1 179 ? 6.031 -23.562 -5.93 1 90.88 179 ILE B N 1
ATOM 2866 C CA . ILE B 1 179 ? 5.199 -24.688 -5.504 1 90.88 179 ILE B CA 1
ATOM 2867 C C . ILE B 1 179 ? 5.477 -25.891 -6.387 1 90.88 179 ILE B C 1
ATOM 2869 O O . ILE B 1 179 ? 5.527 -27.031 -5.902 1 90.88 179 ILE B O 1
ATOM 2873 N N . ASP B 1 180 ? 5.715 -25.625 -7.652 1 90.38 180 ASP B N 1
ATOM 2874 C CA . ASP B 1 180 ? 5.992 -26.594 -8.711 1 90.38 180 ASP B CA 1
ATOM 2875 C C . ASP B 1 180 ? 4.887 -27.641 -8.797 1 90.38 180 ASP B C 1
ATOM 2877 O O . ASP B 1 180 ? 5.152 -28.844 -8.734 1 90.38 180 ASP B O 1
ATOM 2881 N N . LEU B 1 181 ? 3.652 -27.156 -8.844 1 83.44 181 LEU B N 1
ATOM 2882 C CA . LEU B 1 181 ? 2.488 -28.016 -9.039 1 83.44 181 LEU B CA 1
ATOM 2883 C C . LEU B 1 181 ? 2.465 -28.594 -10.445 1 83.44 181 LEU B C 1
ATOM 2885 O O . LEU B 1 181 ? 2.322 -27.859 -11.422 1 83.44 181 LEU B O 1
ATOM 2889 N N . ASN B 1 182 ? 2.695 -29.922 -10.617 1 86.94 182 ASN B N 1
ATOM 2890 C CA . ASN B 1 182 ? 2.619 -30.641 -11.883 1 86.94 182 ASN B CA 1
ATOM 2891 C C . ASN B 1 182 ? 3.545 -30.031 -12.938 1 86.94 182 ASN B C 1
ATOM 2893 O O . ASN B 1 182 ? 3.127 -29.797 -14.07 1 86.94 182 ASN B O 1
ATOM 2897 N N . GLY B 1 183 ? 4.77 -29.672 -12.57 1 86.62 183 GLY B N 1
ATOM 2898 C CA . GLY B 1 183 ? 5.742 -29.172 -13.531 1 86.62 183 GLY B CA 1
ATOM 2899 C C . GLY B 1 183 ? 5.5 -27.719 -13.922 1 86.62 183 GLY B C 1
ATOM 2900 O O . GLY B 1 183 ? 5.949 -27.281 -14.984 1 86.62 183 GLY B O 1
ATOM 2901 N N . SER B 1 184 ? 4.773 -27.047 -13.078 1 88.69 184 SER B N 1
ATOM 2902 C CA . SER B 1 184 ? 4.391 -25.672 -13.383 1 88.69 184 SER B CA 1
ATOM 2903 C C . SER B 1 184 ? 5.613 -24.781 -13.508 1 88.69 184 SER B C 1
ATOM 2905 O O . SER B 1 184 ? 5.602 -23.812 -14.266 1 88.69 184 SER B O 1
ATOM 2907 N N . LEU B 1 185 ? 6.652 -25.125 -12.828 1 93.12 185 LEU B N 1
ATOM 2908 C CA . LEU B 1 185 ? 7.809 -24.234 -12.758 1 93.12 185 LEU B CA 1
ATOM 2909 C C . LEU B 1 185 ? 8.516 -24.141 -14.102 1 93.12 185 LEU B C 1
ATOM 2911 O O . LEU B 1 185 ? 8.781 -23.047 -14.594 1 93.12 185 LEU B O 1
ATOM 2915 N N . ALA B 1 186 ? 8.805 -25.266 -14.703 1 92.75 186 ALA B N 1
ATOM 2916 C CA . ALA B 1 186 ? 9.484 -25.281 -15.992 1 92.75 186 ALA B CA 1
ATOM 2917 C C . ALA B 1 186 ? 8.672 -24.531 -17.047 1 92.75 186 ALA B C 1
ATOM 2919 O O . ALA B 1 186 ? 9.219 -23.75 -17.828 1 92.75 186 ALA B O 1
ATOM 2920 N N . ALA B 1 187 ? 7.395 -24.766 -17.078 1 93.38 187 ALA B N 1
ATOM 2921 C CA . ALA B 1 187 ? 6.504 -24.156 -18.062 1 93.38 187 ALA B CA 1
ATOM 2922 C C . ALA B 1 187 ? 6.461 -22.641 -17.891 1 93.38 187 ALA B C 1
ATOM 2924 O O . ALA B 1 187 ? 6.539 -21.891 -18.875 1 93.38 187 ALA B O 1
ATOM 2925 N N . ILE B 1 188 ? 6.398 -22.203 -16.703 1 94.94 188 ILE B N 1
ATOM 2926 C CA . ILE B 1 188 ? 6.219 -20.781 -16.469 1 94.94 188 ILE B CA 1
ATOM 2927 C C . ILE B 1 188 ? 7.535 -20.047 -16.703 1 94.94 188 ILE B C 1
ATOM 2929 O O . ILE B 1 188 ? 7.539 -18.891 -17.141 1 94.94 188 ILE B O 1
ATOM 2933 N N . LYS B 1 189 ? 8.672 -20.672 -16.406 1 96.44 189 LYS B N 1
ATOM 2934 C CA . LYS B 1 189 ? 9.969 -20.062 -16.703 1 96.44 189 LYS B CA 1
ATOM 2935 C C . LYS B 1 189 ? 10.125 -19.812 -18.203 1 96.44 189 LYS B C 1
ATOM 2937 O O . LYS B 1 189 ? 10.641 -18.781 -18.625 1 96.44 189 LYS B O 1
ATOM 2942 N N . ALA B 1 190 ? 9.719 -20.781 -18.969 1 96.75 190 ALA B N 1
ATOM 2943 C CA . ALA B 1 190 ? 9.766 -20.641 -20.422 1 96.75 190 ALA B CA 1
ATOM 2944 C C . ALA B 1 190 ? 8.891 -19.469 -20.891 1 96.75 190 ALA B C 1
ATOM 2946 O O . ALA B 1 190 ? 9.281 -18.703 -21.766 1 96.75 190 ALA B O 1
ATOM 2947 N N . GLN B 1 191 ? 7.727 -19.375 -20.312 1 97.69 191 GLN B N 1
ATOM 2948 C CA . GLN B 1 191 ? 6.809 -18.297 -20.656 1 97.69 191 GLN B CA 1
ATOM 2949 C C . GLN B 1 191 ? 7.406 -16.938 -20.297 1 97.69 191 GLN B C 1
ATOM 2951 O O . GLN B 1 191 ? 7.285 -15.984 -21.078 1 97.69 191 GLN B O 1
ATOM 2956 N N . MET B 1 192 ? 8.023 -16.859 -19.125 1 98.38 192 MET B N 1
ATOM 2957 C CA . MET B 1 192 ? 8.664 -15.617 -18.703 1 98.38 192 MET B CA 1
ATOM 2958 C C . MET B 1 192 ? 9.797 -15.234 -19.656 1 98.38 192 MET B C 1
ATOM 2960 O O . MET B 1 192 ? 9.898 -14.078 -20.062 1 98.38 192 MET B O 1
ATOM 2964 N N . ALA B 1 193 ? 10.578 -16.203 -20.031 1 97.44 193 ALA B N 1
ATOM 2965 C CA . ALA B 1 193 ? 11.672 -15.938 -20.953 1 97.44 193 ALA B CA 1
ATOM 2966 C C . ALA B 1 193 ? 11.156 -15.43 -22.297 1 97.44 193 ALA B C 1
ATOM 2968 O O . ALA B 1 193 ? 11.703 -14.484 -22.859 1 97.44 193 ALA B O 1
ATOM 2969 N N . GLU B 1 194 ? 10.141 -16.016 -22.781 1 98.06 194 GLU B N 1
ATOM 2970 C CA . GLU B 1 194 ? 9.539 -15.617 -24.047 1 98.06 194 GLU B CA 1
ATOM 2971 C C . GLU B 1 194 ? 8.984 -14.195 -23.984 1 98.06 194 GLU B C 1
ATOM 2973 O O . GLU B 1 194 ? 9.008 -13.469 -24.969 1 98.06 194 GLU B O 1
ATOM 2978 N N . ALA B 1 195 ? 8.547 -13.828 -22.797 1 98.38 195 ALA B N 1
ATOM 2979 C CA . ALA B 1 195 ? 7.953 -12.508 -22.594 1 98.38 195 ALA B CA 1
ATOM 2980 C C . ALA B 1 195 ? 9.031 -11.453 -22.375 1 98.38 195 ALA B C 1
ATOM 2982 O O . ALA B 1 195 ? 8.727 -10.281 -22.172 1 98.38 195 ALA B O 1
ATOM 2983 N N . GLY B 1 196 ? 10.273 -11.922 -22.328 1 98.44 196 GLY B N 1
ATOM 2984 C CA . GLY B 1 196 ? 11.375 -10.984 -22.172 1 98.44 196 GLY B CA 1
ATOM 2985 C C . GLY B 1 196 ? 11.742 -10.734 -20.719 1 98.44 196 GLY B C 1
ATOM 2986 O O . GLY B 1 196 ? 12.469 -9.789 -20.406 1 98.44 196 GLY B O 1
ATOM 2987 N N . VAL B 1 197 ? 11.227 -11.523 -19.797 1 98.81 197 VAL B N 1
ATOM 2988 C CA . VAL B 1 197 ? 11.578 -11.414 -18.391 1 98.81 197 VAL B CA 1
ATOM 2989 C C . VAL B 1 197 ? 12.969 -12 -18.156 1 98.81 197 VAL B C 1
ATOM 2991 O O . VAL B 1 197 ? 13.25 -13.125 -18.562 1 98.81 197 VAL B O 1
ATOM 2994 N N . ALA B 1 198 ? 13.828 -11.227 -17.562 1 98.75 198 ALA B N 1
ATOM 2995 C CA . ALA B 1 198 ? 15.141 -11.742 -17.172 1 98.75 198 ALA B CA 1
ATOM 2996 C C . ALA B 1 198 ? 15.047 -12.609 -15.93 1 98.75 198 ALA B C 1
ATOM 2998 O O . ALA B 1 198 ? 14.461 -12.195 -14.922 1 98.75 198 ALA B O 1
ATOM 2999 N N . LEU B 1 199 ? 15.57 -13.789 -16.031 1 98.19 199 LEU B N 1
ATOM 3000 C CA . LEU B 1 199 ? 15.688 -14.672 -14.883 1 98.19 199 LEU B CA 1
ATOM 3001 C C . LEU B 1 199 ? 17.125 -14.695 -14.367 1 98.19 199 LEU B C 1
ATOM 3003 O O . LEU B 1 199 ? 18.031 -15.141 -15.07 1 98.19 199 LEU B O 1
ATOM 3007 N N . GLU B 1 200 ? 17.328 -14.203 -13.156 1 97.56 200 GLU B N 1
ATOM 3008 C CA . GLU B 1 200 ? 18.672 -14.102 -12.586 1 97.56 200 GLU B CA 1
ATOM 3009 C C . GLU B 1 200 ? 18.781 -14.883 -11.281 1 97.56 200 GLU B C 1
ATOM 3011 O O . GLU B 1 200 ? 17.797 -15.023 -10.547 1 97.56 200 GLU B O 1
ATOM 3016 N N . PRO B 1 201 ? 19.984 -15.352 -10.992 1 94.69 201 PRO B N 1
ATOM 3017 C CA . PRO B 1 201 ? 20.156 -16.141 -9.766 1 94.69 201 PRO B CA 1
ATOM 3018 C C . PRO B 1 201 ? 20.094 -15.281 -8.508 1 94.69 201 PRO B C 1
ATOM 3020 O O . PRO B 1 201 ? 20.375 -14.078 -8.555 1 94.69 201 PRO B O 1
#

Radius of gyration: 21.1 Å; Cα contacts (8 Å, |Δi|>4): 1040; chains: 2; bounding box: 44×60×49 Å

Secondary structure (DSSP, 8-state):
---TTEEEEEE--BGGGSTTSTTPPTTTTTTHHHHHHHGGG-SEEEEEEE-B-TT-TTBGGGGT--TT-EEEETTEEEE-B-S-SBTTSGGGSBPTTS--TT-SEEEEE--STTS---SSSB-TTSSSB-SHHHHHHHTT--EEEEEEE-IIIIIHHHHHHHHHTT-EEEEEEEEEE---GGGHHHHHHHHHHHTT-EEE-/---TTEEEEEE--BGGGSTTSTTPPTTTTTTHHHHHHHGGG-SEEEEEEE-B-TT-TTBGGGGT--TT-EEEETTEEEE-B-S-SBTTSGGGSBPTTS--TT-SEEEEE--STTS---SSSB-TTSSSB-SHHHHHHHTT--EEEEEEE-IIIIIHHHHHHHHHTT-EEEEEEEEEE---GGGHHHHHHHHHHHTT-EEE-

pLDDT: mean 97.43, std 2.56, range [80.25, 98.94]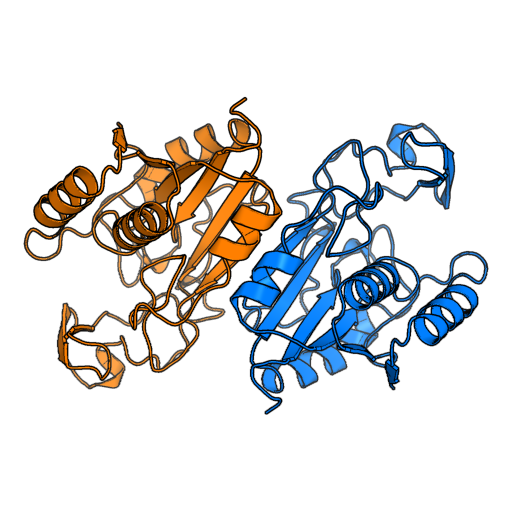

Organism: Cereibacter sphaeroides (strain ATCC 17023 / DSM 158 / JCM 6121 / CCUG 31486 / LMG 2827 / NBRC 12203 / NCIMB 8253 / ATH 2.4.1.) (NCBI:txid272943)

Foldseek 3Di:
DDDQLEEEEAEAQFQLCDPPHQNHFVCQVVLQVVVQVCLVVYPAYEYEWAEEAQLAPLACVVVVHDAQDWDAAPLGIGGRHHRALYHPDRRRHHDPSHDCVSHPYYQYDQHDRRWGDLAQAATSSLPHGSCVVVVSVVSNHQAYEYAHPACLTSRLNNLLNCLVVRHAAEYEPSNHTHNCSVNSNVVSVVVSVVSVYHYHD/DDDQLEEEEAEAQFQLCDPPHQNHFVCQVVLQVVVQVCLVVYPAYEYEWAEEAQLAPLACVVVVHDAQDWDAAPLGIGGRHHRALYHPDRRRHHDPSHDCVSHPYYQYDQHDRRWGDLAQAATSSLPHGSCVVVVSVVSNHQAYEYAHPAVLTSRLNNQLNCLVVRHAAEYEPSNHTHNCDVNSNVVSVVVSVVSVYHYHD

InterPro domains:
  IPR000868 Isochorismatase-like domain [PF00857] (7-190)
  IPR036380 Isochorismatase-like superfamily [G3DSA:3.40.50.850] (1-200)
  IPR036380 Isochorismatase-like superfamily [SSF52499] (3-192)
  IPR052347 Isochorismatase Family Nicotinamidases [PTHR11080] (3-198)